Protein AF-A0A1R3GDN5-F1 (afdb_monomer_lite)

InterPro domains:
  IPR000863 Sulfotransferase domain [PF00685] (65-328)
  IPR005645 Serine hydrolase domain [PF03959] (350-539)
  IPR027417 P-loop containing nucleoside triphosphate hydrolase [G3DSA:3.40.50.300] (6-333)
  IPR027417 P-loop containing nucleoside triphosphate hydrolase [SSF52540] (38-332)
  IPR029058 Alpha/Beta hydrolase fold [G3DSA:3.40.50.1820] (349-555)

Sequence (570 aa):
MEERQEIIDEGYQKTYKKLEEMLETLPKGGDQTLGHGLFLYKGFWLPDIHIKGNMLIHDHFKPRPTDIVLSSFPKCGTTWLKALCFAIINRNSYNFDKNHPLLTSNPHDLTGLGFERLIQEGGSTSLVETLPSPRLLPTHLAFSLFPDSMASGSGACRFVYICRNPKDAFVSLWHFFNKLRRLKQVPQLSLEDAFDSFSKGVSFLGPFWDHVLGYWKASLESPNKVLFLKYEDMMREPSVYVRKLAEFLDLPFSEDEENEGIVEKIVNLCSFENLSNLDVNKNNNIIKAGLVNTSSFFRKGQVGDWINHLSPEMVKVLDQITQESFQASSLELLLVAVFPTLSQGHDRLGGSSSGKILNTQIHRWPETVLEKLDLVFLDAPIPAEENPVLQEQGFDPPFYNWFQSNEDMSEFTYFEECVAYLEDYMIKNGPFDGFLGFSEGAILSASLPGMQRDGLALTKVPKIKFVILIAGAKFGGIKLGLPKLASTAFSVPLELPSLHIIGDLDRIKPQSIELMEAFVDPFVIYHPEGHTIPKLDEKSLEVMFAFIERIQETIRTDEARIILNEKSKL

pLDDT: mean 85.44, std 14.71, range [28.41, 98.56]

Foldseek 3Di:
DDPPPPPLPPLLVVLVVVLVVVQVPFDWDFDCLQVAIFTCDPNWTAGSLLVSLLSQQVRANDFALQEEEEEEAPQLQSQLVLLLLQCLVCVVVDDLPDDDVLLPARSCLVQNPALSNVCSVVSHNVVQVPDDPPHYGYHHAALVSHDCCDQPLPHRAAYEYEGEQLLSSLVLSLLLSQQLCVVVVHDRDDSVSSLVRQLVQRHHGTPNLSSLVRLLVSCVVHVLRGHYHYLVVCVVPVLVVSQVSCVSSVRHADPVCVVVCSSVSSCVSSDLVNSCPRPQQPPQDARPVGRGRSVSSRDPSDPPCSVVPDDPVSVVSSVVSNCVSCLVPLPDAEEEEFDDADDDDPDDQGHWAFLVLVVVQVPLEDPVLVVSYNYDRGAAPAWDQDDVVVVVVVDDDGTHDLWDADNQQADIGNNLVSLVVVLVCCVVPDDHQAYEYARNRLQSRLLQQLLVVVVLGSVPYDHHAEYEHELYAYDVDPRHHHDPSSNRSLVAAREHEYEYEAEPQEPSRVRSVVSQVSHDPYQYHYDPDYRGSHNADPVSVVSSVVSSVVSSVSVSVVVVVVVVVVVVVD

Organism: Corchorus capsularis (NCBI:txid210143)

Radius of gyration: 27.16 Å; chains: 1; bounding box: 44×56×94 Å

Secondary structure (DSSP, 8-state):
---------HHHHHHHHHHHHHHHHSPEES--TTSS-EEEETTEEE-HHHHHHHHHHHHH----TT-EEEE-STTSSHHHHHHHHHHHHTTTTS-TTTT-GGGTS-HHHHH-S-HHHHHHHTTSSHHHHTSPSSPEEEE---GGGS-HHHHSTT-S-EEEEEE--HHHHHHHHHHHHHHHHHHTTPPPPPHHHHHHHHHTT-STT--HHHHHHHHHHHHHH-TTTEEEEEHHHHHHSHHHHHHHHHHHTT-PPPHHHHHTTHHHHHHHHHSHHHHHHSHHHHS-PBPTTSSSBGGGS-S---S-GGGGT--HHHHHHHHHHHHHHHTTS----EEEEE------SSS-----B-HHHHHHHHTTS-HHHHTT-EEEEE--SEEES--HHHHHTTPPSPEEES-EE-TTS--EESHHHHHHHHHHHHHHH----EEEEETHHHHHHHHHHHHHHTTSS-TTSPPP-EEEEES---TTSSS----GGGTTTTSS-B-S-EEEEEETT-TTHHHHHHHHTTBSS-EEEEESSSSS-PPP-HHHHHHHHHHHHHHHHHHHHHHHHHHHHHHT--

Structure (mmCIF, N/CA/C/O backbone):
data_AF-A0A1R3GDN5-F1
#
_entry.id   AF-A0A1R3GDN5-F1
#
loop_
_atom_site.group_PDB
_atom_site.id
_atom_site.type_symbol
_atom_site.label_atom_id
_atom_site.label_alt_id
_atom_site.label_comp_id
_atom_site.label_asym_id
_atom_site.label_entity_id
_atom_site.label_seq_id
_atom_site.pdbx_PDB_ins_code
_atom_site.Cartn_x
_atom_site.Cartn_y
_atom_site.Cartn_z
_atom_site.occupancy
_atom_site.B_iso_or_equiv
_atom_site.auth_seq_id
_atom_site.auth_comp_id
_atom_site.auth_asym_id
_atom_site.auth_atom_id
_atom_site.pdbx_PDB_model_num
ATOM 1 N N . MET A 1 1 ? -1.160 -3.006 51.866 1.00 35.34 1 MET A N 1
ATOM 2 C CA . MET A 1 1 ? -2.094 -2.839 50.738 1.00 35.34 1 MET A CA 1
ATOM 3 C C . MET A 1 1 ? -2.252 -4.210 50.136 1.00 35.34 1 MET A C 1
ATOM 5 O O . MET A 1 1 ? -1.274 -4.750 49.646 1.00 35.34 1 MET A O 1
ATOM 9 N N . GLU A 1 2 ? -3.417 -4.801 50.359 1.00 31.66 2 GLU A N 1
ATOM 10 C CA . GLU A 1 2 ? -3.743 -6.184 50.025 1.00 31.66 2 GLU A CA 1
ATOM 11 C C . GLU A 1 2 ? -3.586 -6.437 48.522 1.00 31.66 2 GLU A C 1
ATOM 13 O O . GLU A 1 2 ? -4.130 -5.693 47.702 1.00 31.66 2 GLU A O 1
ATOM 18 N N . GLU A 1 3 ? -2.840 -7.487 48.176 1.00 37.00 3 GLU A N 1
ATOM 19 C CA . GLU A 1 3 ? -2.881 -8.113 46.858 1.00 37.00 3 GLU A CA 1
ATOM 20 C C . GLU A 1 3 ? -4.324 -8.559 46.605 1.00 37.00 3 GLU A C 1
ATOM 22 O O . GLU A 1 3 ? -4.804 -9.539 47.176 1.00 37.00 3 GLU A O 1
ATOM 27 N N . ARG A 1 4 ? -5.050 -7.824 45.756 1.00 36.28 4 ARG A N 1
ATOM 28 C CA . ARG A 1 4 ? -6.242 -8.379 45.118 1.00 36.28 4 ARG A CA 1
ATOM 29 C C . ARG A 1 4 ? -5.762 -9.477 44.181 1.00 36.28 4 ARG A C 1
ATOM 31 O O . ARG A 1 4 ? -5.398 -9.204 43.042 1.00 36.28 4 ARG A O 1
ATOM 38 N N . GLN A 1 5 ? -5.758 -10.708 44.676 1.00 38.28 5 GLN A N 1
ATOM 39 C CA . GLN A 1 5 ? -5.773 -11.892 43.835 1.00 38.28 5 GLN A CA 1
ATOM 40 C C . GLN A 1 5 ? -7.083 -11.824 43.034 1.00 38.28 5 GLN A C 1
ATOM 42 O O . GLN A 1 5 ? -8.146 -12.191 43.537 1.00 38.28 5 GLN A O 1
ATOM 47 N N . GLU A 1 6 ? -7.052 -11.255 41.827 1.00 48.47 6 GLU A N 1
ATOM 48 C CA . GLU A 1 6 ? -8.158 -11.426 40.888 1.00 48.47 6 GLU A CA 1
ATOM 49 C C . GLU A 1 6 ? -8.337 -12.931 40.698 1.00 48.47 6 GLU A C 1
ATOM 51 O O . GLU A 1 6 ? -7.419 -13.635 40.273 1.00 48.47 6 GLU A O 1
ATOM 56 N N . ILE A 1 7 ? -9.501 -13.439 41.099 1.00 50.38 7 ILE A N 1
ATOM 57 C CA . ILE A 1 7 ? -9.899 -14.817 40.839 1.00 50.38 7 ILE A CA 1
ATOM 58 C C . ILE A 1 7 ? -10.054 -14.909 39.322 1.00 50.38 7 ILE A C 1
ATOM 60 O O . ILE A 1 7 ? -11.093 -14.555 38.771 1.00 50.38 7 ILE A O 1
ATOM 64 N N . ILE A 1 8 ? -8.979 -15.303 38.643 1.00 59.81 8 ILE A N 1
ATOM 65 C CA . ILE A 1 8 ? -8.999 -15.613 37.218 1.00 59.81 8 ILE A CA 1
ATOM 66 C C . ILE A 1 8 ? -9.997 -16.761 37.052 1.00 59.81 8 ILE A C 1
ATOM 68 O O . ILE A 1 8 ? -9.795 -17.839 37.613 1.00 59.81 8 ILE A O 1
ATOM 72 N N . ASP A 1 9 ? -11.078 -16.496 36.321 1.00 71.50 9 ASP A N 1
ATOM 73 C CA . ASP A 1 9 ? -12.148 -17.447 36.012 1.00 71.50 9 ASP A CA 1
ATOM 74 C C . ASP A 1 9 ? -11.555 -18.775 35.486 1.00 71.50 9 ASP A C 1
ATOM 76 O O . ASP A 1 9 ? -10.579 -18.788 34.726 1.00 71.50 9 ASP A O 1
ATOM 80 N N . GLU A 1 10 ? -12.118 -19.906 35.934 1.00 74.12 10 GLU A N 1
ATOM 81 C CA . GLU A 1 10 ? -11.669 -21.265 35.597 1.00 74.12 10 GLU A CA 1
ATOM 82 C C . GLU A 1 10 ? -11.493 -21.476 34.082 1.00 74.12 10 GLU A C 1
ATOM 84 O O . GLU A 1 10 ? -10.584 -22.197 33.653 1.00 74.12 10 GLU A O 1
ATOM 89 N N . GLY A 1 11 ? -12.309 -20.807 33.259 1.00 76.81 11 GLY A N 1
ATOM 90 C CA . GLY A 1 11 ? -12.198 -20.826 31.802 1.00 76.81 11 GLY A CA 1
ATOM 91 C C . GLY A 1 11 ? -10.859 -20.289 31.285 1.00 76.81 11 GLY A C 1
ATOM 92 O O . GLY A 1 11 ? -10.274 -20.877 30.376 1.00 76.81 11 GLY A O 1
ATOM 93 N N . TYR A 1 12 ? -10.325 -19.229 31.892 1.00 83.88 12 TYR A N 1
ATOM 94 C CA . TYR A 1 12 ? -9.037 -18.634 31.514 1.00 83.88 12 TYR A CA 1
ATOM 95 C C . TYR A 1 12 ? -7.858 -19.495 31.970 1.00 83.88 12 TYR A C 1
ATOM 97 O O . TYR A 1 12 ? -6.902 -19.687 31.215 1.00 83.88 12 TYR A O 1
ATOM 105 N N . GLN A 1 13 ? -7.947 -20.089 33.166 1.00 83.56 13 GLN A N 1
ATOM 106 C CA . GLN A 1 13 ? -6.936 -21.035 33.657 1.00 83.56 13 GLN A CA 1
ATOM 107 C C . GLN A 1 13 ? -6.819 -22.263 32.749 1.00 83.56 13 GLN A C 1
ATOM 109 O O . GLN A 1 13 ? -5.716 -22.732 32.457 1.00 83.56 13 GLN A O 1
ATOM 114 N N . LYS A 1 14 ? -7.950 -22.753 32.228 1.00 87.25 14 LYS A N 1
ATOM 115 C CA . LYS A 1 14 ? -7.965 -23.847 31.253 1.00 87.25 14 LYS A CA 1
ATOM 116 C C . LYS A 1 14 ? -7.225 -23.478 29.963 1.00 87.25 14 LYS A C 1
ATOM 118 O O . LYS A 1 14 ? -6.443 -24.291 29.468 1.00 87.25 14 LYS A O 1
ATOM 123 N N . THR A 1 15 ? -7.431 -22.269 29.437 1.00 88.12 15 THR A N 1
ATOM 124 C CA . THR A 1 15 ? -6.697 -21.778 28.258 1.00 88.12 15 THR A CA 1
ATOM 125 C C . THR A 1 15 ? -5.191 -21.688 28.535 1.00 88.12 15 THR A C 1
ATOM 127 O O . THR A 1 15 ? -4.392 -22.053 27.674 1.00 88.12 15 THR A O 1
ATOM 130 N N . TYR A 1 16 ? -4.784 -21.271 29.739 1.00 88.44 16 TYR A N 1
ATOM 131 C CA . TYR A 1 16 ? -3.365 -21.157 30.112 1.00 88.44 16 TYR A CA 1
ATOM 132 C C . TYR A 1 16 ? -2.675 -22.511 30.193 1.00 88.44 16 TYR A C 1
ATOM 134 O O . TYR A 1 16 ? -1.612 -22.685 29.604 1.00 88.44 16 TYR A O 1
ATOM 142 N N . LYS A 1 17 ? -3.316 -23.492 30.829 1.00 88.94 17 LYS A N 1
ATOM 143 C CA . LYS A 1 17 ? -2.783 -24.854 30.882 1.00 88.94 17 LYS A CA 1
ATOM 144 C C . LYS A 1 17 ? -2.615 -25.453 29.481 1.00 88.94 17 LYS A C 1
ATOM 146 O O . LYS A 1 17 ? -1.583 -26.036 29.172 1.00 88.94 17 LYS A O 1
ATOM 151 N N . LYS A 1 18 ? -3.603 -25.248 28.600 1.00 91.38 18 LYS A N 1
ATOM 152 C CA . LYS A 1 18 ? -3.533 -25.698 27.200 1.00 91.38 18 LYS A CA 1
ATOM 153 C C . LYS A 1 18 ? -2.380 -25.037 26.436 1.00 91.38 18 LYS A C 1
ATOM 155 O O . LYS A 1 18 ? -1.774 -25.677 25.581 1.00 91.38 18 LYS A O 1
ATOM 160 N N . LEU A 1 19 ? -2.092 -23.764 26.715 1.00 90.88 19 LEU A N 1
ATOM 161 C CA . LEU A 1 19 ? -0.952 -23.068 26.123 1.00 90.88 19 LEU A CA 1
ATOM 162 C C . LEU A 1 19 ? 0.368 -23.711 26.560 1.00 90.88 19 LEU A C 1
ATOM 164 O O . LEU A 1 19 ? 1.194 -23.987 25.698 1.00 90.88 19 LEU A O 1
ATOM 168 N N . GLU A 1 20 ? 0.560 -23.957 27.857 1.00 90.62 20 GLU A N 1
ATOM 169 C CA . GLU A 1 20 ? 1.785 -24.576 28.387 1.00 90.62 20 GLU A CA 1
ATOM 170 C C . GLU A 1 20 ? 2.060 -25.928 27.718 1.00 90.62 20 GLU A C 1
ATOM 172 O O . GLU A 1 20 ? 3.134 -26.118 27.150 1.00 90.62 20 GLU A O 1
ATOM 177 N N . GLU A 1 21 ? 1.053 -26.806 27.669 1.00 92.31 21 GLU A N 1
ATOM 178 C CA . GLU A 1 21 ? 1.134 -28.112 26.997 1.00 92.31 21 GLU A CA 1
ATOM 179 C C . GLU A 1 21 ? 1.453 -27.972 25.495 1.00 92.31 21 GLU A C 1
ATOM 181 O O . GLU A 1 21 ? 2.245 -28.728 24.932 1.00 92.31 21 GLU A O 1
ATOM 186 N N . MET A 1 22 ? 0.868 -26.978 24.820 1.00 93.25 22 MET A N 1
ATOM 187 C CA . MET A 1 22 ? 1.101 -26.750 23.393 1.00 93.25 22 MET A CA 1
ATOM 188 C C . MET A 1 22 ? 2.520 -26.233 23.113 1.00 93.25 22 MET A C 1
ATOM 190 O O . MET A 1 22 ? 3.168 -26.719 22.182 1.00 93.25 22 MET A O 1
ATOM 194 N N . LEU A 1 23 ? 3.028 -25.282 23.905 1.00 91.50 23 LEU A N 1
ATOM 195 C CA . LEU A 1 23 ? 4.359 -24.681 23.725 1.00 91.50 23 LEU A CA 1
ATOM 196 C C . LEU A 1 23 ? 5.503 -25.702 23.861 1.00 91.50 23 LEU A C 1
ATOM 198 O O . LEU A 1 23 ? 6.595 -25.472 23.334 1.00 91.50 23 LEU A O 1
ATOM 202 N N . GLU A 1 24 ? 5.280 -26.831 24.535 1.00 90.69 24 GLU A N 1
ATOM 203 C CA . GLU A 1 24 ? 6.247 -27.935 24.591 1.00 90.69 24 GLU A CA 1
ATOM 204 C C . GLU A 1 24 ? 6.437 -28.627 23.235 1.00 90.69 24 GLU A C 1
ATOM 206 O O . GLU A 1 24 ? 7.524 -29.126 22.946 1.00 90.69 24 GLU A O 1
ATOM 211 N N . THR A 1 25 ? 5.404 -28.619 22.390 1.00 92.62 25 THR A N 1
ATOM 212 C CA . THR A 1 25 ? 5.370 -29.363 21.118 1.00 92.62 25 THR A CA 1
ATOM 213 C C . THR A 1 25 ? 5.619 -28.499 19.885 1.00 92.62 25 THR A C 1
ATOM 215 O O . THR A 1 25 ? 6.017 -29.020 18.842 1.00 92.62 25 THR A O 1
ATOM 218 N N . LEU A 1 26 ? 5.390 -27.185 19.977 1.00 93.44 26 LEU A N 1
ATOM 219 C CA . LEU A 1 26 ? 5.550 -26.288 18.835 1.00 93.44 26 LEU A CA 1
ATOM 220 C C . LEU A 1 26 ? 7.029 -26.137 18.440 1.00 93.44 26 LEU A C 1
ATOM 222 O O . LEU A 1 26 ? 7.884 -25.978 19.319 1.00 93.44 26 LEU A O 1
ATOM 226 N N . PRO A 1 27 ? 7.346 -26.108 17.128 1.00 93.38 27 PRO A N 1
ATOM 227 C CA . PRO A 1 27 ? 8.689 -25.790 16.666 1.00 93.38 27 PRO A CA 1
ATOM 228 C C . PRO A 1 27 ? 9.142 -24.431 17.205 1.00 93.38 27 PRO A C 1
ATOM 230 O O . PRO A 1 27 ? 8.447 -23.427 17.043 1.00 93.38 27 PRO A O 1
ATOM 233 N N . LYS A 1 28 ? 10.319 -24.411 17.835 1.00 90.69 28 LYS A N 1
ATOM 234 C CA . LYS A 1 28 ? 10.976 -23.209 18.364 1.00 90.69 28 LYS A CA 1
ATOM 235 C C . LYS A 1 28 ? 12.090 -22.785 17.413 1.00 90.69 28 LYS A C 1
ATOM 237 O O . LYS A 1 28 ? 12.865 -23.630 16.970 1.00 90.69 28 LYS A O 1
ATOM 242 N N . GLY A 1 29 ? 12.196 -21.497 17.116 1.00 81.62 29 GLY A N 1
ATOM 243 C CA . GLY A 1 29 ? 13.160 -20.988 16.139 1.00 81.62 29 GLY A CA 1
ATOM 244 C C . GLY A 1 29 ? 13.031 -19.487 15.899 1.00 81.62 29 GLY A C 1
ATOM 245 O O . GLY A 1 29 ? 12.342 -18.797 16.645 1.00 81.62 29 GLY A O 1
ATOM 246 N N . GLY A 1 30 ? 13.708 -19.002 14.857 1.00 69.06 30 GLY A N 1
ATOM 247 C CA . GLY A 1 30 ? 13.629 -17.618 14.386 1.00 69.06 30 GLY A CA 1
ATOM 248 C C . GLY A 1 30 ? 14.552 -16.625 15.068 1.00 69.06 30 GLY A C 1
ATOM 249 O O . GLY A 1 30 ? 15.352 -16.972 15.943 1.00 69.06 30 GLY A O 1
ATOM 250 N N . ASP A 1 31 ? 14.452 -15.375 14.615 1.00 64.38 31 ASP A N 1
ATOM 251 C CA . ASP A 1 31 ? 15.219 -14.280 15.185 1.00 64.38 31 ASP A CA 1
ATOM 252 C C . ASP A 1 31 ? 14.914 -14.152 16.689 1.00 64.38 31 ASP A C 1
ATOM 254 O O . ASP A 1 31 ? 13.776 -14.032 17.134 1.00 64.38 31 ASP A O 1
ATOM 258 N N . GLN A 1 32 ? 15.939 -14.188 17.541 1.00 65.50 32 GLN A N 1
ATOM 259 C CA . GLN A 1 32 ? 15.761 -13.855 18.959 1.00 65.50 32 GLN A CA 1
ATOM 260 C C . GLN A 1 32 ? 15.650 -12.331 19.107 1.00 65.50 32 GLN A C 1
ATOM 262 O O . GLN A 1 32 ? 16.403 -11.718 19.871 1.00 65.50 32 GLN A O 1
ATOM 267 N N . THR A 1 33 ? 14.760 -11.688 18.340 1.00 62.38 33 THR A N 1
ATOM 268 C CA . THR A 1 33 ? 14.663 -10.231 18.133 1.00 62.38 33 THR A CA 1
ATOM 269 C C . THR A 1 33 ? 14.639 -9.443 19.433 1.00 62.38 33 THR A C 1
ATOM 271 O O . THR A 1 33 ? 15.246 -8.374 19.509 1.00 62.38 33 THR A O 1
ATOM 274 N N . LEU A 1 34 ? 14.036 -9.989 20.489 1.00 63.88 34 LEU A N 1
ATOM 275 C CA . LEU A 1 34 ? 13.993 -9.384 21.824 1.00 63.88 34 LEU A CA 1
ATOM 276 C C . LEU A 1 34 ? 14.541 -10.287 22.943 1.00 63.88 34 LEU A C 1
ATOM 278 O O . LEU A 1 34 ? 14.265 -10.011 24.110 1.00 63.88 34 LEU A O 1
ATOM 282 N N . GLY A 1 35 ? 15.298 -11.338 22.606 1.00 60.56 35 GLY A N 1
ATOM 283 C CA . GLY A 1 35 ? 15.865 -12.293 23.571 1.00 60.56 35 GLY A CA 1
ATOM 284 C C . GLY A 1 35 ? 14.911 -13.406 24.031 1.00 60.56 35 GLY A C 1
ATOM 285 O O . GLY A 1 35 ? 15.289 -14.215 24.870 1.00 60.56 35 GLY A O 1
ATOM 286 N N . HIS A 1 36 ? 13.697 -13.468 23.476 1.00 66.81 36 HIS A N 1
ATOM 287 C CA . HIS A 1 36 ? 12.751 -14.572 23.661 1.00 66.81 36 HIS A CA 1
ATOM 288 C C . HIS A 1 36 ? 12.637 -15.363 22.351 1.00 66.81 36 HIS A C 1
ATOM 290 O O . HIS A 1 36 ? 12.771 -14.778 21.277 1.00 66.81 36 HIS A O 1
ATOM 296 N N . GLY A 1 37 ? 12.425 -16.679 22.438 1.00 81.44 37 GLY A N 1
ATOM 297 C CA . GLY A 1 37 ? 12.243 -17.531 21.258 1.00 81.44 37 GLY A CA 1
ATOM 298 C C . GLY A 1 37 ? 10.869 -17.342 20.609 1.00 81.44 37 GLY A C 1
ATOM 299 O O . GLY A 1 37 ? 9.900 -17.018 21.298 1.00 81.44 37 GLY A O 1
ATOM 300 N N . LEU A 1 38 ? 10.788 -17.565 19.295 1.00 91.25 38 LEU A N 1
ATOM 301 C CA . LEU A 1 38 ? 9.525 -17.628 18.562 1.00 91.25 38 LEU A CA 1
ATOM 302 C C . LEU A 1 38 ? 9.077 -19.083 18.421 1.00 91.25 38 LEU A C 1
ATOM 304 O O . LEU A 1 38 ? 9.892 -20.011 18.392 1.00 91.25 38 LEU A O 1
ATOM 308 N N . PHE A 1 39 ? 7.768 -19.262 18.303 1.00 93.81 39 PHE A N 1
ATOM 309 C CA . PHE A 1 39 ? 7.120 -20.544 18.091 1.00 93.81 39 PHE A CA 1
ATOM 310 C C . PHE A 1 39 ? 6.357 -20.502 16.773 1.00 93.81 39 PHE A C 1
ATOM 312 O O . PHE A 1 39 ? 5.629 -19.542 16.509 1.00 93.81 39 PHE A O 1
ATOM 319 N N . LEU A 1 40 ? 6.491 -21.549 15.964 1.00 94.88 40 LEU A N 1
ATOM 320 C CA . LEU A 1 40 ? 5.693 -21.701 14.754 1.00 94.88 40 LEU A CA 1
ATOM 321 C C . LEU A 1 40 ? 4.277 -22.150 15.136 1.00 94.88 40 LEU A C 1
ATOM 323 O O . LEU A 1 40 ? 4.041 -23.325 15.409 1.00 94.88 40 LEU A O 1
ATOM 327 N N . TYR A 1 41 ? 3.333 -21.215 15.154 1.00 95.56 41 TYR A N 1
ATOM 328 C CA . TYR A 1 41 ? 1.935 -21.434 15.510 1.00 95.56 41 TYR A CA 1
ATOM 329 C C . TYR A 1 41 ? 1.035 -21.147 14.308 1.00 95.56 41 TYR A C 1
ATOM 331 O O . TYR A 1 41 ? 0.990 -20.028 13.801 1.00 95.56 41 TYR A O 1
ATOM 339 N N . LYS A 1 42 ? 0.308 -22.175 13.846 1.00 95.06 42 LYS A N 1
ATOM 340 C CA . LYS A 1 42 ? -0.620 -22.094 12.700 1.00 95.06 42 LYS A CA 1
ATOM 341 C C . LYS A 1 42 ? -0.001 -21.432 11.451 1.00 95.06 42 LYS A C 1
ATOM 343 O O . LYS A 1 42 ? -0.659 -20.658 10.766 1.00 95.06 42 LYS A O 1
ATOM 348 N N . GLY A 1 43 ? 1.267 -21.738 11.172 1.00 95.50 43 GLY A N 1
ATOM 349 C CA . GLY A 1 43 ? 2.002 -21.218 10.013 1.00 95.50 43 GLY A CA 1
ATOM 350 C C . GLY A 1 43 ? 2.741 -19.895 10.238 1.00 95.50 43 GLY A C 1
ATOM 351 O O . GLY A 1 43 ? 3.481 -19.491 9.350 1.00 95.50 43 GLY A O 1
ATOM 352 N N . PHE A 1 44 ? 2.613 -19.259 11.410 1.00 96.44 44 PHE A N 1
ATOM 353 C CA . PHE A 1 44 ? 3.268 -17.982 11.714 1.00 96.44 44 PHE A CA 1
ATOM 354 C C . PHE A 1 44 ? 4.198 -18.068 12.926 1.00 96.44 44 PHE A C 1
ATOM 356 O O . PHE A 1 44 ? 3.922 -18.783 13.889 1.00 96.44 44 PHE A O 1
ATOM 363 N N . TRP A 1 45 ? 5.292 -17.311 12.903 1.00 94.94 45 TRP A N 1
ATOM 364 C CA . TRP A 1 45 ? 6.272 -17.244 13.987 1.00 94.94 45 TRP A CA 1
ATOM 365 C C . TRP A 1 45 ? 5.873 -16.194 15.023 1.00 94.94 45 TRP A C 1
ATOM 367 O O . TRP A 1 45 ? 6.028 -14.990 14.816 1.00 94.94 45 TRP A O 1
ATOM 377 N N . LEU A 1 46 ? 5.359 -16.649 16.164 1.00 92.94 46 LEU A N 1
ATOM 378 C CA . LEU A 1 46 ? 4.812 -15.794 17.215 1.00 92.94 46 LEU A CA 1
ATOM 379 C C . LEU A 1 46 ? 5.565 -16.008 18.536 1.00 92.94 46 LEU A C 1
ATOM 381 O O . LEU A 1 46 ? 5.915 -17.143 18.864 1.00 92.94 46 LEU A O 1
ATOM 385 N N . PRO A 1 47 ? 5.763 -14.967 19.360 1.00 90.44 47 PRO A N 1
ATOM 386 C CA . PRO A 1 47 ? 6.075 -15.177 20.767 1.00 90.44 47 PRO A CA 1
ATOM 387 C C . PRO A 1 47 ? 4.891 -15.817 21.499 1.00 90.44 47 PRO A C 1
ATOM 389 O O . PRO A 1 47 ? 3.728 -15.576 21.158 1.00 90.44 47 PRO A O 1
ATOM 392 N N . ASP A 1 48 ? 5.191 -16.534 22.574 1.00 89.94 48 ASP A N 1
ATOM 393 C CA . ASP A 1 48 ? 4.219 -17.136 23.491 1.00 89.94 48 ASP A CA 1
ATOM 394 C C . ASP A 1 48 ? 3.123 -16.159 23.949 1.00 89.94 48 ASP A C 1
ATOM 396 O O . ASP A 1 48 ? 1.947 -16.522 23.956 1.00 89.94 48 ASP A O 1
ATOM 400 N N . ILE A 1 49 ? 3.465 -14.898 24.238 1.00 87.88 49 ILE A N 1
ATOM 401 C CA . ILE A 1 49 ? 2.483 -13.878 24.646 1.00 87.88 49 ILE A CA 1
ATOM 402 C C . ILE A 1 49 ? 1.423 -13.600 23.564 1.00 87.88 49 ILE A C 1
ATOM 404 O O . ILE A 1 49 ? 0.255 -13.392 23.890 1.00 87.88 49 ILE A O 1
ATOM 408 N N . HIS A 1 50 ? 1.790 -13.643 22.277 1.00 91.00 50 HIS A N 1
ATOM 409 C CA . HIS A 1 50 ? 0.842 -13.418 21.177 1.00 91.00 50 HIS A CA 1
ATOM 410 C C . HIS A 1 50 ? -0.007 -14.665 20.932 1.00 91.00 50 HIS A C 1
ATOM 412 O O . HIS A 1 50 ? -1.199 -14.546 20.657 1.00 91.00 50 HIS A O 1
ATOM 418 N N . ILE A 1 51 ? 0.574 -15.859 21.097 1.00 93.88 51 ILE A N 1
ATOM 419 C CA . ILE A 1 51 ? -0.170 -17.124 21.047 1.00 93.88 51 ILE A CA 1
ATOM 420 C C . ILE A 1 51 ? -1.212 -17.154 22.166 1.00 93.88 51 ILE A C 1
ATOM 422 O O . ILE A 1 51 ? -2.379 -17.442 21.911 1.00 93.88 51 ILE A O 1
ATOM 426 N N . LYS A 1 52 ? -0.817 -16.776 23.386 1.00 92.06 52 LYS A N 1
ATOM 427 C CA . LYS A 1 52 ? -1.713 -16.658 24.540 1.00 92.06 52 LYS A CA 1
ATOM 428 C C . LYS A 1 52 ? -2.874 -15.710 24.253 1.00 92.06 52 LYS A C 1
ATOM 430 O O . LYS A 1 52 ? -4.027 -16.094 24.428 1.00 92.06 52 LYS A O 1
ATOM 435 N N . GLY A 1 53 ? -2.576 -14.500 23.777 1.00 92.75 53 GLY A N 1
ATOM 436 C CA . GLY A 1 53 ? -3.594 -13.522 23.390 1.00 92.75 53 GLY A CA 1
ATOM 437 C C . GLY A 1 53 ? -4.535 -14.052 22.305 1.00 92.75 53 GLY A C 1
ATOM 438 O O . GLY A 1 53 ? -5.751 -13.933 22.433 1.00 92.75 53 GLY A O 1
ATOM 439 N N . ASN A 1 54 ? -3.997 -14.718 21.279 1.00 95.00 54 ASN A N 1
ATOM 440 C CA . ASN A 1 54 ? -4.801 -15.334 20.226 1.00 95.00 54 ASN A CA 1
ATOM 441 C C . ASN A 1 54 ? -5.724 -16.438 20.764 1.00 95.00 54 ASN A C 1
ATOM 443 O O . ASN A 1 54 ? -6.904 -16.451 20.429 1.00 95.00 54 ASN A O 1
ATOM 447 N N . MET A 1 55 ? -5.235 -17.328 21.629 1.00 94.38 55 MET A N 1
ATOM 448 C CA . MET A 1 55 ? -6.070 -18.370 22.239 1.00 94.38 55 MET A CA 1
ATOM 449 C C . MET A 1 55 ? -7.203 -17.773 23.078 1.00 94.38 55 MET A C 1
ATOM 451 O O . MET A 1 55 ? -8.335 -18.238 22.992 1.00 94.38 55 MET A O 1
ATOM 455 N N . LEU A 1 56 ? -6.931 -16.702 23.828 1.00 93.44 56 LEU A N 1
ATOM 456 C CA . LEU A 1 56 ? -7.961 -16.001 24.597 1.00 93.44 56 LEU A CA 1
ATOM 457 C C . LEU A 1 56 ? -9.015 -15.332 23.707 1.00 93.44 56 LEU A C 1
ATOM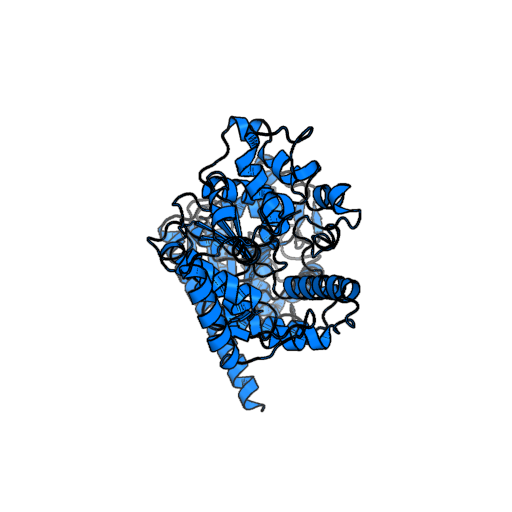 459 O O . LEU A 1 56 ? -10.186 -15.294 24.081 1.00 93.44 56 LEU A O 1
ATOM 463 N N . ILE A 1 57 ? -8.629 -14.844 22.525 1.00 94.94 57 ILE A N 1
ATOM 464 C CA . ILE A 1 57 ? -9.585 -14.343 21.531 1.00 94.94 57 ILE A CA 1
ATOM 465 C C . ILE A 1 57 ? -10.510 -15.470 21.067 1.00 94.94 57 ILE A C 1
ATOM 467 O O . ILE A 1 57 ? -11.723 -15.289 21.051 1.00 94.94 57 ILE A O 1
ATOM 471 N N . HIS A 1 58 ? -9.952 -16.632 20.722 1.00 94.19 58 HIS A N 1
ATOM 472 C CA . HIS A 1 58 ? -10.745 -17.786 20.280 1.00 94.19 58 HIS A CA 1
ATOM 473 C C . HIS A 1 58 ? -11.706 -18.285 21.361 1.00 94.19 58 HIS A C 1
ATOM 475 O O . HIS A 1 58 ? -12.863 -18.567 21.061 1.00 94.19 58 HIS A O 1
ATOM 481 N N . ASP A 1 59 ? -11.237 -18.381 22.603 1.00 92.75 59 ASP A N 1
ATOM 482 C CA . ASP A 1 59 ? -12.002 -19.013 23.678 1.00 92.75 59 ASP A CA 1
ATOM 483 C C . ASP A 1 59 ? -13.028 -18.058 24.326 1.00 92.75 59 ASP A C 1
ATOM 485 O O . ASP A 1 59 ? -14.085 -18.513 24.766 1.00 92.75 59 ASP A O 1
ATOM 489 N N . HIS A 1 60 ? -12.739 -16.748 24.396 1.00 92.75 60 HIS A N 1
ATOM 490 C CA . HIS A 1 60 ? -13.468 -15.827 25.289 1.00 92.75 60 HIS A CA 1
ATOM 491 C C . HIS A 1 60 ? -13.929 -14.508 24.657 1.00 92.75 60 HIS A C 1
ATOM 493 O O . HIS A 1 60 ? -14.773 -13.823 25.247 1.00 92.75 60 HIS A O 1
ATOM 499 N N . PHE A 1 61 ? -13.393 -14.098 23.502 1.00 93.94 61 PHE A N 1
ATOM 500 C CA . PHE A 1 61 ? -13.738 -12.799 22.918 1.00 93.94 61 PHE A CA 1
ATOM 501 C C . PHE A 1 61 ? -15.103 -12.825 22.227 1.00 93.94 61 PHE A C 1
ATOM 503 O O . PHE A 1 61 ? -15.424 -13.729 21.456 1.00 93.94 61 PHE A O 1
ATOM 510 N N . LYS A 1 62 ? -15.913 -11.796 22.496 1.00 93.31 62 LYS A N 1
ATOM 511 C CA . LYS A 1 62 ? -17.252 -11.634 21.924 1.00 93.31 62 LYS A CA 1
ATOM 512 C C . LYS A 1 62 ? -17.234 -10.467 20.934 1.00 93.31 62 LYS A C 1
ATOM 514 O O . LYS A 1 62 ? -17.319 -9.310 21.361 1.00 93.31 62 LYS A O 1
ATOM 519 N N . PRO A 1 63 ? -17.096 -10.739 19.625 1.00 94.88 63 PRO A N 1
ATOM 520 C CA . PRO A 1 63 ? -17.066 -9.674 18.639 1.00 94.88 63 PRO A CA 1
ATOM 521 C C . PRO A 1 63 ? -18.439 -9.009 18.505 1.00 94.88 63 PRO A C 1
ATOM 523 O O . PRO A 1 63 ? -19.481 -9.662 18.606 1.00 94.88 63 PRO A O 1
ATOM 526 N N . ARG A 1 64 ? -18.435 -7.696 18.278 1.00 94.25 64 ARG A N 1
ATOM 527 C CA . ARG A 1 64 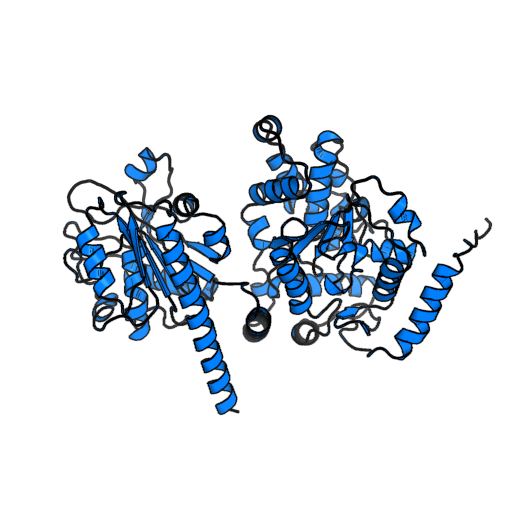? -19.625 -6.876 18.014 1.00 94.25 64 ARG A CA 1
ATOM 528 C C . ARG A 1 64 ? -19.671 -6.522 16.521 1.00 94.25 64 ARG A C 1
ATOM 530 O O . ARG A 1 64 ? -18.610 -6.319 15.936 1.00 94.25 64 ARG A O 1
ATOM 537 N N . PRO A 1 65 ? -20.864 -6.360 15.916 1.00 92.25 65 PRO A N 1
ATOM 538 C CA . PRO A 1 65 ? -21.001 -5.960 14.507 1.00 92.25 65 PRO A CA 1
ATOM 539 C C . PRO A 1 65 ? -20.309 -4.636 14.143 1.00 92.25 65 PRO A C 1
ATOM 541 O O . PRO A 1 65 ? -19.993 -4.372 12.990 1.00 92.25 65 PRO A O 1
ATOM 544 N N . THR A 1 66 ? -20.093 -3.778 15.142 1.00 93.12 66 THR A N 1
ATOM 545 C CA . THR A 1 66 ? -19.447 -2.469 15.001 1.00 93.12 66 THR A CA 1
ATOM 546 C C . THR A 1 66 ? -17.942 -2.505 15.277 1.00 93.12 66 THR A C 1
ATOM 548 O O . THR A 1 66 ? -17.319 -1.450 15.339 1.00 93.12 66 THR A O 1
ATOM 551 N N . ASP A 1 67 ? -17.351 -3.673 15.534 1.00 96.00 67 ASP A N 1
ATOM 552 C CA . ASP A 1 67 ? -15.915 -3.773 15.798 1.00 96.00 67 ASP A CA 1
ATOM 553 C C . ASP A 1 67 ? -15.106 -3.598 14.513 1.00 96.00 67 ASP A C 1
ATOM 555 O O . ASP A 1 67 ? -15.392 -4.216 13.482 1.00 96.00 67 ASP A O 1
ATOM 559 N N . ILE A 1 68 ? -14.055 -2.787 14.610 1.00 97.12 68 ILE A N 1
ATOM 560 C CA . ILE A 1 68 ? -13.135 -2.501 13.514 1.00 97.12 68 ILE A CA 1
ATOM 561 C C . ILE A 1 68 ? -11.745 -2.967 13.930 1.00 97.12 68 ILE A C 1
ATOM 563 O O . ILE A 1 68 ? -11.116 -2.402 14.829 1.00 97.12 68 ILE A O 1
ATOM 567 N N . VAL A 1 69 ? -11.251 -3.996 13.256 1.00 98.06 69 VAL A N 1
ATOM 568 C CA . VAL A 1 69 ? -9.909 -4.532 13.457 1.00 98.06 69 VAL A CA 1
ATOM 569 C C . VAL A 1 69 ? -8.928 -3.753 12.586 1.00 98.06 69 VAL A C 1
ATOM 571 O O . VAL A 1 69 ? -9.027 -3.776 11.362 1.00 98.06 69 VAL A O 1
ATOM 574 N N . LEU A 1 70 ? -7.967 -3.074 13.212 1.00 98.19 70 LEU A N 1
ATOM 575 C CA . LEU A 1 70 ? -6.896 -2.362 12.508 1.00 98.19 70 LEU A CA 1
ATOM 576 C C . LEU A 1 70 ? -5.663 -3.261 12.464 1.00 98.19 70 LEU A C 1
ATOM 578 O O . LEU A 1 70 ? -4.991 -3.432 13.482 1.00 98.19 70 LEU A O 1
ATOM 582 N N . SER A 1 71 ? -5.364 -3.838 11.305 1.00 97.50 71 SER A N 1
ATOM 583 C CA . SER A 1 71 ? -4.283 -4.811 11.167 1.00 97.50 71 SER A CA 1
ATOM 584 C C . SER A 1 71 ? -3.176 -4.336 10.235 1.00 97.50 71 SER A C 1
ATOM 586 O O . SER A 1 71 ? -3.384 -3.579 9.288 1.00 97.50 71 SER A O 1
ATOM 588 N N . SER A 1 72 ? -1.959 -4.776 10.523 1.00 97.75 72 SER A N 1
ATOM 589 C CA . SER A 1 72 ? -0.828 -4.670 9.611 1.00 97.75 72 SER A CA 1
ATOM 590 C C . SER A 1 72 ? 0.238 -5.670 10.032 1.00 97.75 72 SER A C 1
ATOM 592 O O . SER A 1 72 ? 0.419 -5.897 11.231 1.00 97.75 72 SER A O 1
ATOM 594 N N . PHE A 1 73 ? 1.062 -6.145 9.099 1.00 96.62 73 PHE A N 1
ATOM 595 C CA . PHE A 1 73 ? 2.381 -6.623 9.510 1.00 96.62 73 PHE A CA 1
ATOM 596 C C . PHE A 1 73 ? 3.124 -5.464 10.214 1.00 96.62 73 PHE A C 1
ATOM 598 O O . PHE A 1 73 ? 2.936 -4.292 9.835 1.00 96.62 73 PHE A O 1
ATOM 605 N N . PRO A 1 74 ? 3.916 -5.707 11.274 1.00 94.62 74 PRO A N 1
ATOM 606 C CA . PRO A 1 74 ? 4.587 -4.636 11.994 1.00 94.62 74 PRO A CA 1
ATOM 607 C C . PRO A 1 74 ? 5.359 -3.703 11.062 1.00 94.62 74 PRO A C 1
ATOM 609 O O . PRO A 1 74 ? 6.035 -4.130 10.134 1.00 94.62 74 PRO A O 1
ATOM 612 N N . LYS A 1 75 ? 5.284 -2.399 11.351 1.00 95.12 75 LYS A N 1
ATOM 613 C CA . LYS A 1 75 ? 6.002 -1.330 10.627 1.00 95.12 75 LYS A CA 1
ATOM 614 C C . LYS A 1 75 ? 5.504 -1.014 9.209 1.00 95.12 75 LYS A C 1
ATOM 616 O O . LYS A 1 75 ? 6.126 -0.200 8.528 1.00 95.12 75 LYS A O 1
ATOM 621 N N . CYS A 1 76 ? 4.326 -1.508 8.839 1.00 96.06 76 CYS A N 1
ATOM 622 C CA . CYS A 1 76 ? 3.641 -1.134 7.596 1.00 96.06 76 CYS A CA 1
ATOM 623 C C . CYS A 1 76 ? 2.733 0.109 7.713 1.00 96.06 76 CYS A C 1
ATOM 625 O O . CYS A 1 76 ? 1.959 0.379 6.811 1.00 96.06 76 CYS A O 1
ATOM 627 N N . GLY A 1 77 ? 2.809 0.881 8.808 1.00 95.00 77 GLY A N 1
ATOM 628 C CA . GLY A 1 77 ? 2.041 2.133 8.964 1.00 95.00 77 GLY A CA 1
ATOM 629 C C . GLY A 1 77 ? 0.958 2.130 10.050 1.00 95.00 77 GLY A C 1
ATOM 630 O O . GLY A 1 77 ? 0.180 3.071 10.146 1.00 95.00 77 GLY A O 1
ATOM 631 N N . THR A 1 78 ? 0.936 1.135 10.939 1.00 94.94 78 THR A N 1
ATOM 632 C CA . THR A 1 78 ? -0.085 0.967 11.996 1.00 94.94 78 THR A CA 1
ATOM 633 C C . THR A 1 78 ? -0.288 2.197 12.881 1.00 94.94 78 THR A C 1
ATOM 635 O O . THR A 1 78 ? -1.415 2.513 13.235 1.00 94.94 78 THR A O 1
ATOM 638 N N . THR A 1 79 ? 0.785 2.903 13.263 1.00 95.81 79 THR A N 1
ATOM 639 C CA . THR A 1 79 ? 0.675 4.129 14.079 1.00 95.81 79 THR A CA 1
ATOM 640 C C . THR A 1 79 ? -0.143 5.200 13.360 1.00 95.81 79 THR A C 1
ATOM 642 O O . THR A 1 79 ? -0.956 5.873 13.988 1.00 95.81 79 THR A O 1
ATOM 645 N N . TRP A 1 80 ? 0.073 5.339 12.051 1.00 97.81 80 TRP A N 1
ATOM 646 C CA . TRP A 1 80 ? -0.623 6.312 11.220 1.00 97.81 80 TRP A CA 1
ATOM 647 C C . TRP A 1 80 ? -2.079 5.904 11.015 1.00 97.81 80 TRP A C 1
ATOM 649 O O . TRP A 1 80 ? -2.971 6.706 11.268 1.00 97.81 80 TRP A O 1
ATOM 659 N N . LEU A 1 81 ? -2.325 4.625 10.710 1.00 97.94 81 LEU A N 1
ATOM 660 C CA . LEU A 1 81 ? -3.678 4.080 10.592 1.00 97.94 81 LEU A CA 1
ATOM 661 C C . LEU A 1 81 ? -4.495 4.264 11.884 1.00 97.94 81 LEU A C 1
ATOM 663 O O . LEU A 1 81 ? -5.632 4.724 11.833 1.00 97.94 81 LEU A O 1
ATOM 667 N N . LYS A 1 82 ? -3.902 3.982 13.054 1.00 97.44 82 LYS A N 1
ATOM 668 C CA . LYS A 1 82 ? -4.533 4.222 14.365 1.00 97.44 82 LYS A CA 1
ATOM 669 C C . LYS A 1 82 ? -4.917 5.690 14.549 1.00 97.44 82 LYS A C 1
ATOM 671 O O . LYS A 1 82 ? -6.024 5.967 15.000 1.00 97.44 82 LYS A O 1
ATOM 676 N N . ALA A 1 83 ? -4.016 6.615 14.211 1.00 98.00 83 ALA A N 1
ATOM 677 C CA . ALA A 1 83 ? -4.273 8.049 14.325 1.00 98.00 83 ALA A CA 1
ATOM 678 C C . ALA A 1 83 ? -5.418 8.492 13.402 1.00 98.00 83 ALA A C 1
ATOM 680 O O . ALA A 1 83 ? -6.349 9.140 13.874 1.00 98.00 83 ALA A O 1
ATOM 681 N N . LEU A 1 84 ? -5.388 8.073 12.132 1.00 98.44 84 LEU A N 1
ATOM 682 C CA . LEU A 1 84 ? -6.416 8.396 11.140 1.00 98.44 84 LEU A CA 1
ATOM 683 C C . LEU A 1 84 ? -7.791 7.871 11.557 1.00 98.44 84 LEU A C 1
ATOM 685 O O . LEU A 1 84 ? -8.731 8.653 11.661 1.00 98.44 84 LEU A O 1
ATOM 689 N N . CYS A 1 85 ? -7.916 6.579 11.872 1.00 97.81 85 CYS A N 1
ATOM 690 C CA . CYS A 1 85 ? -9.197 6.004 12.289 1.00 97.81 85 CYS A CA 1
ATOM 691 C C . CYS A 1 85 ? -9.720 6.644 13.582 1.00 97.81 85 CYS A C 1
ATOM 693 O O . CYS A 1 85 ? -10.914 6.918 13.691 1.00 97.81 85 CYS A O 1
ATOM 695 N N . PHE A 1 86 ? -8.840 6.928 14.551 1.00 96.88 86 PHE A N 1
ATOM 696 C CA . PHE A 1 86 ? -9.236 7.617 15.779 1.00 96.88 86 PHE A CA 1
ATOM 697 C C . PHE A 1 86 ? -9.755 9.032 15.494 1.00 96.88 86 PHE A C 1
ATOM 699 O O . PHE A 1 86 ? -10.797 9.409 16.030 1.00 96.88 86 PHE A O 1
ATOM 706 N N . ALA A 1 87 ? -9.059 9.799 14.649 1.00 97.69 87 ALA A N 1
ATOM 707 C CA . ALA A 1 87 ? -9.460 11.150 14.273 1.00 97.69 87 ALA A CA 1
ATOM 708 C C . ALA A 1 87 ? -10.783 11.155 13.492 1.00 97.69 87 ALA A C 1
ATOM 710 O O . ALA A 1 87 ? -11.659 11.948 13.812 1.00 97.69 87 ALA A O 1
ATOM 711 N N . ILE A 1 88 ? -10.976 10.234 12.541 1.00 97.69 88 ILE A N 1
ATOM 712 C CA . ILE A 1 88 ? -12.221 10.111 11.762 1.00 97.69 88 ILE A CA 1
ATOM 713 C C . ILE A 1 88 ? -13.419 9.815 12.671 1.00 97.69 88 ILE A C 1
ATOM 715 O O . ILE A 1 88 ? -14.455 10.468 12.543 1.00 97.69 88 ILE A O 1
ATOM 719 N N . ILE A 1 89 ? -13.282 8.859 13.597 1.00 95.25 89 ILE A N 1
ATOM 720 C CA . ILE A 1 89 ? -14.365 8.457 14.512 1.00 95.25 89 ILE A CA 1
ATOM 721 C C . ILE A 1 89 ? -14.703 9.571 15.508 1.00 95.25 89 ILE A C 1
ATOM 723 O O . ILE A 1 89 ? -15.859 9.732 15.890 1.00 95.25 89 ILE A O 1
ATOM 727 N N . ASN A 1 90 ? -13.708 10.355 15.929 1.00 94.94 90 ASN A N 1
ATOM 728 C CA . ASN A 1 90 ? -13.872 11.373 16.967 1.00 94.94 90 ASN A CA 1
ATOM 729 C C . ASN A 1 90 ? -13.867 12.814 16.435 1.00 94.94 90 ASN A C 1
ATOM 731 O O . ASN A 1 90 ? -13.758 13.749 17.232 1.00 94.94 90 ASN A O 1
ATOM 735 N N . ARG A 1 91 ? -14.005 13.016 15.119 1.00 95.25 91 ARG A N 1
ATOM 736 C CA . ARG A 1 91 ? -13.892 14.339 14.473 1.00 95.25 91 ARG A CA 1
ATOM 737 C C . ARG A 1 91 ? -14.888 15.378 14.989 1.00 95.25 91 ARG A C 1
ATOM 739 O O . ARG A 1 91 ? -14.569 16.556 15.027 1.00 95.25 91 ARG A O 1
ATOM 746 N N . ASN A 1 92 ? -16.050 14.924 15.459 1.00 93.88 92 ASN A N 1
ATOM 747 C CA . ASN A 1 92 ? -17.092 15.777 16.041 1.00 93.88 92 ASN A CA 1
ATOM 748 C C . ASN A 1 92 ? -17.009 15.880 17.574 1.00 93.88 92 ASN A C 1
ATOM 750 O O . ASN A 1 92 ? -17.735 16.658 18.188 1.00 93.88 92 ASN A O 1
ATOM 754 N N . SER A 1 93 ? -16.124 15.103 18.203 1.00 94.19 93 SER A N 1
ATOM 755 C CA . SER A 1 93 ? -15.957 15.056 19.660 1.00 94.19 93 SER A CA 1
ATOM 756 C C . SER A 1 93 ? -14.882 16.021 20.161 1.00 94.19 93 SER A C 1
ATOM 758 O O . SER A 1 93 ? -14.912 16.424 21.325 1.00 94.19 93 SER A O 1
ATOM 760 N N . TYR A 1 94 ? -13.920 16.385 19.307 1.00 94.31 94 TYR A N 1
ATOM 761 C CA . TYR A 1 94 ? -12.761 17.191 19.687 1.00 94.31 94 TYR A CA 1
ATOM 762 C C . TYR A 1 94 ? -12.431 18.250 18.640 1.00 94.31 94 TYR A C 1
ATOM 764 O O . TYR A 1 94 ? -12.579 18.034 17.443 1.00 94.31 94 TYR A O 1
ATOM 772 N N . ASN A 1 95 ? -11.907 19.387 19.093 1.00 92.88 95 ASN A N 1
ATOM 773 C CA . ASN A 1 95 ? -11.377 20.406 18.201 1.00 92.88 95 ASN A CA 1
ATOM 774 C C . ASN A 1 95 ? -9.936 20.052 17.802 1.00 92.88 95 ASN A C 1
ATOM 776 O O . ASN A 1 95 ? -9.077 19.886 18.675 1.00 92.88 95 ASN A O 1
ATOM 780 N N . PHE A 1 96 ? -9.683 19.990 16.492 1.00 91.94 96 PHE A N 1
ATOM 781 C CA . PHE A 1 96 ? -8.405 19.588 15.894 1.00 91.94 96 PHE A CA 1
ATOM 782 C C . PHE A 1 96 ? -7.191 20.381 16.398 1.00 91.94 96 PHE A C 1
ATOM 784 O O . PHE A 1 96 ? -6.141 19.781 16.616 1.00 91.94 96 PHE A O 1
ATOM 791 N N . ASP A 1 97 ? -7.344 21.684 16.654 1.00 86.19 97 ASP A N 1
ATOM 792 C CA . ASP A 1 97 ? -6.222 22.584 16.963 1.00 86.19 97 ASP A CA 1
ATOM 793 C C . ASP A 1 97 ? -6.008 22.812 18.465 1.00 86.19 97 ASP A C 1
ATOM 795 O O . ASP A 1 97 ? -4.952 23.284 18.886 1.00 86.19 97 ASP A O 1
ATOM 799 N N . LYS A 1 98 ? -7.021 22.532 19.294 1.00 87.38 98 LYS A N 1
ATOM 800 C CA . LYS A 1 98 ? -7.015 22.932 20.713 1.00 87.38 98 LYS A CA 1
ATOM 801 C C . LYS A 1 98 ? -6.889 21.768 21.676 1.00 87.38 98 LYS A C 1
ATOM 803 O O . LYS A 1 98 ? -6.090 21.827 22.605 1.00 87.38 98 LYS A O 1
ATOM 808 N N . ASN A 1 99 ? -7.738 20.755 21.525 1.00 91.44 99 ASN A N 1
ATOM 809 C CA . ASN A 1 99 ? -7.917 19.729 22.554 1.00 91.44 99 ASN A CA 1
ATOM 810 C C . ASN A 1 99 ? -8.037 18.312 21.991 1.00 91.44 99 ASN A C 1
ATOM 812 O O . ASN A 1 99 ? -8.508 17.418 22.694 1.00 91.44 99 ASN A O 1
ATOM 816 N N . HIS A 1 100 ? -7.601 18.092 20.750 1.00 96.44 100 HIS A N 1
ATOM 817 C CA . HIS A 1 100 ? -7.602 16.758 20.177 1.00 96.44 100 HIS A CA 1
ATOM 818 C C . HIS A 1 100 ? -6.639 15.829 20.950 1.00 96.44 100 HIS A C 1
ATOM 820 O O . HIS A 1 100 ? -5.467 16.180 21.122 1.00 96.44 100 HIS A O 1
ATOM 826 N N . PRO A 1 101 ? -7.066 14.625 21.387 1.00 96.06 101 PRO A N 1
ATOM 827 C CA . PRO A 1 101 ? -6.231 13.721 22.186 1.00 96.06 101 PRO A CA 1
ATOM 828 C C . PRO A 1 101 ? -4.887 13.350 21.543 1.00 96.06 101 PRO A C 1
ATOM 830 O O . PRO A 1 101 ? -3.900 13.162 22.248 1.00 96.06 101 PRO A O 1
ATOM 833 N N . LEU A 1 102 ? -4.821 13.298 20.208 1.00 96.31 102 LEU A N 1
ATOM 834 C CA . LEU A 1 102 ? -3.573 13.053 19.465 1.00 96.31 102 LEU A CA 1
ATOM 835 C C . LEU A 1 102 ? -2.489 14.121 19.685 1.00 96.31 102 LEU A C 1
ATOM 837 O O . LEU A 1 102 ? -1.321 13.821 19.465 1.00 96.31 102 LEU A O 1
ATOM 841 N N . LEU A 1 103 ? -2.840 15.331 20.140 1.00 95.06 103 LEU A N 1
ATOM 842 C CA . LEU A 1 103 ? -1.866 16.386 20.451 1.00 95.06 103 LEU A CA 1
ATOM 843 C C . LEU A 1 103 ? -1.104 16.112 21.758 1.00 95.06 103 LEU A C 1
ATOM 845 O O . LEU A 1 103 ? 0.007 16.603 21.945 1.00 95.06 103 LEU A O 1
ATOM 849 N N . THR A 1 104 ? -1.693 15.333 22.669 1.00 93.06 104 THR A N 1
ATOM 850 C CA . THR A 1 104 ? -1.167 15.108 24.028 1.00 93.06 104 THR A CA 1
ATOM 851 C C . THR A 1 104 ? -0.934 13.637 24.365 1.00 93.06 104 THR A C 1
ATOM 853 O O . THR A 1 104 ? -0.347 13.337 25.402 1.00 93.06 104 THR A O 1
ATOM 856 N N . SER A 1 105 ? -1.365 12.714 23.505 1.00 92.94 105 SER A N 1
ATOM 857 C CA . SER A 1 105 ? -1.228 11.265 23.678 1.00 92.94 105 SER A CA 1
ATOM 858 C C . SER A 1 105 ? -0.706 10.609 22.405 1.00 92.94 105 SER A C 1
ATOM 860 O O . SER A 1 105 ? -1.074 10.989 21.294 1.00 92.94 105 SER A O 1
ATOM 862 N N . ASN A 1 106 ? 0.124 9.577 22.555 1.00 93.00 106 ASN A N 1
ATOM 863 C CA . ASN A 1 106 ? 0.557 8.778 21.415 1.00 93.00 106 ASN A CA 1
ATOM 864 C C . ASN A 1 106 ? -0.635 7.972 20.845 1.00 93.00 106 ASN A C 1
ATOM 866 O O . ASN A 1 106 ? -1.450 7.482 21.631 1.00 93.00 106 ASN A O 1
ATOM 870 N N . PRO A 1 107 ? -0.731 7.743 19.519 1.00 94.38 107 PRO A N 1
ATOM 871 C CA . PRO A 1 107 ? -1.804 6.924 18.940 1.00 94.38 107 PRO A CA 1
ATOM 872 C C . PRO A 1 107 ? -1.950 5.530 19.578 1.00 94.38 107 PRO A C 1
ATOM 874 O O . PRO A 1 107 ? -3.065 5.019 19.709 1.00 94.38 107 PRO A O 1
ATOM 877 N N . HIS A 1 108 ? -0.843 4.921 20.023 1.00 91.50 108 HIS A N 1
ATOM 878 C CA . HIS A 1 108 ? -0.856 3.628 20.719 1.00 91.50 108 HIS A CA 1
ATOM 879 C C . HIS A 1 108 ? -1.405 3.709 22.148 1.00 91.50 108 HIS A C 1
ATOM 881 O O . HIS A 1 108 ? -1.913 2.707 22.637 1.00 91.50 108 HIS A O 1
ATOM 887 N N . ASP A 1 109 ? -1.357 4.867 22.811 1.00 89.31 109 ASP A N 1
ATOM 888 C CA . ASP A 1 109 ? -1.976 5.052 24.134 1.00 89.31 109 ASP A CA 1
ATOM 889 C C . ASP A 1 109 ? -3.496 5.245 24.037 1.00 89.31 109 ASP A C 1
ATOM 891 O O . ASP A 1 109 ? -4.211 4.949 24.991 1.00 89.31 109 ASP A O 1
ATOM 895 N N . LEU A 1 110 ? -3.989 5.740 22.896 1.00 90.00 110 LEU A N 1
ATOM 896 C CA . LEU A 1 110 ? -5.420 5.955 22.650 1.00 90.00 110 LEU A CA 1
ATOM 897 C C . LEU A 1 110 ? -6.144 4.683 22.201 1.00 90.00 110 LEU A C 1
ATOM 899 O O . LEU A 1 110 ? -7.325 4.516 22.486 1.00 90.00 110 LEU A O 1
ATOM 903 N N . THR A 1 111 ? -5.446 3.802 21.484 1.00 87.50 111 THR A N 1
ATOM 904 C CA . THR A 1 111 ? -6.041 2.605 20.858 1.00 87.50 111 THR A CA 1
ATOM 905 C C . THR A 1 111 ? -5.477 1.285 21.392 1.00 87.50 111 THR A C 1
ATOM 907 O O . THR A 1 111 ? -6.047 0.229 21.139 1.00 87.50 111 THR A O 1
ATOM 910 N N . GLY A 1 112 ? -4.373 1.319 22.145 1.00 87.00 112 GLY A N 1
ATOM 911 C CA . GLY A 1 112 ? -3.634 0.138 22.599 1.00 87.00 112 GLY A CA 1
ATOM 912 C C . GLY A 1 112 ? -2.574 -0.328 21.594 1.00 87.00 112 GLY A C 1
ATOM 913 O O . GLY A 1 112 ? -2.599 0.039 20.420 1.00 87.00 112 GLY A O 1
ATOM 914 N N . LEU A 1 113 ? -1.616 -1.151 22.038 1.00 84.38 113 LEU A N 1
ATOM 915 C CA . LEU A 1 113 ? -0.582 -1.732 21.164 1.00 84.38 113 LEU A CA 1
ATOM 916 C C . LEU A 1 113 ? -1.134 -2.848 20.272 1.00 84.38 113 LEU A C 1
ATOM 918 O O . LEU A 1 113 ? -0.864 -2.846 19.072 1.00 84.38 113 LEU A O 1
ATOM 922 N N . GLY A 1 114 ? -1.934 -3.731 20.863 1.00 89.00 114 GLY A N 1
ATOM 923 C CA . GLY A 1 114 ? -2.638 -4.832 20.218 1.00 89.00 114 GLY A CA 1
ATOM 924 C C . GLY A 1 114 ? -3.747 -5.323 21.149 1.00 89.00 114 GLY A C 1
ATOM 925 O O . GLY A 1 114 ? -3.523 -5.397 22.361 1.00 89.00 114 GLY A O 1
ATOM 926 N N . PHE A 1 115 ? -4.941 -5.622 20.644 1.00 91.19 115 PHE A N 1
ATOM 927 C CA . PHE A 1 115 ? -6.052 -6.040 21.505 1.00 91.19 115 PHE A CA 1
ATOM 928 C C . PHE A 1 115 ? -5.834 -7.454 22.064 1.00 91.19 115 PHE A C 1
ATOM 930 O O . PHE A 1 115 ? -6.179 -7.707 23.216 1.00 91.19 115 PHE A O 1
ATOM 937 N N . GLU A 1 116 ? -5.151 -8.336 21.325 1.00 91.56 116 GLU A N 1
ATOM 938 C CA . GLU A 1 116 ? -4.693 -9.639 21.825 1.00 91.56 116 GLU A CA 1
ATOM 939 C C . GLU A 1 116 ? -3.762 -9.491 23.033 1.00 91.56 116 GLU A C 1
ATOM 941 O O . GLU A 1 116 ? -3.811 -10.281 23.976 1.00 91.56 116 GLU A O 1
ATOM 946 N N . ARG A 1 117 ? -2.945 -8.434 23.029 1.00 86.56 117 ARG A N 1
ATOM 947 C CA . ARG A 1 117 ? -2.019 -8.128 24.112 1.00 86.56 117 ARG A CA 1
ATOM 948 C C . ARG A 1 117 ? -2.737 -7.528 25.317 1.00 86.56 117 ARG A C 1
ATOM 950 O O . ARG A 1 117 ? -2.439 -7.928 26.434 1.00 86.56 117 ARG A O 1
ATOM 957 N N . LEU A 1 118 ? -3.708 -6.639 25.100 1.00 86.38 118 LEU A N 1
ATOM 958 C CA . LEU A 1 118 ? -4.551 -6.112 26.180 1.00 86.38 118 LEU A CA 1
ATOM 959 C C . LEU A 1 118 ? -5.285 -7.239 26.920 1.00 86.38 118 LEU A C 1
ATOM 961 O O . LEU A 1 118 ? -5.297 -7.260 28.149 1.00 86.38 118 LEU A O 1
ATOM 965 N N . ILE A 1 119 ? -5.846 -8.197 26.176 1.00 87.44 119 ILE A N 1
ATOM 966 C CA . ILE A 1 119 ? -6.517 -9.373 26.748 1.00 87.44 119 ILE A CA 1
ATOM 967 C C . ILE A 1 119 ? -5.519 -10.240 27.526 1.00 87.44 119 ILE A C 1
ATOM 969 O O . ILE A 1 119 ? -5.817 -10.706 28.624 1.00 87.44 119 ILE A O 1
ATOM 973 N N . GLN A 1 120 ? -4.320 -10.446 26.976 1.00 84.69 120 GLN A N 1
ATOM 974 C CA . GLN A 1 120 ? -3.280 -11.238 27.625 1.00 84.69 120 GLN A CA 1
ATOM 975 C C . GLN A 1 120 ? -2.769 -10.599 28.924 1.00 84.69 120 GLN A C 1
ATOM 977 O O . GLN A 1 120 ? -2.607 -11.316 29.914 1.00 84.69 120 GLN A O 1
ATOM 982 N N . GLU A 1 121 ? -2.484 -9.296 28.926 1.00 82.06 121 GLU A N 1
ATOM 983 C CA . GLU A 1 121 ? -1.970 -8.554 30.088 1.00 82.06 121 GLU A CA 1
ATOM 984 C C . GLU A 1 121 ? -3.026 -8.430 31.190 1.00 82.06 121 GLU A C 1
ATOM 986 O O . GLU A 1 121 ? -2.710 -8.633 32.359 1.00 82.06 121 GLU A O 1
ATOM 991 N N . GLY A 1 122 ? -4.282 -8.162 30.820 1.00 80.00 122 GLY A N 1
ATOM 992 C CA . GLY A 1 122 ? -5.406 -8.127 31.760 1.00 80.00 122 GLY A CA 1
ATOM 993 C C . GLY A 1 122 ? -5.911 -9.509 32.181 1.00 80.00 122 GLY A C 1
ATOM 994 O O . GLY A 1 122 ? -6.845 -9.604 32.971 1.00 80.00 122 GLY A O 1
ATOM 995 N N . GLY A 1 123 ? -5.361 -10.580 31.603 1.00 80.31 123 GLY A N 1
ATOM 996 C CA . GLY A 1 123 ? -5.768 -11.963 31.845 1.00 80.31 123 GLY A CA 1
ATOM 997 C C . GLY A 1 123 ? -7.242 -12.275 31.558 1.00 80.31 123 GLY A C 1
ATOM 998 O O . GLY A 1 123 ? -7.717 -13.334 31.962 1.00 80.31 123 GLY A O 1
ATOM 999 N N . SER A 1 124 ? -7.965 -11.362 30.901 1.00 83.94 124 SER A N 1
ATOM 1000 C CA . SER A 1 124 ? -9.386 -11.461 30.575 1.00 83.94 124 SER A CA 1
ATOM 1001 C C . SER A 1 124 ? -9.788 -10.516 29.440 1.00 83.94 124 SER A C 1
ATOM 1003 O O . SER A 1 124 ? -9.067 -9.575 29.110 1.00 83.94 124 SER A O 1
ATOM 1005 N N . THR A 1 125 ? -10.968 -10.721 28.848 1.00 87.31 125 THR A N 1
ATOM 1006 C CA . THR A 1 125 ? -11.518 -9.819 27.815 1.00 87.31 125 THR A CA 1
ATOM 1007 C C . THR A 1 125 ? -12.132 -8.532 28.375 1.00 87.31 125 THR A C 1
ATOM 1009 O O . THR A 1 125 ? -12.494 -7.640 27.608 1.00 87.31 125 THR A O 1
ATOM 1012 N N . SER A 1 126 ? -12.206 -8.396 29.704 1.00 87.06 126 SER A N 1
ATOM 1013 C CA . SER A 1 126 ? -12.918 -7.315 30.401 1.00 87.06 126 SER A CA 1
ATOM 1014 C C . SER A 1 126 ? -12.503 -5.910 29.950 1.00 87.06 126 SER A C 1
ATOM 1016 O O . SER A 1 126 ? -13.367 -5.093 29.639 1.00 87.06 126 SER A O 1
ATOM 1018 N N . LEU A 1 127 ? -11.198 -5.643 29.823 1.00 85.56 127 LEU A N 1
ATOM 1019 C CA . LEU A 1 127 ? -10.674 -4.339 29.394 1.00 85.56 127 LEU A CA 1
ATOM 1020 C C . LEU A 1 127 ? -11.133 -3.951 27.981 1.00 85.56 127 LEU A C 1
ATOM 1022 O O . LEU A 1 127 ? -11.417 -2.784 27.710 1.00 85.56 127 LEU A O 1
ATOM 1026 N N . VAL A 1 128 ? -11.243 -4.926 27.077 1.00 88.69 128 VAL A N 1
ATOM 1027 C CA . VAL A 1 128 ? -11.725 -4.689 25.708 1.00 88.69 128 VAL A CA 1
ATOM 1028 C C . VAL A 1 128 ? -13.248 -4.526 25.690 1.00 88.69 128 VAL A C 1
ATOM 1030 O O . VAL A 1 128 ? -13.790 -3.779 24.874 1.00 88.69 128 VAL A O 1
ATOM 1033 N N . GLU A 1 129 ? -13.965 -5.176 26.608 1.00 88.69 129 GLU A N 1
ATOM 1034 C CA . GLU A 1 129 ? -15.417 -5.024 26.743 1.00 88.69 129 GLU A CA 1
ATOM 1035 C C . GLU A 1 129 ? -15.832 -3.637 27.256 1.00 88.69 129 GLU A C 1
ATOM 1037 O O . GLU A 1 129 ? -16.908 -3.162 26.883 1.00 88.69 129 GLU A O 1
ATOM 1042 N N . THR A 1 130 ? -14.976 -2.953 28.028 1.00 88.69 130 THR A N 1
ATOM 1043 C CA . THR A 1 130 ? -15.241 -1.584 28.512 1.00 88.69 130 THR A CA 1
ATOM 1044 C C . THR A 1 130 ? -15.074 -0.495 27.452 1.00 88.69 130 THR A C 1
ATOM 1046 O O . THR A 1 130 ? -15.464 0.647 27.692 1.00 88.69 130 THR A O 1
ATOM 1049 N N . LEU A 1 131 ? -14.497 -0.812 26.287 1.00 87.94 131 LEU A N 1
ATOM 1050 C CA . LEU A 1 131 ? -14.295 0.172 25.225 1.00 87.94 131 LEU A CA 1
ATOM 1051 C C . LEU A 1 131 ? -15.640 0.591 24.593 1.00 87.94 131 LEU A C 1
ATOM 1053 O O . LEU A 1 131 ? -16.506 -0.266 24.353 1.00 87.94 131 LEU A O 1
ATOM 1057 N N . PRO A 1 132 ? -15.822 1.894 24.293 1.00 88.06 132 PRO A N 1
ATOM 1058 C CA . PRO A 1 132 ? -17.018 2.379 23.614 1.00 88.06 132 PRO A CA 1
ATOM 1059 C C . PRO A 1 132 ? -17.105 1.804 22.197 1.00 88.06 132 PRO A C 1
ATOM 1061 O O . PRO A 1 132 ? -16.095 1.455 21.589 1.00 88.06 132 PRO A O 1
ATOM 1064 N N . SER A 1 133 ? -18.328 1.690 21.676 1.00 89.50 133 SER A N 1
ATOM 1065 C CA . SER A 1 133 ? -18.551 1.254 20.292 1.00 89.50 133 SER A CA 1
ATOM 1066 C C . SER A 1 133 ? -18.600 2.469 19.350 1.00 89.50 133 SER A C 1
ATOM 1068 O O . SER A 1 133 ? -19.162 3.489 19.751 1.00 89.50 133 SER A O 1
ATOM 1070 N N . PRO A 1 134 ? -18.065 2.368 18.118 1.00 92.12 134 PRO A N 1
ATOM 1071 C CA . PRO A 1 134 ? -17.345 1.211 17.582 1.00 92.12 134 PRO A CA 1
ATOM 1072 C C . PRO A 1 134 ? -15.967 1.019 18.246 1.00 92.12 134 PRO A C 1
ATOM 1074 O O . PRO A 1 134 ? -15.260 1.991 18.514 1.00 92.12 134 PRO A O 1
ATOM 1077 N N . ARG A 1 135 ? -15.578 -0.237 18.522 1.00 93.69 135 ARG A N 1
ATOM 1078 C CA . ARG A 1 135 ? -14.267 -0.535 19.123 1.00 93.69 135 ARG A CA 1
ATOM 1079 C C . ARG A 1 135 ? -13.205 -0.571 18.028 1.00 93.69 135 ARG A C 1
ATOM 1081 O O . ARG A 1 135 ? -13.321 -1.356 17.089 1.00 93.69 135 ARG A O 1
ATOM 1088 N N . LEU A 1 136 ? -12.151 0.231 18.184 1.00 94.94 136 LEU A N 1
ATOM 1089 C CA . LEU A 1 136 ? -10.925 0.097 17.398 1.00 94.94 136 LEU A CA 1
ATOM 1090 C C . LEU A 1 136 ? -10.034 -0.971 18.037 1.00 94.94 136 LEU A C 1
ATOM 1092 O O . LEU A 1 136 ? -9.545 -0.786 19.150 1.00 94.94 136 LEU A O 1
ATOM 1096 N N . LEU A 1 137 ? -9.828 -2.082 17.333 1.00 96.31 137 LEU A N 1
ATOM 1097 C CA . LEU A 1 137 ? -9.095 -3.253 17.811 1.00 96.31 137 LEU A CA 1
ATOM 1098 C C . LEU A 1 137 ? -7.796 -3.411 17.010 1.00 96.31 137 LEU A C 1
ATOM 1100 O O . LEU A 1 137 ? -7.775 -4.108 15.993 1.00 96.31 137 LEU A O 1
ATOM 1104 N N . PRO A 1 138 ? -6.703 -2.736 17.400 1.00 96.06 138 PRO A N 1
ATOM 1105 C CA . PRO A 1 138 ? -5.451 -2.850 16.673 1.00 96.06 138 PRO A CA 1
ATOM 1106 C C . PRO A 1 138 ? -4.800 -4.209 16.893 1.00 96.06 138 PRO A C 1
ATOM 1108 O O . PRO A 1 138 ? -4.884 -4.751 17.988 1.00 96.06 138 PRO A O 1
ATOM 1111 N N . THR A 1 139 ? -4.109 -4.740 15.893 1.00 96.94 139 THR A N 1
ATOM 1112 C CA . THR A 1 139 ? -3.439 -6.041 15.985 1.00 96.94 139 THR A CA 1
ATOM 1113 C C . THR A 1 139 ? -2.357 -6.188 14.920 1.00 96.94 139 THR A C 1
ATOM 1115 O O . THR A 1 139 ? -2.323 -5.450 13.934 1.00 96.94 139 THR A O 1
ATOM 1118 N N . HIS A 1 140 ? -1.477 -7.160 15.123 1.00 96.88 140 HIS A N 1
ATOM 1119 C CA . HIS A 1 140 ? -0.527 -7.616 14.111 1.00 96.88 140 HIS A CA 1
ATOM 1120 C C . HIS A 1 140 ? -0.696 -9.106 13.779 1.00 96.88 140 HIS A C 1
ATOM 1122 O O . HIS A 1 140 ? 0.199 -9.715 13.208 1.00 96.88 140 HIS A O 1
ATOM 1128 N N . LEU A 1 141 ? -1.805 -9.728 14.187 1.00 97.69 141 LEU A N 1
ATOM 1129 C CA . LEU A 1 141 ? -2.080 -11.120 13.841 1.00 97.69 141 LEU A CA 1
ATOM 1130 C C . LEU A 1 141 ? -2.426 -11.246 12.349 1.00 97.69 141 LEU A C 1
ATOM 1132 O O . LEU A 1 141 ? -3.136 -10.406 11.798 1.00 97.69 141 LEU A O 1
ATOM 1136 N N . ALA A 1 142 ? -1.977 -12.334 11.721 1.00 97.69 142 ALA A N 1
ATOM 1137 C CA . ALA A 1 142 ? -2.374 -12.683 10.362 1.00 97.69 142 ALA A CA 1
ATOM 1138 C C . ALA A 1 142 ? -3.874 -13.022 10.283 1.00 97.69 142 ALA A C 1
ATOM 1140 O O . ALA A 1 142 ? -4.458 -13.526 11.246 1.00 97.69 142 ALA A O 1
ATOM 1141 N N . PHE A 1 143 ? -4.497 -12.799 9.120 1.00 97.56 143 PHE A N 1
ATOM 1142 C CA . PHE A 1 143 ? -5.948 -12.953 8.940 1.00 97.56 143 PHE A CA 1
ATOM 1143 C C . PHE A 1 143 ? -6.469 -14.360 9.298 1.00 97.56 143 PHE A C 1
ATOM 1145 O O . PHE A 1 143 ? -7.511 -14.504 9.933 1.00 97.56 143 PHE A O 1
ATOM 1152 N N . SER A 1 144 ? -5.711 -15.410 8.978 1.00 96.31 144 SER A N 1
ATOM 1153 C CA . SER A 1 144 ? -6.081 -16.802 9.280 1.00 96.31 144 SER A CA 1
ATOM 1154 C C . SER A 1 144 ? -6.005 -17.169 10.768 1.00 96.31 144 SER A C 1
ATOM 1156 O O . SER A 1 144 ? -6.422 -18.260 11.161 1.00 96.31 144 SER A O 1
ATOM 1158 N N . LEU A 1 145 ? -5.475 -16.285 11.619 1.00 97.50 145 LEU A N 1
ATOM 1159 C CA . LEU A 1 145 ? -5.413 -16.506 13.062 1.00 97.50 145 LEU A CA 1
ATOM 1160 C C . LEU A 1 145 ? -6.692 -16.068 13.782 1.00 97.50 145 LEU A C 1
ATOM 1162 O O . LEU A 1 145 ? -6.843 -16.394 14.962 1.00 97.50 145 LEU A O 1
ATOM 1166 N N . PHE A 1 146 ? -7.609 -15.354 13.128 1.00 97.56 146 PHE A N 1
ATOM 1167 C CA . PHE A 1 146 ? -8.875 -14.938 13.739 1.00 97.56 146 PHE A CA 1
ATOM 1168 C C . PHE A 1 146 ? -9.913 -16.071 13.725 1.00 97.56 146 PHE A C 1
ATOM 1170 O O . PHE A 1 146 ? -9.900 -16.904 12.821 1.00 97.56 146 PHE A O 1
ATOM 1177 N N . PRO A 1 147 ? -10.811 -16.138 14.724 1.00 96.31 147 PRO A N 1
ATOM 1178 C CA . PRO A 1 147 ? -11.932 -17.071 14.697 1.00 96.31 147 PRO A CA 1
ATOM 1179 C C . PRO A 1 147 ? -12.969 -16.667 13.639 1.00 96.31 147 PRO A C 1
ATOM 1181 O O . PRO A 1 147 ? -13.148 -15.482 13.339 1.00 96.31 147 PRO A O 1
ATOM 1184 N N . ASP A 1 148 ? -13.731 -17.644 13.142 1.00 94.06 148 ASP A N 1
ATOM 1185 C CA . ASP A 1 148 ? -14.781 -17.426 12.135 1.00 94.06 148 ASP A CA 1
ATOM 1186 C C . ASP A 1 148 ? -15.845 -16.417 12.586 1.00 94.06 148 ASP A C 1
ATOM 1188 O O . ASP A 1 148 ? -16.387 -15.675 11.764 1.00 94.06 148 ASP A O 1
ATOM 1192 N N . SER A 1 149 ? -16.110 -16.336 13.896 1.00 95.19 149 SER A N 1
ATOM 1193 C CA . SER A 1 149 ? -17.021 -15.350 14.493 1.00 95.19 149 SER A CA 1
ATOM 1194 C C . SER A 1 149 ? -16.609 -13.903 14.204 1.00 95.19 149 SER A C 1
ATOM 1196 O O . SER A 1 149 ? -17.464 -13.017 14.170 1.00 95.19 149 SER A O 1
ATOM 1198 N N . MET A 1 150 ? -15.320 -13.659 13.958 1.00 96.12 150 MET A N 1
ATOM 1199 C CA . MET A 1 150 ? -14.783 -12.369 13.535 1.00 96.12 150 MET A CA 1
ATOM 1200 C C . MET A 1 150 ? -14.633 -12.290 12.015 1.00 96.12 150 MET A C 1
ATOM 1202 O O . MET A 1 150 ? -15.119 -11.334 11.415 1.00 96.12 150 MET A O 1
ATOM 1206 N N . ALA A 1 151 ? -13.962 -13.276 11.410 1.00 93.38 151 ALA A N 1
ATOM 1207 C CA . ALA A 1 151 ? -13.359 -13.144 10.080 1.00 93.38 151 ALA A CA 1
ATOM 1208 C C . ALA A 1 151 ? -14.139 -13.788 8.922 1.00 93.38 151 ALA A C 1
ATOM 1210 O O . ALA A 1 151 ? -13.900 -13.431 7.773 1.00 93.38 151 ALA A O 1
ATOM 1211 N N . SER A 1 152 ? -15.080 -14.703 9.184 1.00 88.25 152 SER A N 1
ATOM 1212 C CA . SER A 1 152 ? -15.874 -15.322 8.107 1.00 88.25 152 SER A CA 1
ATOM 1213 C C . SER A 1 152 ? -16.749 -14.290 7.379 1.00 88.25 152 SER A C 1
ATOM 1215 O O . SER A 1 152 ? -16.993 -13.199 7.902 1.00 88.25 152 SER A O 1
ATOM 1217 N N . GLY A 1 153 ? -17.311 -14.637 6.213 1.00 79.88 153 GLY A N 1
ATOM 1218 C CA . GLY A 1 153 ? -18.257 -13.766 5.493 1.00 79.88 153 GLY A CA 1
ATOM 1219 C C . GLY A 1 153 ? -19.424 -13.292 6.377 1.00 79.88 153 GLY A C 1
ATOM 1220 O O . GLY A 1 153 ? -19.758 -12.109 6.389 1.00 79.88 153 GLY A O 1
ATOM 1221 N N . SER A 1 154 ? -19.946 -14.169 7.240 1.00 81.31 154 SER A N 1
ATOM 1222 C CA . SER A 1 154 ? -20.977 -13.860 8.247 1.00 81.31 154 SER A CA 1
ATOM 1223 C C . SER A 1 154 ? -20.442 -13.360 9.599 1.00 81.31 154 SER A C 1
ATOM 1225 O O . SER A 1 154 ? -21.230 -13.131 10.513 1.00 81.31 154 SER A O 1
ATOM 1227 N N . GLY A 1 155 ? -19.123 -13.225 9.766 1.00 84.19 155 GLY A N 1
ATOM 1228 C CA . GLY A 1 155 ? -18.491 -12.743 10.999 1.00 84.19 155 GLY A CA 1
ATOM 1229 C C . GLY A 1 155 ? -18.895 -11.309 11.363 1.00 84.19 155 GLY A C 1
ATOM 1230 O O . GLY A 1 155 ? -19.366 -10.551 10.519 1.00 84.19 155 GLY A O 1
ATOM 1231 N N . ALA A 1 156 ? -18.700 -10.908 12.613 1.00 90.06 156 ALA A N 1
ATOM 1232 C CA . ALA A 1 156 ? -19.179 -9.611 13.088 1.00 90.06 156 ALA A CA 1
ATOM 1233 C C . ALA A 1 156 ? -18.230 -8.435 12.780 1.00 90.06 156 ALA A C 1
ATOM 1235 O O . ALA A 1 156 ? -18.677 -7.296 12.749 1.00 90.06 156 ALA A O 1
ATOM 1236 N N . CYS A 1 157 ? -16.937 -8.675 12.553 1.00 95.94 157 CYS A N 1
ATOM 1237 C CA . CYS A 1 157 ? -15.956 -7.593 12.455 1.00 95.94 157 CYS A CA 1
ATOM 1238 C C . CYS A 1 157 ? -15.743 -7.102 11.019 1.00 95.94 157 CYS A C 1
ATOM 1240 O O . CYS A 1 157 ? -15.822 -7.874 10.058 1.00 95.94 157 CYS A O 1
ATOM 1242 N N . ARG A 1 158 ? -15.371 -5.825 10.903 1.00 97.00 158 ARG A N 1
ATOM 1243 C CA . ARG A 1 158 ? -14.685 -5.273 9.727 1.00 97.00 158 ARG A CA 1
ATOM 1244 C C . ARG A 1 158 ? -13.189 -5.172 9.992 1.00 97.00 158 ARG A C 1
ATOM 1246 O O . ARG A 1 158 ? -12.768 -5.012 11.135 1.00 97.00 158 ARG A O 1
ATOM 1253 N N . PHE A 1 159 ? -12.392 -5.232 8.939 1.00 98.31 159 PHE A N 1
ATOM 1254 C CA . PHE A 1 159 ? -10.939 -5.197 8.978 1.00 98.31 159 PHE A CA 1
ATOM 1255 C C . PHE A 1 159 ? -10.435 -4.078 8.077 1.00 98.31 159 PHE A C 1
ATOM 1257 O O . PHE A 1 159 ? -10.834 -3.978 6.920 1.00 98.31 159 PHE A O 1
ATOM 1264 N N . VAL A 1 160 ? -9.520 -3.272 8.597 1.00 98.56 160 VAL A N 1
ATOM 1265 C CA . VAL A 1 160 ? -8.709 -2.356 7.799 1.00 98.56 160 VAL A CA 1
ATOM 1266 C C . VAL A 1 160 ? -7.275 -2.843 7.885 1.00 98.56 160 VAL A C 1
ATOM 1268 O O . VAL A 1 160 ? -6.682 -2.845 8.966 1.00 98.56 160 VAL A O 1
ATOM 1271 N N . TYR A 1 161 ? -6.737 -3.289 6.757 1.00 98.56 161 TYR A N 1
ATOM 1272 C CA . TYR A 1 161 ? -5.373 -3.772 6.644 1.00 98.56 161 TYR A CA 1
ATOM 1273 C C . TYR A 1 161 ? -4.517 -2.773 5.879 1.00 98.56 161 TYR A C 1
ATOM 1275 O O . TYR A 1 161 ? -4.908 -2.338 4.801 1.00 98.56 161 TYR A O 1
ATOM 1283 N N . ILE A 1 162 ? -3.339 -2.444 6.406 1.00 97.94 162 ILE A N 1
ATOM 1284 C CA . ILE A 1 162 ? -2.341 -1.649 5.683 1.00 97.94 162 ILE A CA 1
ATOM 1285 C C . ILE A 1 162 ? -1.083 -2.480 5.420 1.00 97.94 162 ILE A C 1
ATOM 1287 O O . ILE A 1 162 ? -0.445 -2.985 6.350 1.00 97.94 162 ILE A O 1
ATOM 1291 N N . CYS A 1 163 ? -0.725 -2.625 4.147 1.00 94.75 163 CYS A N 1
ATOM 1292 C CA . CYS A 1 163 ? 0.530 -3.218 3.706 1.00 94.75 163 CYS A CA 1
ATOM 1293 C C . CYS A 1 163 ? 1.530 -2.135 3.300 1.00 94.75 163 CYS A C 1
ATOM 1295 O O . CYS A 1 163 ? 1.205 -0.954 3.188 1.00 94.75 163 CYS A O 1
ATOM 1297 N N . ARG A 1 164 ? 2.774 -2.549 3.093 1.00 92.94 164 ARG A N 1
ATOM 1298 C CA . ARG A 1 164 ? 3.875 -1.687 2.673 1.00 92.94 164 ARG A CA 1
ATOM 1299 C C . ARG A 1 164 ? 4.848 -2.508 1.843 1.00 92.94 164 ARG A C 1
ATOM 1301 O O . ARG A 1 164 ? 4.898 -3.724 2.031 1.00 92.94 164 ARG A O 1
ATOM 1308 N N . ASN A 1 165 ? 5.649 -1.864 1.000 1.00 88.00 165 ASN A N 1
ATOM 1309 C CA . ASN A 1 165 ? 6.745 -2.527 0.305 1.00 88.00 165 ASN A CA 1
ATOM 1310 C C . ASN A 1 165 ? 7.603 -3.356 1.298 1.00 88.00 165 ASN A C 1
ATOM 1312 O O . ASN A 1 165 ? 8.048 -2.807 2.318 1.00 88.00 165 ASN A O 1
ATOM 1316 N N . PRO A 1 166 ? 7.857 -4.654 1.027 1.00 92.00 166 PRO A N 1
ATOM 1317 C CA . PRO A 1 166 ? 8.569 -5.546 1.946 1.00 92.00 166 PRO A CA 1
ATOM 1318 C C . PRO A 1 166 ? 9.962 -5.033 2.322 1.00 92.00 166 PRO A C 1
ATOM 1320 O O . PRO A 1 166 ? 10.378 -5.176 3.473 1.00 92.00 166 PRO A O 1
ATOM 1323 N N . LYS A 1 167 ? 10.667 -4.379 1.391 1.00 92.62 167 LYS A N 1
ATOM 1324 C CA . LYS A 1 167 ? 12.021 -3.844 1.603 1.00 92.62 167 LYS A CA 1
ATOM 1325 C C . LYS A 1 167 ? 12.011 -2.720 2.642 1.00 92.62 167 LYS A C 1
ATOM 1327 O O . LYS A 1 167 ? 12.798 -2.730 3.590 1.00 92.62 167 LYS A O 1
ATOM 1332 N N . ASP A 1 168 ? 11.072 -1.782 2.519 1.00 89.50 168 ASP A N 1
ATOM 1333 C CA . ASP A 1 168 ? 10.897 -0.701 3.496 1.00 89.50 168 ASP A CA 1
ATOM 1334 C C . ASP A 1 168 ? 10.364 -1.207 4.842 1.00 89.50 168 ASP A C 1
ATOM 1336 O O . ASP A 1 168 ? 10.790 -0.729 5.904 1.00 89.50 168 ASP A O 1
ATOM 1340 N N . ALA A 1 169 ? 9.428 -2.160 4.814 1.00 95.00 169 ALA A N 1
ATOM 1341 C CA . ALA A 1 169 ? 8.887 -2.781 6.017 1.00 95.00 169 ALA A CA 1
ATOM 1342 C C . ALA A 1 169 ? 10.005 -3.460 6.823 1.00 95.00 169 ALA A C 1
ATOM 1344 O O . ALA A 1 169 ? 10.146 -3.183 8.019 1.00 95.00 169 ALA A O 1
ATOM 1345 N N . PHE A 1 170 ? 10.856 -4.249 6.158 1.00 96.00 170 PHE A N 1
ATOM 1346 C CA . PHE A 1 170 ? 12.021 -4.902 6.751 1.00 96.00 170 PHE A CA 1
ATOM 1347 C C . PHE A 1 170 ? 12.991 -3.898 7.387 1.00 96.00 170 PHE A C 1
ATOM 1349 O O . PHE A 1 170 ? 13.290 -3.997 8.579 1.00 96.00 170 PHE A O 1
ATOM 1356 N N . VAL A 1 171 ? 13.432 -2.879 6.643 1.00 95.69 171 VAL A N 1
ATOM 1357 C CA . VAL A 1 171 ? 14.369 -1.865 7.164 1.00 95.69 171 VAL A CA 1
ATOM 1358 C C . VAL A 1 171 ? 13.777 -1.138 8.371 1.00 95.69 171 VAL A C 1
ATOM 1360 O O . VAL A 1 171 ? 14.457 -0.902 9.379 1.00 95.69 171 VAL A O 1
ATOM 1363 N N . SER A 1 172 ? 12.484 -0.809 8.321 1.00 95.19 172 SER A N 1
ATOM 1364 C CA . SER A 1 172 ? 11.812 -0.190 9.459 1.00 95.19 172 SER A CA 1
ATOM 1365 C C . SER A 1 172 ? 11.676 -1.131 10.662 1.00 95.19 172 SER A C 1
ATOM 1367 O O . SER A 1 172 ? 11.686 -0.637 11.796 1.00 95.19 172 SER A O 1
ATOM 1369 N N . LEU A 1 173 ? 11.509 -2.434 10.443 1.00 94.06 173 LEU A N 1
ATOM 1370 C CA . LEU A 1 173 ? 11.439 -3.465 11.481 1.00 94.06 173 LEU A CA 1
ATOM 1371 C C . LEU A 1 173 ? 12.787 -3.650 12.166 1.00 94.06 173 LEU A C 1
ATOM 1373 O O . LEU A 1 173 ? 12.864 -3.572 13.394 1.00 94.06 173 LEU A O 1
ATOM 1377 N N . TRP A 1 174 ? 13.850 -3.782 11.379 1.00 94.25 174 TRP A N 1
ATOM 1378 C CA . TRP A 1 174 ? 15.218 -3.923 11.861 1.00 94.25 174 TRP A CA 1
ATOM 1379 C C . TRP A 1 174 ? 15.638 -2.748 12.756 1.00 94.25 174 TRP A C 1
ATOM 1381 O O . TRP A 1 174 ? 16.065 -2.947 13.898 1.00 94.25 174 TRP A O 1
ATOM 1391 N N . HIS A 1 175 ? 15.430 -1.507 12.302 1.00 94.19 175 HIS A N 1
ATOM 1392 C CA . HIS A 1 175 ? 15.716 -0.320 13.116 1.00 94.19 175 HIS A CA 1
ATOM 1393 C C . HIS A 1 175 ? 14.907 -0.285 14.416 1.00 94.19 175 HIS A C 1
ATOM 1395 O O . HIS A 1 175 ? 15.433 0.075 15.474 1.00 94.19 175 HIS A O 1
ATOM 1401 N N . PHE A 1 176 ? 13.623 -0.638 14.341 1.00 92.06 176 PHE A N 1
ATOM 1402 C CA . PHE A 1 176 ? 12.740 -0.632 15.498 1.00 92.06 176 PHE A CA 1
ATOM 1403 C C . PHE A 1 176 ? 13.197 -1.641 16.553 1.00 92.06 176 PHE A C 1
ATOM 1405 O O . PHE A 1 176 ? 13.375 -1.266 17.715 1.00 92.06 176 PHE A O 1
ATOM 1412 N N . PHE A 1 177 ? 13.465 -2.885 16.155 1.00 89.31 177 PHE A N 1
ATOM 1413 C CA . PHE A 1 177 ? 13.946 -3.899 17.085 1.00 89.31 177 PHE A CA 1
ATOM 1414 C C . PHE A 1 177 ? 15.321 -3.566 17.645 1.00 89.31 177 PHE A C 1
ATOM 1416 O O . PHE A 1 177 ? 15.513 -3.714 18.847 1.00 89.31 177 PHE A O 1
ATOM 1423 N N . ASN A 1 178 ? 16.248 -3.021 16.859 1.00 90.12 178 ASN A N 1
ATOM 1424 C CA . ASN A 1 178 ? 17.545 -2.601 17.395 1.00 90.12 178 ASN A CA 1
ATOM 1425 C C . ASN A 1 178 ? 17.432 -1.472 18.430 1.00 90.12 178 ASN A C 1
ATOM 1427 O O . ASN A 1 178 ? 18.160 -1.475 19.428 1.00 90.12 178 ASN A O 1
ATOM 1431 N N . LYS A 1 179 ? 16.463 -0.559 18.280 1.00 88.69 179 LYS A N 1
ATOM 1432 C CA . LYS A 1 179 ? 16.159 0.433 19.322 1.00 88.69 179 LYS A CA 1
ATOM 1433 C C . LYS A 1 179 ? 15.649 -0.232 20.605 1.00 88.69 179 LYS A C 1
ATOM 1435 O O . LYS A 1 179 ? 16.080 0.165 21.686 1.00 88.69 179 LYS A O 1
ATOM 1440 N N . LEU A 1 180 ? 14.800 -1.257 20.500 1.00 84.69 180 LEU A N 1
ATOM 1441 C CA . LEU A 1 180 ? 14.310 -2.025 21.654 1.00 84.69 180 LEU A CA 1
ATOM 1442 C C . LEU A 1 180 ? 15.400 -2.878 22.312 1.00 84.69 180 LEU A C 1
ATOM 1444 O O . LEU A 1 180 ? 15.499 -2.900 23.537 1.00 84.69 180 LEU A O 1
ATOM 1448 N N . ARG A 1 181 ? 16.248 -3.540 21.522 1.00 86.69 181 ARG A N 1
ATOM 1449 C CA . ARG A 1 181 ? 17.383 -4.338 22.007 1.00 86.69 181 ARG A CA 1
ATOM 1450 C C . ARG A 1 181 ? 18.339 -3.485 22.826 1.00 86.69 181 ARG A C 1
ATOM 1452 O O . ARG A 1 181 ? 18.684 -3.871 23.936 1.00 86.69 181 ARG A O 1
ATOM 1459 N N . ARG A 1 182 ? 18.649 -2.272 22.354 1.00 84.56 182 ARG A N 1
ATOM 1460 C CA . ARG A 1 182 ? 19.454 -1.297 23.104 1.00 84.56 182 ARG A CA 1
ATOM 1461 C C . ARG A 1 182 ? 18.840 -0.956 24.465 1.00 84.56 182 ARG A C 1
ATOM 1463 O O . ARG A 1 182 ? 19.566 -0.897 25.450 1.00 84.56 182 ARG A O 1
ATOM 1470 N N . LEU A 1 183 ? 17.520 -0.757 24.536 1.00 80.62 183 LEU A N 1
ATOM 1471 C CA . LEU A 1 183 ? 16.821 -0.497 25.804 1.00 80.62 183 LEU A CA 1
ATOM 1472 C C . LEU A 1 183 ? 16.857 -1.712 26.743 1.00 80.62 183 LEU A C 1
ATOM 1474 O O . LEU A 1 183 ? 16.997 -1.547 27.951 1.00 80.62 183 LEU A O 1
ATOM 1478 N N . LYS A 1 184 ? 16.778 -2.926 26.189 1.00 80.00 184 LYS A N 1
ATOM 1479 C CA . LYS A 1 184 ? 16.876 -4.193 26.931 1.00 80.00 184 LYS A CA 1
ATOM 1480 C C . LYS A 1 184 ? 18.316 -4.656 27.191 1.00 80.00 184 LYS A C 1
ATOM 1482 O O . LYS A 1 184 ? 18.498 -5.750 27.710 1.00 80.00 184 LYS A O 1
ATOM 1487 N N . GLN A 1 185 ? 19.325 -3.857 26.831 1.00 83.88 185 GLN A N 1
ATOM 1488 C CA . GLN A 1 185 ? 20.748 -4.213 26.942 1.00 83.88 185 GLN A CA 1
ATOM 1489 C C . GLN A 1 185 ? 21.109 -5.524 26.213 1.00 83.88 185 GLN A C 1
ATOM 1491 O O . GLN A 1 185 ? 22.032 -6.238 26.593 1.00 83.88 185 GLN A O 1
ATOM 1496 N N . VAL A 1 186 ? 20.382 -5.832 25.138 1.00 84.19 186 VAL A N 1
ATOM 1497 C CA . VAL A 1 186 ? 20.646 -6.964 24.247 1.00 84.19 186 VAL A CA 1
ATOM 1498 C C . VAL A 1 186 ? 21.534 -6.476 23.089 1.00 84.19 186 VAL A C 1
ATOM 1500 O O . VAL A 1 186 ? 21.267 -5.393 22.556 1.00 84.19 186 VAL A O 1
ATOM 1503 N N . PRO A 1 187 ? 22.564 -7.240 22.661 1.00 86.12 187 PRO A N 1
ATOM 1504 C CA . PRO A 1 187 ? 23.430 -6.856 21.545 1.00 86.12 187 PRO A CA 1
ATOM 1505 C C . PRO A 1 187 ? 22.644 -6.550 20.272 1.00 86.12 187 PRO A C 1
ATOM 1507 O O . PRO A 1 187 ? 21.640 -7.206 19.999 1.00 86.12 187 PRO A O 1
ATOM 1510 N N . GLN A 1 188 ? 23.099 -5.581 19.480 1.00 86.94 188 GLN A N 1
ATOM 1511 C CA . GLN A 1 188 ? 22.456 -5.225 18.215 1.00 86.94 188 GLN A CA 1
ATOM 1512 C C . GLN A 1 188 ? 22.366 -6.444 17.282 1.00 86.94 188 GLN A C 1
ATOM 1514 O O . GLN A 1 188 ? 23.312 -7.221 17.185 1.00 86.94 188 GLN A O 1
ATOM 1519 N N . LEU A 1 189 ? 21.227 -6.610 16.612 1.00 88.69 189 LEU A N 1
ATOM 1520 C CA . LEU A 1 189 ? 21.077 -7.584 15.537 1.00 88.69 189 LEU A CA 1
ATOM 1521 C C . LEU A 1 189 ? 21.654 -6.977 14.252 1.00 88.69 189 LEU A C 1
ATOM 1523 O O . LEU A 1 189 ? 21.279 -5.854 13.883 1.00 88.69 189 LEU A O 1
ATOM 1527 N N . SER A 1 190 ? 22.570 -7.696 13.601 1.00 92.56 190 SER A N 1
ATOM 1528 C CA . SER A 1 190 ? 23.139 -7.281 12.315 1.00 92.56 190 SER A CA 1
ATOM 1529 C C . SER A 1 190 ? 22.036 -7.151 11.257 1.00 92.56 190 SER A C 1
ATOM 1531 O O . SER A 1 190 ? 20.921 -7.655 11.436 1.00 92.56 190 SER A O 1
ATOM 1533 N N . LEU A 1 191 ? 22.299 -6.400 10.190 1.00 94.19 191 LEU A N 1
ATOM 1534 C CA . LEU A 1 191 ? 21.331 -6.280 9.100 1.00 94.19 191 LEU A CA 1
ATOM 1535 C C . LEU A 1 191 ? 21.199 -7.623 8.375 1.00 94.19 191 LEU A C 1
ATOM 1537 O O . LEU A 1 191 ? 20.092 -8.039 8.056 1.00 94.19 191 LEU A O 1
ATOM 1541 N N . GLU A 1 192 ? 22.322 -8.305 8.183 1.00 94.19 192 GLU A N 1
ATOM 1542 C CA . GLU A 1 192 ? 22.471 -9.562 7.462 1.00 94.19 192 GLU A CA 1
ATOM 1543 C C . GLU A 1 192 ? 21.708 -10.702 8.147 1.00 94.19 192 GLU A C 1
ATOM 1545 O O . GLU A 1 192 ? 20.924 -11.385 7.492 1.00 94.19 192 GLU A O 1
ATOM 1550 N N . ASP A 1 193 ? 21.848 -10.862 9.467 1.00 91.00 193 ASP A N 1
ATOM 1551 C CA . ASP A 1 193 ? 21.142 -11.915 10.216 1.00 91.00 193 ASP A CA 1
ATOM 1552 C C . ASP A 1 193 ? 19.627 -11.661 10.256 1.00 91.00 193 ASP A C 1
ATOM 1554 O O . ASP A 1 193 ? 18.813 -12.586 10.158 1.00 91.00 193 ASP A O 1
ATOM 1558 N N . ALA A 1 194 ? 19.235 -10.388 10.396 1.00 92.25 194 ALA A N 1
ATOM 1559 C CA . ALA A 1 194 ? 17.831 -9.997 10.347 1.00 92.25 194 ALA A CA 1
ATOM 1560 C C . ALA A 1 194 ? 17.239 -10.251 8.955 1.00 92.25 194 ALA A C 1
ATOM 1562 O O . ALA A 1 194 ? 16.115 -10.740 8.843 1.00 92.25 194 ALA A O 1
ATOM 1563 N N . PHE A 1 195 ? 17.994 -9.928 7.906 1.00 94.56 195 PHE A N 1
ATOM 1564 C CA . PHE A 1 195 ? 17.597 -10.116 6.518 1.00 94.56 195 PHE A CA 1
ATOM 1565 C C . PHE A 1 195 ? 17.441 -11.600 6.177 1.00 94.56 195 PHE A C 1
ATOM 1567 O O . PHE A 1 195 ? 16.430 -11.994 5.596 1.00 94.56 195 PHE A O 1
ATOM 1574 N N . ASP A 1 196 ? 18.399 -12.437 6.575 1.00 93.25 196 ASP A N 1
ATOM 1575 C CA . ASP A 1 196 ? 18.342 -13.888 6.377 1.00 93.25 196 ASP A CA 1
ATOM 1576 C C . ASP A 1 196 ? 17.101 -14.495 7.053 1.00 93.25 196 ASP A C 1
ATOM 1578 O O . ASP A 1 196 ? 16.357 -15.259 6.439 1.00 93.25 196 ASP A O 1
ATOM 1582 N N . SER A 1 197 ? 16.805 -14.075 8.287 1.00 92.31 197 SER A N 1
ATOM 1583 C CA . SER A 1 197 ? 15.612 -14.529 9.014 1.00 92.31 197 SER A CA 1
ATOM 1584 C C . SER A 1 197 ? 14.314 -14.073 8.338 1.00 92.31 197 SER A C 1
ATOM 1586 O O . SER A 1 197 ? 13.396 -14.874 8.154 1.00 92.31 197 SER A O 1
ATOM 1588 N N . PHE A 1 198 ? 14.239 -12.799 7.936 1.00 93.62 198 PHE A N 1
ATOM 1589 C CA . PHE A 1 198 ? 13.064 -12.218 7.281 1.00 93.62 198 PHE A CA 1
ATOM 1590 C C . PHE A 1 198 ? 12.795 -12.846 5.907 1.00 93.62 198 PHE A C 1
ATOM 1592 O O . PHE A 1 198 ? 11.663 -13.233 5.624 1.00 93.62 198 PHE A O 1
ATOM 1599 N N . SER A 1 199 ? 13.831 -13.014 5.081 1.00 94.00 199 SER A N 1
ATOM 1600 C CA . SER A 1 199 ? 13.730 -13.622 3.744 1.00 94.00 199 SER A CA 1
ATOM 1601 C C . SER A 1 199 ? 13.326 -15.099 3.789 1.00 94.00 199 SER A C 1
ATOM 1603 O O . SER A 1 199 ? 12.573 -15.554 2.936 1.00 94.00 199 SER A O 1
ATOM 1605 N N . LYS A 1 200 ? 13.724 -15.842 4.828 1.00 93.12 200 LYS A N 1
ATOM 1606 C CA . LYS A 1 200 ? 13.249 -17.219 5.068 1.00 93.12 200 LYS A CA 1
ATOM 1607 C C . LYS A 1 200 ? 11.848 -17.288 5.689 1.00 93.12 200 LYS A C 1
ATOM 1609 O O . LYS A 1 200 ? 11.345 -18.382 5.934 1.00 93.12 200 LYS A O 1
ATOM 1614 N N . GLY A 1 201 ? 11.239 -16.144 6.009 1.00 91.75 201 GLY A N 1
ATOM 1615 C CA . GLY A 1 201 ? 9.948 -16.056 6.694 1.00 91.75 201 GLY A CA 1
ATOM 1616 C C . GLY A 1 201 ? 9.993 -16.405 8.186 1.00 91.75 201 GLY A C 1
ATOM 1617 O O . GLY A 1 201 ? 8.944 -16.482 8.824 1.00 91.75 201 GLY A O 1
ATOM 1618 N N . VAL A 1 202 ? 11.183 -16.596 8.764 1.00 91.50 202 VAL A N 1
ATOM 1619 C CA . VAL A 1 202 ? 11.409 -17.017 10.157 1.00 91.50 202 VAL A CA 1
ATOM 1620 C C . VAL A 1 202 ? 11.681 -15.802 11.055 1.00 91.50 202 VAL A C 1
ATOM 1622 O O . VAL A 1 202 ? 12.685 -15.722 11.766 1.00 91.50 202 VAL A O 1
ATOM 1625 N N . SER A 1 203 ? 10.777 -14.827 11.006 1.00 90.06 203 SER A N 1
ATOM 1626 C CA . SER A 1 203 ? 10.864 -13.557 11.735 1.00 90.06 203 SER A CA 1
ATOM 1627 C C . SER A 1 203 ? 9.616 -13.305 12.573 1.00 90.06 203 SER A C 1
ATOM 1629 O O . SER A 1 203 ? 8.578 -13.919 12.342 1.00 90.06 203 SER A O 1
ATOM 1631 N N . PHE A 1 204 ? 9.671 -12.353 13.504 1.00 90.06 204 PHE A N 1
ATOM 1632 C CA . PHE A 1 204 ? 8.507 -11.930 14.292 1.00 90.06 204 PHE A CA 1
ATOM 1633 C C . PHE A 1 204 ? 7.255 -11.668 13.420 1.00 90.06 204 PHE A C 1
ATOM 1635 O O . PHE A 1 204 ? 7.267 -10.782 12.566 1.00 90.06 204 PHE A O 1
ATOM 1642 N N . LEU A 1 205 ? 6.184 -12.437 13.665 1.00 92.44 205 LEU A N 1
ATOM 1643 C CA . LEU A 1 205 ? 4.897 -12.458 12.940 1.00 92.44 205 LEU A CA 1
ATOM 1644 C C . LEU A 1 205 ? 4.984 -12.863 11.459 1.00 92.44 205 LEU A C 1
ATOM 1646 O O . LEU A 1 205 ? 4.018 -12.702 10.714 1.00 92.44 205 LEU A O 1
ATOM 1650 N N . GLY A 1 206 ? 6.134 -13.380 11.029 1.00 93.25 206 GLY A N 1
ATOM 1651 C CA . GLY A 1 206 ? 6.358 -13.878 9.678 1.00 93.25 206 GLY A CA 1
ATOM 1652 C C . GLY A 1 206 ? 5.742 -15.263 9.444 1.00 93.25 206 GLY A C 1
ATOM 1653 O O . GLY A 1 206 ? 5.379 -15.931 10.417 1.00 93.25 206 GLY A O 1
ATOM 1654 N N . PRO A 1 207 ? 5.652 -15.709 8.179 1.00 95.44 207 PRO A N 1
ATOM 1655 C CA . PRO A 1 207 ? 6.219 -15.053 6.994 1.00 95.44 207 PRO A CA 1
ATOM 1656 C C . PRO A 1 207 ? 5.465 -13.787 6.554 1.00 95.44 207 PRO A C 1
ATOM 1658 O O . PRO A 1 207 ? 4.239 -13.722 6.617 1.00 95.44 207 PRO A O 1
ATOM 1661 N N . PHE A 1 208 ? 6.204 -12.765 6.106 1.00 95.31 208 PHE A N 1
ATOM 1662 C CA . PHE A 1 208 ? 5.634 -11.471 5.702 1.00 95.31 208 PHE A CA 1
ATOM 1663 C C . PHE A 1 208 ? 4.626 -11.606 4.553 1.00 95.31 208 PHE A C 1
ATOM 1665 O O . PHE A 1 208 ? 3.534 -11.041 4.608 1.00 95.31 208 PHE A O 1
ATOM 1672 N N . TRP A 1 209 ? 4.985 -12.361 3.516 1.00 94.25 209 TRP A N 1
ATOM 1673 C CA . TRP A 1 209 ? 4.169 -12.474 2.311 1.00 94.25 209 TRP A CA 1
ATOM 1674 C C . TRP A 1 209 ? 2.864 -13.220 2.568 1.00 94.25 209 TRP A C 1
ATOM 1676 O O . TRP A 1 209 ? 1.812 -12.715 2.187 1.00 94.25 209 TRP A O 1
ATOM 1686 N N . ASP A 1 210 ? 2.890 -14.336 3.301 1.00 94.81 210 ASP A N 1
ATOM 1687 C CA . ASP A 1 210 ? 1.677 -15.034 3.747 1.00 94.81 210 ASP A CA 1
ATOM 1688 C C . ASP A 1 210 ? 0.771 -14.134 4.593 1.00 94.81 210 ASP A C 1
ATOM 1690 O O . ASP A 1 210 ? -0.455 -14.151 4.443 1.00 94.81 210 ASP A O 1
ATOM 1694 N N . HIS A 1 211 ? 1.370 -13.302 5.450 1.00 96.94 211 HIS A N 1
ATOM 1695 C CA . HIS A 1 211 ? 0.633 -12.335 6.254 1.00 96.94 211 HIS A CA 1
ATOM 1696 C C . HIS A 1 211 ? -0.125 -11.339 5.368 1.00 96.94 211 HIS A C 1
ATOM 1698 O O . HIS A 1 211 ? -1.309 -11.098 5.591 1.00 96.94 211 HIS A O 1
ATOM 1704 N N . VAL A 1 212 ? 0.531 -10.769 4.353 1.00 95.25 212 VAL A N 1
ATOM 1705 C CA . VAL A 1 212 ? -0.096 -9.835 3.401 1.00 95.25 212 VAL A CA 1
ATOM 1706 C C . VAL A 1 212 ? -1.146 -10.543 2.540 1.00 95.25 212 VAL A C 1
ATOM 1708 O O . VAL A 1 212 ? -2.270 -10.055 2.420 1.00 95.25 212 VAL A O 1
ATOM 1711 N N . LEU A 1 213 ? -0.813 -11.713 1.994 1.00 89.81 213 LEU A N 1
ATOM 1712 C CA . LEU A 1 213 ? -1.681 -12.496 1.115 1.00 89.81 213 LEU A CA 1
ATOM 1713 C C . LEU A 1 213 ? -2.988 -12.912 1.778 1.00 89.81 213 LEU A C 1
ATOM 1715 O O . LEU A 1 213 ? -4.027 -12.905 1.119 1.00 89.81 213 LEU A O 1
ATOM 1719 N N . GLY A 1 214 ? -2.956 -13.274 3.062 1.00 93.44 214 GLY A N 1
ATOM 1720 C CA . GLY A 1 214 ? -4.165 -13.633 3.802 1.00 93.44 214 GLY A CA 1
ATOM 1721 C C . GLY A 1 214 ? -5.192 -12.499 3.804 1.00 93.44 214 GLY A C 1
ATOM 1722 O O . GLY A 1 214 ? -6.367 -12.732 3.533 1.00 93.44 214 GLY A O 1
ATOM 1723 N N . TYR A 1 215 ? -4.738 -11.266 4.034 1.00 95.94 215 TYR A N 1
ATOM 1724 C CA . TYR A 1 215 ? -5.601 -10.085 3.999 1.00 95.94 215 TYR A CA 1
ATOM 1725 C C . TYR A 1 215 ? -6.012 -9.686 2.584 1.00 95.94 215 TYR A C 1
ATOM 1727 O O . TYR A 1 215 ? -7.163 -9.314 2.379 1.00 95.94 215 TYR A O 1
ATOM 1735 N N . TRP A 1 216 ? -5.104 -9.792 1.611 1.00 90.12 216 TRP A N 1
ATOM 1736 C CA . TRP A 1 216 ? -5.410 -9.499 0.211 1.00 90.12 216 TRP A CA 1
ATOM 1737 C C . TRP A 1 216 ? -6.515 -10.412 -0.336 1.00 90.12 216 TRP A C 1
ATOM 1739 O O . TRP A 1 216 ? -7.504 -9.940 -0.896 1.00 90.12 216 TRP A O 1
ATOM 1749 N N . LYS A 1 217 ? -6.404 -11.726 -0.106 1.00 86.44 217 LYS A N 1
ATOM 1750 C CA . LYS A 1 217 ? -7.442 -12.692 -0.499 1.00 86.44 217 LYS A CA 1
ATOM 1751 C C . LYS A 1 217 ? -8.774 -12.368 0.173 1.00 86.44 217 LYS A C 1
ATOM 1753 O O . LYS A 1 217 ? -9.793 -12.288 -0.504 1.00 86.44 217 LYS A O 1
ATOM 1758 N N . ALA A 1 218 ? -8.750 -12.077 1.473 1.00 89.19 218 ALA A N 1
ATOM 1759 C CA . ALA A 1 218 ? -9.951 -11.712 2.212 1.00 89.19 218 ALA A CA 1
ATOM 1760 C C . ALA A 1 218 ? -10.610 -10.414 1.703 1.00 89.19 218 ALA A C 1
ATOM 1762 O O . ALA A 1 218 ? -11.837 -10.332 1.674 1.00 89.19 218 ALA A O 1
ATOM 1763 N N . SER A 1 219 ? -9.831 -9.419 1.254 1.00 91.62 219 SER A N 1
ATOM 1764 C CA . SER A 1 219 ? -10.388 -8.205 0.632 1.00 91.62 219 SER A CA 1
ATOM 1765 C C . SER A 1 219 ? -11.046 -8.460 -0.714 1.00 91.62 219 SER A C 1
ATOM 1767 O O . SER A 1 219 ? -12.052 -7.826 -1.016 1.00 91.62 219 SER A O 1
ATOM 1769 N N . LEU A 1 220 ? -10.542 -9.417 -1.495 1.00 83.94 220 LEU A N 1
ATOM 1770 C CA . LEU A 1 220 ? -11.181 -9.807 -2.753 1.00 83.94 220 LEU A CA 1
ATOM 1771 C C . LEU A 1 220 ? -12.469 -10.604 -2.508 1.00 83.94 220 LEU A C 1
ATOM 1773 O O . LEU A 1 220 ? -13.463 -10.407 -3.201 1.00 83.94 220 LEU A O 1
ATOM 1777 N N . GLU A 1 221 ? -12.467 -11.489 -1.511 1.00 85.44 221 GLU A N 1
ATOM 1778 C CA . GLU A 1 221 ? -13.627 -12.316 -1.159 1.00 85.44 221 GLU A CA 1
ATOM 1779 C C . GLU A 1 221 ? -14.743 -11.518 -0.471 1.00 85.44 221 GLU A C 1
ATOM 1781 O O . GLU A 1 221 ? -15.922 -11.859 -0.580 1.00 85.44 221 GLU A O 1
ATOM 1786 N N . SER A 1 222 ? -14.399 -10.484 0.297 1.00 88.00 222 SER A N 1
ATOM 1787 C CA . SER A 1 222 ? -15.350 -9.707 1.098 1.00 88.00 222 SER A CA 1
ATOM 1788 C C . SER A 1 222 ? -14.938 -8.230 1.189 1.00 88.00 222 SER A C 1
ATOM 1790 O O . SER A 1 222 ? -14.596 -7.756 2.278 1.00 88.00 222 SER A O 1
ATOM 1792 N N . PRO A 1 223 ? -15.028 -7.464 0.084 1.00 86.75 223 PRO A N 1
ATOM 1793 C CA . PRO A 1 223 ? -14.566 -6.070 0.025 1.00 86.75 223 PRO A CA 1
ATOM 1794 C C . PRO A 1 223 ? -15.301 -5.141 1.004 1.00 86.75 223 PRO A C 1
ATOM 1796 O O . PRO A 1 223 ? -14.715 -4.212 1.545 1.00 86.75 223 PRO A O 1
ATOM 1799 N N . ASN A 1 224 ? -16.560 -5.449 1.337 1.00 87.88 224 ASN A N 1
ATOM 1800 C CA . ASN A 1 224 ? -17.334 -4.701 2.339 1.00 87.88 224 ASN A CA 1
ATOM 1801 C C . ASN A 1 224 ? -16.889 -4.974 3.790 1.00 87.88 224 ASN A C 1
ATOM 1803 O O . ASN A 1 224 ? -17.359 -4.317 4.717 1.00 87.88 224 ASN A O 1
ATOM 1807 N N . LYS A 1 225 ? -16.027 -5.974 4.014 1.00 93.69 225 LYS A N 1
ATOM 1808 C CA . LYS A 1 225 ? -15.549 -6.372 5.346 1.00 93.69 225 LYS A CA 1
ATOM 1809 C C . LYS A 1 225 ? -14.056 -6.230 5.523 1.00 93.69 225 LYS A C 1
ATOM 1811 O O . LYS A 1 225 ? -13.623 -6.122 6.666 1.00 93.69 225 LYS A O 1
ATOM 1816 N N . VAL A 1 226 ? -13.278 -6.241 4.449 1.00 96.81 226 VAL A N 1
ATOM 1817 C CA . VAL A 1 226 ? -11.826 -6.115 4.515 1.00 96.81 226 VAL A CA 1
ATOM 1818 C C . VAL A 1 226 ? -11.380 -5.042 3.533 1.00 96.81 226 VAL A C 1
ATOM 1820 O O . VAL A 1 226 ? -11.341 -5.267 2.327 1.00 96.81 226 VAL A O 1
ATOM 1823 N N . LEU A 1 227 ? -11.014 -3.881 4.069 1.00 97.81 227 LEU A N 1
ATOM 1824 C CA . LEU A 1 227 ? -10.370 -2.815 3.317 1.00 97.81 227 LEU A CA 1
ATOM 1825 C C . LEU A 1 227 ? -8.860 -3.046 3.321 1.00 97.81 227 LEU A C 1
ATOM 1827 O O . LEU A 1 227 ? -8.231 -3.036 4.381 1.00 97.81 227 LEU A O 1
ATOM 1831 N N . PHE A 1 228 ? -8.284 -3.230 2.138 1.00 96.00 228 PHE A N 1
ATOM 1832 C CA . PHE A 1 228 ? -6.847 -3.379 1.947 1.00 96.00 228 PHE A CA 1
ATOM 1833 C C . PHE A 1 228 ? -6.245 -2.065 1.441 1.00 96.00 228 PHE A C 1
ATOM 1835 O O . PHE A 1 228 ? -6.692 -1.512 0.438 1.00 96.00 228 PHE A O 1
ATOM 1842 N N . LEU A 1 229 ? -5.233 -1.563 2.142 1.00 95.12 229 LEU A N 1
ATOM 1843 C CA . LEU A 1 229 ? -4.561 -0.296 1.871 1.00 95.12 229 LEU A CA 1
ATOM 1844 C C . LEU A 1 229 ? -3.069 -0.524 1.643 1.00 95.12 229 LEU A C 1
ATOM 1846 O O . LEU A 1 229 ? -2.456 -1.348 2.323 1.00 95.12 229 LEU A O 1
ATOM 1850 N N . LYS A 1 230 ? -2.469 0.264 0.751 1.00 90.81 230 LYS A N 1
ATOM 1851 C CA . LYS A 1 230 ? -1.015 0.330 0.573 1.00 90.81 230 LYS A CA 1
ATOM 1852 C C . LYS A 1 230 ? -0.488 1.626 1.179 1.00 90.81 230 LYS A C 1
ATOM 1854 O O . LYS A 1 230 ? -1.014 2.706 0.913 1.00 90.81 230 LYS A O 1
ATOM 1859 N N . TYR A 1 231 ? 0.555 1.529 1.997 1.00 90.81 231 TYR A N 1
ATOM 1860 C CA . TYR A 1 231 ? 1.188 2.680 2.641 1.00 90.81 231 TYR A CA 1
ATOM 1861 C C . TYR A 1 231 ? 1.669 3.715 1.616 1.00 90.81 231 TYR A C 1
ATOM 1863 O O . TYR A 1 231 ? 1.529 4.915 1.837 1.00 90.81 231 TYR A O 1
ATOM 1871 N N . GLU A 1 232 ? 2.211 3.248 0.495 1.00 84.62 232 GLU A N 1
ATOM 1872 C CA . GLU A 1 232 ? 2.731 4.065 -0.597 1.00 84.62 232 GLU A CA 1
ATOM 1873 C C . GLU A 1 232 ? 1.633 4.910 -1.253 1.00 84.62 232 GLU A C 1
ATOM 1875 O O . GLU A 1 232 ? 1.817 6.113 -1.436 1.00 84.62 232 GLU A O 1
ATOM 1880 N N . ASP A 1 233 ? 0.471 4.316 -1.525 1.00 81.56 233 ASP A N 1
ATOM 1881 C CA . ASP A 1 233 ? -0.647 5.035 -2.140 1.00 81.56 233 ASP A CA 1
ATOM 1882 C C . ASP A 1 233 ? -1.267 6.039 -1.168 1.00 81.56 233 ASP A C 1
ATOM 1884 O O . ASP A 1 233 ? -1.554 7.175 -1.542 1.00 81.56 233 ASP A O 1
ATOM 1888 N N . MET A 1 234 ? -1.388 5.668 0.111 1.00 91.44 234 MET A N 1
ATOM 1889 C CA . MET A 1 234 ? -1.827 6.602 1.149 1.00 91.44 234 MET A CA 1
ATOM 1890 C C . MET A 1 234 ? -0.873 7.793 1.284 1.00 91.44 234 MET A C 1
ATOM 1892 O O . MET A 1 234 ? -1.325 8.911 1.515 1.00 91.44 234 MET A O 1
ATOM 1896 N N . MET A 1 235 ? 0.440 7.577 1.158 1.00 82.12 235 MET A N 1
ATOM 1897 C CA . MET A 1 235 ? 1.429 8.662 1.170 1.00 82.12 235 MET A CA 1
ATOM 1898 C C . MET A 1 235 ? 1.317 9.556 -0.070 1.00 82.12 235 MET A C 1
ATOM 1900 O O . MET A 1 235 ? 1.558 10.758 0.040 1.00 82.12 235 MET A O 1
ATOM 1904 N N . ARG A 1 236 ? 0.960 8.988 -1.229 1.00 84.06 236 ARG A N 1
ATOM 1905 C CA . ARG A 1 236 ? 0.776 9.724 -2.488 1.00 84.06 236 ARG A CA 1
ATOM 1906 C C . ARG A 1 236 ? -0.480 10.597 -2.454 1.00 84.06 236 ARG A C 1
ATOM 1908 O O . ARG A 1 236 ? -0.413 11.762 -2.832 1.00 84.06 236 ARG A O 1
ATOM 1915 N N . GLU A 1 237 ? -1.600 10.052 -1.981 1.00 82.31 237 GLU A N 1
ATOM 1916 C CA . GLU A 1 237 ? -2.914 10.711 -2.016 1.00 82.31 237 GLU A CA 1
ATOM 1917 C C . GLU A 1 237 ? -3.662 10.606 -0.671 1.00 82.31 237 GLU A C 1
ATOM 1919 O O . GLU A 1 237 ? -4.726 9.987 -0.577 1.00 82.31 237 GLU A O 1
ATOM 1924 N N . PRO A 1 238 ? -3.150 11.225 0.409 1.00 89.75 238 PRO A N 1
ATOM 1925 C CA . PRO A 1 238 ? -3.666 11.008 1.760 1.00 89.75 238 PRO A CA 1
ATOM 1926 C C . PRO A 1 238 ? -5.145 11.381 1.921 1.00 89.75 238 PRO A C 1
ATOM 1928 O O . PRO A 1 238 ? -5.887 10.630 2.551 1.00 89.75 238 PRO A O 1
ATOM 1931 N N . SER A 1 239 ? -5.608 12.487 1.328 1.00 94.88 239 SER A N 1
ATOM 1932 C CA . SER A 1 239 ? -7.017 12.900 1.426 1.00 94.88 239 SER A CA 1
ATOM 1933 C C . SER A 1 239 ? -7.973 11.899 0.768 1.00 94.88 239 SER A C 1
ATOM 1935 O O . SER A 1 239 ? -9.046 11.638 1.307 1.00 94.88 239 SER A O 1
ATOM 1937 N N . VAL A 1 240 ? -7.581 11.291 -0.360 1.00 93.38 240 VAL A N 1
ATOM 1938 C CA . VAL A 1 240 ? -8.384 10.263 -1.053 1.00 93.38 240 VAL A CA 1
ATOM 1939 C C . VAL A 1 240 ? -8.576 9.055 -0.141 1.00 93.38 240 VAL A C 1
ATOM 1941 O O . VAL A 1 240 ? -9.698 8.609 0.096 1.00 93.38 240 VAL A O 1
ATOM 1944 N N . TYR A 1 241 ? -7.489 8.572 0.461 1.00 95.38 241 TYR A N 1
ATOM 1945 C CA . TYR A 1 241 ? -7.550 7.417 1.350 1.00 95.38 241 TYR A CA 1
ATOM 1946 C C . TYR A 1 241 ? -8.217 7.713 2.695 1.00 95.38 241 TYR A C 1
ATOM 1948 O O . TYR A 1 241 ? -8.803 6.807 3.284 1.00 95.38 241 TYR A O 1
ATOM 1956 N N . VAL A 1 242 ? -8.192 8.959 3.176 1.00 98.44 242 VAL A N 1
ATOM 1957 C CA . VAL A 1 242 ? -8.978 9.374 4.349 1.00 98.44 242 VAL A CA 1
ATOM 1958 C C . VAL A 1 242 ? -10.478 9.317 4.063 1.00 98.44 242 VAL A C 1
ATOM 1960 O O . VAL A 1 242 ? -11.215 8.815 4.912 1.00 98.44 242 VAL A O 1
ATOM 1963 N N . ARG A 1 243 ? -10.932 9.739 2.875 1.00 97.81 243 ARG A N 1
ATOM 1964 C CA . ARG A 1 243 ? -12.335 9.573 2.451 1.00 97.81 243 ARG A CA 1
ATOM 1965 C C . ARG A 1 243 ? -12.712 8.098 2.340 1.00 97.81 243 ARG A C 1
ATOM 1967 O O . ARG A 1 243 ? -13.664 7.676 2.988 1.00 97.81 243 ARG A O 1
ATOM 1974 N N . LYS A 1 244 ? -11.888 7.296 1.653 1.00 96.69 244 LYS A N 1
ATOM 1975 C CA . LYS A 1 244 ? -12.084 5.838 1.520 1.00 96.69 244 LYS A CA 1
ATOM 1976 C C . LYS A 1 244 ? -12.161 5.133 2.880 1.00 96.69 244 LYS A C 1
ATOM 1978 O O . LYS A 1 244 ? -13.004 4.265 3.094 1.00 96.69 244 LYS A O 1
ATOM 1983 N N . LEU A 1 245 ? -11.302 5.521 3.827 1.00 98.12 245 LEU A N 1
ATOM 1984 C CA . LEU A 1 245 ? -11.360 5.044 5.210 1.00 98.12 245 LEU A CA 1
ATOM 1985 C C . LEU A 1 245 ? -12.672 5.445 5.884 1.00 98.12 245 LEU A C 1
ATOM 1987 O O . LEU A 1 245 ? -13.312 4.604 6.502 1.00 98.12 245 LEU A O 1
ATOM 1991 N N . ALA A 1 246 ? -13.075 6.710 5.789 1.00 97.94 246 ALA A N 1
ATOM 1992 C CA . ALA A 1 246 ? -14.290 7.205 6.425 1.00 97.94 246 ALA A CA 1
ATOM 1993 C C . ALA A 1 246 ? -15.554 6.519 5.887 1.00 97.94 246 ALA A C 1
ATOM 1995 O O . ALA A 1 246 ? -16.399 6.105 6.680 1.00 97.94 246 ALA A O 1
ATOM 1996 N N . GLU A 1 247 ? -15.644 6.316 4.574 1.00 96.94 247 GLU A N 1
ATOM 1997 C CA . GLU A 1 247 ? -16.707 5.537 3.930 1.00 96.94 247 GLU A CA 1
ATOM 1998 C C . GLU A 1 247 ? -16.748 4.101 4.455 1.00 96.94 247 GLU A C 1
ATOM 2000 O O . GLU A 1 247 ? -17.795 3.634 4.900 1.00 96.94 247 GLU A O 1
ATOM 2005 N N . PHE A 1 248 ? -15.600 3.421 4.501 1.00 96.56 248 PHE A N 1
ATOM 2006 C CA . PHE A 1 248 ? -15.523 2.048 5.002 1.00 96.56 248 PHE A CA 1
ATOM 2007 C C . PHE A 1 248 ? -15.886 1.916 6.489 1.00 96.56 248 PHE A C 1
ATOM 2009 O O . PHE A 1 248 ? -16.303 0.847 6.934 1.00 96.56 248 PHE A O 1
ATOM 2016 N N . LEU A 1 249 ? -15.727 2.989 7.268 1.00 95.06 249 LEU A N 1
ATOM 2017 C CA . LEU A 1 249 ? -16.099 3.064 8.683 1.00 95.06 249 LEU A CA 1
ATOM 2018 C C . LEU A 1 249 ? -17.580 3.443 8.899 1.00 95.06 249 LEU A C 1
ATOM 2020 O O . LEU A 1 249 ? -17.979 3.621 10.048 1.00 95.06 249 LEU A O 1
ATOM 2024 N N . ASP A 1 250 ? -18.384 3.556 7.833 1.00 94.62 250 ASP A N 1
ATOM 2025 C CA . ASP A 1 250 ? -19.757 4.103 7.815 1.00 94.62 250 ASP A CA 1
ATOM 2026 C C . ASP A 1 250 ? -19.864 5.530 8.366 1.00 94.62 250 ASP A C 1
ATOM 2028 O O . ASP A 1 250 ? -20.858 5.915 8.985 1.00 94.62 250 ASP A O 1
ATOM 2032 N N . LEU A 1 251 ? -18.822 6.329 8.164 1.00 95.88 251 LEU A N 1
ATOM 2033 C CA . LEU A 1 251 ? -18.758 7.710 8.621 1.00 95.88 251 LEU A CA 1
ATOM 2034 C C . LEU A 1 251 ? -18.317 8.649 7.488 1.00 95.88 251 LEU A C 1
ATOM 2036 O O . LEU A 1 251 ? -17.396 9.440 7.728 1.00 95.88 251 LEU A O 1
ATOM 2040 N N . PRO A 1 252 ? -18.939 8.587 6.289 1.00 97.25 252 PRO A N 1
ATOM 2041 C CA . PRO A 1 252 ? -18.555 9.428 5.158 1.00 97.25 252 PRO A CA 1
ATOM 2042 C C . PRO A 1 252 ? -18.613 10.909 5.542 1.00 97.25 252 PRO A C 1
ATOM 2044 O O . PRO A 1 252 ? -19.389 11.304 6.418 1.00 97.25 252 PRO A O 1
ATOM 2047 N N . PHE A 1 253 ? -17.770 11.715 4.906 1.00 97.75 253 PHE A N 1
ATOM 2048 C CA . PHE A 1 253 ? -17.784 13.158 5.113 1.00 97.75 253 PHE A CA 1
ATOM 2049 C C . PHE A 1 253 ? -18.989 13.777 4.404 1.00 97.75 253 PHE A C 1
ATOM 2051 O O . PHE A 1 253 ? -19.330 13.380 3.288 1.00 97.75 253 PHE A O 1
ATOM 2058 N N . SER A 1 254 ? -19.658 14.727 5.057 1.00 97.62 254 SER A N 1
ATOM 2059 C CA . SER A 1 254 ? -20.695 15.524 4.396 1.00 97.62 254 SER A CA 1
ATOM 2060 C C . SER A 1 254 ? -20.079 16.572 3.464 1.00 97.62 254 SER A C 1
ATOM 2062 O O . SER A 1 254 ? -18.914 16.935 3.602 1.00 97.62 254 SER A O 1
ATOM 2064 N N . GLU A 1 255 ? -20.881 17.115 2.546 1.00 96.12 255 GLU A N 1
ATOM 2065 C CA . GLU A 1 255 ? -20.457 18.229 1.686 1.00 96.12 255 GLU A CA 1
ATOM 2066 C C . GLU A 1 255 ? -20.005 19.449 2.510 1.00 96.12 255 GLU A C 1
ATOM 2068 O O . GLU A 1 255 ? -19.020 20.097 2.171 1.00 96.12 255 GLU A O 1
ATOM 2073 N N . ASP A 1 256 ? -20.665 19.719 3.640 1.00 97.31 256 ASP A N 1
ATOM 2074 C CA . ASP A 1 256 ? -20.252 20.772 4.572 1.00 97.31 256 ASP A CA 1
ATOM 2075 C C . ASP A 1 256 ? -18.890 20.460 5.216 1.00 97.31 256 ASP A C 1
ATOM 2077 O O . ASP A 1 256 ? -18.031 21.336 5.278 1.00 97.31 256 ASP A O 1
ATOM 2081 N N . GLU A 1 257 ? -18.647 19.213 5.645 1.00 97.12 257 GLU A N 1
ATOM 2082 C CA . GLU A 1 257 ? -17.349 18.798 6.203 1.00 97.12 257 GLU A CA 1
ATOM 2083 C C . GLU A 1 257 ? -16.219 18.901 5.162 1.00 97.12 257 GLU A C 1
ATOM 2085 O O . GLU A 1 257 ? -15.099 19.298 5.497 1.00 97.12 257 GLU A O 1
ATOM 2090 N N . GLU A 1 258 ? -16.505 18.577 3.900 1.00 95.75 258 GLU A N 1
ATOM 2091 C CA . GLU A 1 258 ? -15.577 18.760 2.777 1.00 95.75 258 GLU A CA 1
ATOM 2092 C C . GLU A 1 258 ? -15.285 20.251 2.546 1.00 95.75 258 GLU A C 1
ATOM 2094 O O . GLU A 1 258 ? -14.123 20.659 2.501 1.00 95.75 258 GLU A O 1
ATOM 2099 N N . ASN A 1 259 ? -16.320 21.095 2.497 1.00 94.94 259 ASN A N 1
ATOM 2100 C CA . ASN A 1 259 ? -16.180 22.545 2.321 1.00 94.94 259 ASN A CA 1
ATOM 2101 C C . ASN A 1 259 ? -15.440 23.220 3.491 1.00 94.94 259 ASN A C 1
ATOM 2103 O O . ASN A 1 259 ? -14.713 24.197 3.298 1.00 94.94 259 ASN A O 1
ATOM 2107 N N . GLU A 1 260 ? -15.589 22.700 4.710 1.00 95.31 260 GLU A N 1
ATOM 2108 C CA . GLU A 1 260 ? -14.871 23.156 5.906 1.00 95.31 260 GLU A CA 1
ATOM 2109 C C . GLU A 1 260 ? -13.423 22.631 6.000 1.00 95.31 260 GLU A C 1
ATOM 2111 O O . GLU A 1 260 ? -12.698 22.968 6.955 1.00 95.31 260 GLU A O 1
ATOM 2116 N N . GLY A 1 261 ? -12.992 21.804 5.043 1.00 96.44 261 GLY A N 1
ATOM 2117 C CA . GLY A 1 261 ? -11.656 21.214 4.986 1.00 96.44 261 GLY A CA 1
ATOM 2118 C C . GLY A 1 261 ? -11.372 20.252 6.142 1.00 96.44 261 GLY A C 1
ATOM 2119 O O . GLY A 1 261 ? -10.260 20.230 6.683 1.00 96.44 261 GLY A O 1
ATOM 2120 N N . ILE A 1 262 ? -12.382 19.510 6.612 1.00 97.88 262 ILE A N 1
ATOM 2121 C CA . ILE A 1 262 ? -12.226 18.552 7.720 1.00 97.88 262 ILE A CA 1
ATOM 2122 C C . ILE A 1 262 ? -11.278 17.413 7.331 1.00 97.88 262 ILE A C 1
ATOM 2124 O O . ILE A 1 262 ? -10.460 16.992 8.155 1.00 97.88 262 ILE A O 1
ATOM 2128 N N . VAL A 1 263 ? -11.330 16.956 6.077 1.00 97.88 263 VAL A N 1
ATOM 2129 C CA . VAL A 1 263 ? -10.426 15.925 5.546 1.00 97.88 263 VAL A CA 1
ATOM 2130 C C . VAL A 1 263 ? -8.972 16.386 5.666 1.00 97.88 263 VAL A C 1
ATOM 2132 O O . VAL A 1 263 ? -8.135 15.682 6.234 1.00 97.88 263 VAL A O 1
ATOM 2135 N N . GLU A 1 264 ? -8.676 17.606 5.230 1.00 97.56 264 GLU A N 1
ATOM 2136 C CA . GLU A 1 264 ? -7.339 18.199 5.257 1.00 97.56 264 GLU A CA 1
ATOM 2137 C C . GLU A 1 264 ? -6.861 18.427 6.695 1.00 97.56 264 GLU A C 1
ATOM 2139 O O . GLU A 1 264 ? -5.695 18.176 7.006 1.00 97.56 264 GLU A O 1
ATOM 2144 N N . LYS A 1 265 ? -7.753 18.824 7.612 1.00 97.94 265 LYS A N 1
ATOM 2145 C CA . LYS A 1 265 ? -7.436 18.922 9.049 1.00 97.94 265 LYS A CA 1
ATOM 2146 C C . LYS A 1 265 ? -7.045 17.567 9.639 1.00 97.94 265 LYS A C 1
ATOM 2148 O O . LYS A 1 265 ? -6.062 17.498 10.378 1.00 97.94 265 LYS A O 1
ATOM 2153 N N . ILE A 1 266 ? -7.755 16.489 9.297 1.00 98.50 266 ILE A N 1
ATOM 2154 C CA . ILE A 1 266 ? -7.415 15.124 9.736 1.00 98.50 266 ILE A CA 1
ATOM 2155 C C . ILE A 1 266 ? -6.060 14.694 9.166 1.00 98.50 266 ILE A C 1
ATOM 2157 O O . ILE A 1 266 ? -5.217 14.200 9.922 1.00 98.50 266 ILE A O 1
ATOM 2161 N N . VAL A 1 267 ? -5.834 14.904 7.864 1.00 98.00 267 VAL A N 1
ATOM 2162 C CA . VAL A 1 267 ? -4.563 14.586 7.191 1.00 98.00 267 VAL A CA 1
ATOM 2163 C C . VAL A 1 267 ? -3.403 15.323 7.860 1.00 98.00 267 VAL A C 1
ATOM 2165 O O . VAL A 1 267 ? -2.413 14.690 8.232 1.00 98.00 267 VAL A O 1
ATOM 2168 N N . ASN A 1 268 ? -3.543 16.628 8.095 1.00 97.44 268 ASN A N 1
ATOM 2169 C CA . ASN A 1 268 ? -2.513 17.452 8.726 1.00 97.44 268 ASN A CA 1
ATOM 2170 C C . ASN A 1 268 ? -2.245 17.022 10.172 1.00 97.44 268 ASN A C 1
ATOM 2172 O O . ASN A 1 268 ? -1.088 16.798 10.541 1.00 97.44 268 ASN A O 1
ATOM 2176 N N . LEU A 1 269 ? -3.299 16.828 10.975 1.00 97.81 269 LEU A N 1
ATOM 2177 C CA . LEU A 1 269 ? -3.193 16.369 12.362 1.00 97.81 269 LEU A CA 1
ATOM 2178 C C . LEU A 1 269 ? -2.466 15.021 12.459 1.00 97.81 269 LEU A C 1
ATOM 2180 O O . LEU A 1 269 ? -1.630 14.829 13.344 1.00 97.81 269 LEU A O 1
ATOM 2184 N N . CYS A 1 270 ? -2.777 14.092 11.557 1.00 97.75 270 CYS A N 1
ATOM 2185 C CA . CYS A 1 270 ? -2.232 12.737 11.570 1.00 97.75 270 CYS A CA 1
ATOM 2186 C C . CYS A 1 270 ? -0.942 12.587 10.753 1.00 97.75 270 CYS A C 1
ATOM 2188 O O . CYS A 1 270 ? -0.405 11.481 10.677 1.00 97.75 270 CYS A O 1
ATOM 2190 N N . SER A 1 271 ? -0.446 13.660 10.136 1.00 96.62 271 SER A N 1
ATOM 2191 C CA . SER A 1 271 ? 0.755 13.627 9.306 1.00 96.62 271 SER A CA 1
ATOM 2192 C C . SER A 1 271 ? 1.983 13.187 10.106 1.00 96.62 271 SER A C 1
ATOM 2194 O O . SER A 1 271 ? 2.086 13.401 11.320 1.00 96.62 271 SER A O 1
ATOM 2196 N N . PHE A 1 272 ? 2.949 12.573 9.418 1.00 93.50 272 PHE A N 1
ATOM 2197 C CA . PHE A 1 272 ? 4.216 12.194 10.042 1.00 93.50 272 PHE A CA 1
ATOM 2198 C C . PHE A 1 272 ? 4.917 13.413 10.650 1.00 93.50 272 PHE A C 1
ATOM 2200 O O . PHE A 1 272 ? 5.399 13.335 11.781 1.00 93.50 272 PHE A O 1
ATOM 2207 N N . GLU A 1 273 ? 4.945 14.530 9.921 1.00 94.44 273 GLU A N 1
ATOM 2208 C CA . GLU A 1 273 ? 5.566 15.774 10.365 1.00 94.44 273 GLU A CA 1
ATOM 2209 C C . GLU A 1 273 ? 4.922 16.279 11.653 1.00 94.44 273 GLU A C 1
ATOM 2211 O O . GLU A 1 273 ? 5.638 16.513 12.625 1.00 94.44 273 GLU A O 1
ATOM 2216 N N . ASN A 1 274 ? 3.591 16.365 11.714 1.00 95.56 274 ASN A N 1
ATOM 2217 C CA . ASN A 1 274 ? 2.915 16.823 12.919 1.00 95.56 274 ASN A CA 1
ATOM 2218 C C . ASN A 1 274 ? 3.122 15.847 14.085 1.00 95.56 274 ASN A C 1
ATOM 2220 O O . ASN A 1 274 ? 3.672 16.223 15.119 1.00 95.56 274 ASN A O 1
ATOM 2224 N N . LEU A 1 275 ? 2.758 14.568 13.916 1.00 95.31 275 LEU A N 1
ATOM 2225 C CA . LEU A 1 275 ? 2.795 13.591 15.009 1.00 95.31 275 LEU A CA 1
ATOM 2226 C C . LEU A 1 275 ? 4.207 13.395 15.568 1.00 95.31 275 LEU A C 1
ATOM 2228 O O . LEU A 1 275 ? 4.375 13.334 16.786 1.00 95.31 275 LEU A O 1
ATOM 2232 N N . SER A 1 276 ? 5.226 13.315 14.711 1.00 93.62 276 SER A N 1
ATOM 2233 C CA . SER A 1 276 ? 6.617 13.155 15.159 1.00 93.62 276 SER A CA 1
ATOM 2234 C C . SER A 1 276 ? 7.153 14.386 15.896 1.00 93.62 276 SER A C 1
ATOM 2236 O O . SER A 1 276 ? 8.064 14.253 16.719 1.00 93.62 276 SER A O 1
ATOM 2238 N N . ASN A 1 277 ? 6.573 15.565 15.646 1.00 93.62 277 ASN A N 1
ATOM 2239 C CA . ASN A 1 277 ? 7.007 16.819 16.242 1.00 93.62 277 ASN A CA 1
ATOM 2240 C C . ASN A 1 277 ? 6.353 17.173 17.580 1.00 93.62 277 ASN A C 1
ATOM 2242 O O . ASN A 1 277 ? 6.860 18.073 18.253 1.00 93.62 277 ASN A O 1
ATOM 2246 N N . LEU A 1 278 ? 5.308 16.460 17.997 1.00 92.62 278 LEU A N 1
ATOM 2247 C CA . LEU A 1 278 ? 4.656 16.665 19.290 1.00 92.62 278 LEU A CA 1
ATOM 2248 C C . LEU A 1 278 ? 5.551 16.226 20.459 1.00 92.62 278 LEU A C 1
ATOM 2250 O O . LEU A 1 278 ? 6.184 15.166 20.417 1.00 92.62 278 LEU A O 1
ATOM 2254 N N . ASP A 1 279 ? 5.538 16.992 21.552 1.00 89.62 279 ASP A N 1
ATOM 2255 C CA . ASP A 1 279 ? 6.367 16.740 22.742 1.00 89.62 279 ASP A CA 1
ATOM 2256 C C . ASP A 1 279 ? 6.159 15.339 23.335 1.00 89.62 279 ASP A C 1
ATOM 2258 O O . ASP A 1 279 ? 7.118 14.672 23.741 1.00 89.62 279 ASP A O 1
ATOM 2262 N N . VAL A 1 280 ? 4.914 14.846 23.318 1.00 88.56 280 VAL A N 1
ATOM 2263 C CA . VAL A 1 280 ? 4.563 13.492 23.776 1.00 88.56 280 VAL A CA 1
ATOM 2264 C C . VAL A 1 280 ? 5.317 12.399 23.003 1.00 88.56 280 VAL A C 1
ATOM 2266 O O . VAL A 1 280 ? 5.662 11.358 23.573 1.00 88.56 280 VAL A O 1
ATOM 2269 N N . ASN A 1 281 ? 5.646 12.653 21.733 1.00 89.25 281 ASN A N 1
ATOM 2270 C CA . ASN A 1 281 ? 6.297 11.713 20.822 1.00 89.25 281 ASN A CA 1
ATOM 2271 C C . ASN A 1 281 ? 7.819 11.909 20.716 1.00 89.25 281 ASN A C 1
ATOM 2273 O O . ASN A 1 281 ? 8.520 10.976 20.320 1.00 89.25 281 ASN A O 1
ATOM 2277 N N . LYS A 1 282 ? 8.349 13.069 21.125 1.00 82.69 282 LYS A N 1
ATOM 2278 C CA . LYS A 1 282 ? 9.792 13.372 21.116 1.00 82.69 282 LYS A CA 1
ATOM 2279 C C . LYS A 1 282 ? 10.539 12.832 22.337 1.00 82.69 282 LYS A C 1
ATOM 2281 O O . LYS A 1 282 ? 11.610 12.240 22.200 1.00 82.69 282 LYS A O 1
ATOM 2286 N N . ASN A 1 283 ? 9.977 12.995 23.534 1.00 70.69 283 ASN A N 1
ATOM 2287 C CA . ASN A 1 283 ? 10.757 13.010 24.781 1.00 70.69 283 ASN A CA 1
ATOM 2288 C C . ASN A 1 283 ? 11.129 11.646 25.392 1.00 70.69 283 ASN A C 1
ATOM 2290 O O . ASN A 1 283 ? 11.291 11.535 26.600 1.00 70.69 283 ASN A O 1
ATOM 2294 N N . ASN A 1 284 ? 11.299 10.587 24.590 1.00 65.31 284 ASN A N 1
ATOM 2295 C CA . ASN A 1 284 ? 11.543 9.221 25.093 1.00 65.31 284 ASN A CA 1
ATOM 2296 C C . ASN A 1 284 ? 10.553 8.779 26.190 1.00 65.31 284 ASN A C 1
ATOM 2298 O O . ASN A 1 284 ? 10.864 7.880 26.970 1.00 65.31 284 ASN A O 1
ATOM 2302 N N . ASN A 1 285 ? 9.359 9.378 26.222 1.00 70.50 285 ASN A N 1
ATOM 2303 C CA . ASN A 1 285 ? 8.288 8.945 27.100 1.00 70.50 285 ASN A CA 1
ATOM 2304 C C . ASN A 1 285 ? 8.008 7.473 26.818 1.00 70.50 285 ASN A C 1
ATOM 2306 O O . ASN A 1 285 ? 8.032 7.034 25.665 1.00 70.50 285 ASN A O 1
ATOM 2310 N N . ILE A 1 286 ? 7.764 6.700 27.865 1.00 72.38 286 ILE A N 1
ATOM 2311 C CA . ILE A 1 286 ? 7.360 5.310 27.712 1.00 72.38 286 ILE A CA 1
ATOM 2312 C C . ILE A 1 286 ? 5.845 5.325 27.519 1.00 72.38 286 ILE A C 1
ATOM 2314 O O . ILE A 1 286 ? 5.135 5.962 28.295 1.00 72.38 286 ILE A O 1
ATOM 2318 N N . ILE A 1 287 ? 5.353 4.648 26.479 1.00 72.44 287 ILE A N 1
ATOM 2319 C CA . ILE A 1 287 ? 3.908 4.419 26.315 1.00 72.44 287 ILE A CA 1
ATOM 2320 C C . ILE A 1 287 ? 3.325 3.777 27.578 1.00 72.44 287 ILE A C 1
ATOM 2322 O O . ILE A 1 287 ? 4.017 3.024 28.266 1.00 72.44 287 ILE A O 1
ATOM 2326 N N . LYS A 1 288 ? 2.047 4.014 27.873 1.00 66.19 288 LYS A N 1
ATOM 2327 C CA . LYS A 1 288 ? 1.407 3.549 29.120 1.00 66.19 288 LYS A CA 1
ATOM 2328 C C . LYS A 1 288 ? 1.463 2.029 29.291 1.00 66.19 288 LYS A C 1
ATOM 2330 O O . LYS A 1 288 ? 1.620 1.550 30.406 1.00 66.19 288 LYS A O 1
ATOM 2335 N N . ALA A 1 289 ? 1.430 1.287 28.183 1.00 60.44 289 ALA A N 1
ATOM 2336 C CA . ALA A 1 289 ? 1.601 -0.171 28.136 1.00 60.44 289 ALA A CA 1
ATOM 2337 C C . ALA A 1 289 ? 3.054 -0.648 28.383 1.00 60.44 289 ALA A C 1
ATOM 2339 O O . ALA A 1 289 ? 3.370 -1.814 28.160 1.00 60.44 289 ALA A O 1
ATOM 2340 N N . GLY A 1 290 ? 3.950 0.269 28.768 1.00 55.72 290 GLY A N 1
ATOM 2341 C CA . GLY A 1 290 ? 5.257 0.017 29.363 1.00 55.72 290 GLY A CA 1
ATOM 2342 C C . GLY A 1 290 ? 6.119 -0.966 28.593 1.00 55.72 290 GLY A C 1
ATOM 2343 O O . GLY A 1 290 ? 6.210 -2.097 29.033 1.00 55.72 290 GLY A O 1
ATOM 2344 N N . LEU A 1 291 ? 6.740 -0.565 27.469 1.00 64.06 291 LEU A N 1
ATOM 2345 C CA . LEU A 1 291 ? 7.743 -1.394 26.756 1.00 64.06 291 LEU A CA 1
ATOM 2346 C C . LEU A 1 291 ? 8.495 -0.689 25.605 1.00 64.06 291 LEU A C 1
ATOM 2348 O O . LEU A 1 291 ? 9.498 -1.219 25.127 1.00 64.06 291 LEU A O 1
ATOM 2352 N N . VAL A 1 292 ? 8.032 0.477 25.135 1.00 72.38 292 VAL A N 1
ATOM 2353 C CA . VAL A 1 292 ? 8.601 1.169 23.963 1.00 72.38 292 VAL A CA 1
ATOM 2354 C C . VAL A 1 292 ? 8.589 2.685 24.173 1.00 72.38 292 VAL A C 1
ATOM 2356 O O . VAL A 1 292 ? 7.564 3.250 24.547 1.00 72.38 292 VAL A O 1
ATOM 2359 N N . ASN A 1 293 ? 9.704 3.361 23.881 1.00 81.69 293 ASN A N 1
ATOM 2360 C CA . ASN A 1 293 ? 9.731 4.827 23.868 1.00 81.69 293 ASN A CA 1
ATOM 2361 C C . ASN A 1 293 ? 8.877 5.356 22.710 1.00 81.69 293 ASN A C 1
ATOM 2363 O O . ASN A 1 293 ? 9.047 4.879 21.584 1.00 81.69 293 ASN A O 1
ATOM 2367 N N . THR A 1 294 ? 8.052 6.377 22.942 1.00 80.69 294 THR A N 1
ATOM 2368 C CA . THR A 1 294 ? 7.166 6.994 21.935 1.00 80.69 294 THR A CA 1
ATOM 2369 C C . THR A 1 294 ? 7.924 7.430 20.676 1.00 80.69 294 THR A C 1
ATOM 2371 O O . THR A 1 294 ? 7.490 7.162 19.555 1.00 80.69 294 THR A O 1
ATOM 2374 N N . SER A 1 295 ? 9.144 7.947 20.843 1.00 82.50 295 SER A N 1
ATOM 2375 C CA . SER A 1 295 ? 10.048 8.324 19.746 1.00 82.50 295 SER A CA 1
ATOM 2376 C C . SER A 1 295 ? 10.495 7.150 18.864 1.00 82.50 295 SER A C 1
ATOM 2378 O O . SER A 1 295 ? 11.140 7.338 17.841 1.00 82.50 295 SER A O 1
ATOM 2380 N N . SER A 1 296 ? 10.261 5.897 19.259 1.00 84.88 296 SER A N 1
ATOM 2381 C CA . SER A 1 296 ? 10.611 4.700 18.468 1.00 84.88 296 SER A CA 1
ATOM 2382 C C . SER A 1 296 ? 9.601 4.411 17.363 1.00 84.88 296 SER A C 1
ATOM 2384 O O . SER A 1 296 ? 9.895 3.637 16.451 1.00 84.88 296 SER A O 1
ATOM 2386 N N . PHE A 1 297 ? 8.413 5.009 17.437 1.00 86.94 297 PHE A N 1
ATOM 2387 C CA . PHE A 1 297 ? 7.376 4.839 16.424 1.00 86.94 297 PHE A CA 1
ATOM 2388 C C . PHE A 1 297 ? 7.568 5.761 15.215 1.00 86.94 297 PHE A C 1
ATOM 2390 O O . PHE A 1 297 ? 7.021 5.460 14.157 1.00 86.94 297 PHE A O 1
ATOM 2397 N N . PHE A 1 298 ? 8.391 6.806 15.341 1.00 90.25 298 PHE A N 1
ATOM 2398 C CA . PHE A 1 298 ? 8.665 7.794 14.298 1.00 90.25 298 PHE A CA 1
ATOM 2399 C C . PHE A 1 298 ? 10.147 7.736 13.906 1.00 90.25 298 PHE A C 1
ATOM 2401 O O . PHE A 1 298 ? 11.019 7.847 14.765 1.00 90.25 298 PHE A O 1
ATOM 2408 N N . ARG A 1 299 ? 10.439 7.509 12.617 1.00 91.38 299 ARG A N 1
ATOM 2409 C CA . ARG A 1 299 ? 11.818 7.390 12.100 1.00 91.38 299 ARG A CA 1
ATOM 2410 C C . ARG A 1 299 ? 12.080 8.336 10.931 1.00 91.38 299 ARG A C 1
ATOM 2412 O O . ARG A 1 299 ? 12.782 9.317 11.110 1.00 91.38 299 ARG A O 1
ATOM 2419 N N . LYS A 1 300 ? 11.524 8.026 9.756 1.00 87.38 300 LYS A N 1
ATOM 2420 C CA . LYS A 1 300 ? 11.625 8.869 8.550 1.00 87.38 300 LYS A CA 1
ATOM 2421 C C . LYS A 1 300 ? 10.282 9.161 7.883 1.00 87.38 300 LYS A C 1
ATOM 2423 O O . LYS A 1 300 ? 10.130 10.224 7.313 1.00 87.38 300 LYS A O 1
ATOM 2428 N N . GLY A 1 301 ? 9.320 8.232 7.954 1.00 86.50 301 GLY A N 1
ATOM 2429 C CA . GLY A 1 301 ? 7.992 8.445 7.364 1.00 86.50 301 GLY A CA 1
ATOM 2430 C C . GLY A 1 301 ? 7.997 8.588 5.839 1.00 86.50 301 GLY A C 1
ATOM 2431 O O . GLY A 1 301 ? 7.155 9.290 5.306 1.00 86.50 301 GLY A O 1
ATOM 2432 N N . GLN A 1 302 ? 8.954 7.954 5.153 1.00 82.44 302 GLN A N 1
ATOM 2433 C CA . GLN A 1 302 ? 9.150 8.064 3.705 1.00 82.44 302 GLN A CA 1
ATOM 2434 C C . GLN A 1 302 ? 9.106 6.692 3.028 1.00 82.44 302 GLN A C 1
ATOM 2436 O O . GLN A 1 302 ? 9.395 5.685 3.682 1.00 82.44 302 GLN A O 1
ATOM 2441 N N . VAL A 1 303 ? 8.803 6.674 1.732 1.00 79.81 303 VAL A N 1
ATOM 2442 C CA . VAL A 1 303 ? 8.891 5.508 0.838 1.00 79.81 303 VAL A CA 1
ATOM 2443 C C . VAL A 1 303 ? 10.290 5.447 0.212 1.00 79.81 303 VAL A C 1
ATOM 2445 O O . VAL A 1 303 ? 10.889 6.488 -0.051 1.00 79.81 303 VAL A O 1
ATOM 2448 N N . GLY A 1 304 ? 10.824 4.246 -0.008 1.00 76.69 304 GLY A N 1
ATOM 2449 C CA . GLY A 1 304 ? 12.085 4.029 -0.725 1.00 76.69 304 GLY A CA 1
ATOM 2450 C C . GLY A 1 304 ? 13.348 4.167 0.125 1.00 76.69 304 GLY A C 1
ATOM 2451 O O . GLY A 1 304 ? 14.451 4.234 -0.412 1.00 76.69 304 GLY A O 1
ATOM 2452 N N . ASP A 1 305 ? 13.234 4.202 1.456 1.00 82.88 305 ASP A N 1
ATOM 2453 C CA . ASP A 1 305 ? 14.419 4.329 2.309 1.00 82.88 305 ASP A CA 1
ATOM 2454 C C . ASP A 1 305 ? 15.301 3.078 2.283 1.00 82.88 305 ASP A C 1
ATOM 2456 O O . ASP A 1 305 ? 16.488 3.161 2.592 1.00 82.88 305 ASP A O 1
ATOM 2460 N N . TRP A 1 306 ? 14.742 1.934 1.888 1.00 83.62 306 TRP A N 1
ATOM 2461 C CA . TRP A 1 306 ? 15.478 0.684 1.728 1.00 83.62 306 TRP A CA 1
ATOM 2462 C C . TRP A 1 306 ? 16.727 0.798 0.842 1.00 83.62 306 TRP A C 1
ATOM 2464 O O . TRP A 1 306 ? 17.702 0.098 1.112 1.00 83.62 306 TRP A O 1
ATOM 2474 N N . ILE A 1 307 ? 16.748 1.717 -0.131 1.00 75.00 307 ILE A N 1
ATOM 2475 C CA . ILE A 1 307 ? 17.899 1.973 -1.020 1.00 75.00 307 ILE A CA 1
ATOM 2476 C C . ILE A 1 307 ? 19.152 2.370 -0.224 1.00 75.00 307 ILE A C 1
ATOM 2478 O O . ILE A 1 307 ? 20.272 2.057 -0.614 1.00 75.00 307 ILE A O 1
ATOM 2482 N N . ASN A 1 308 ? 18.978 3.026 0.926 1.00 83.88 308 ASN A N 1
ATOM 2483 C CA . ASN A 1 308 ? 20.088 3.480 1.767 1.00 83.88 308 ASN A CA 1
ATOM 2484 C C . ASN A 1 308 ? 20.660 2.378 2.675 1.00 83.88 308 ASN A C 1
ATOM 2486 O O . ASN A 1 308 ? 21.596 2.639 3.431 1.00 83.88 308 ASN A O 1
ATOM 2490 N N . HIS A 1 309 ? 20.058 1.187 2.675 1.00 91.56 309 HIS A N 1
ATOM 2491 C CA . HIS A 1 309 ? 20.340 0.142 3.656 1.00 91.56 309 HIS A CA 1
ATOM 2492 C C . HIS A 1 309 ? 20.624 -1.220 3.025 1.00 91.56 309 HIS A C 1
ATOM 2494 O O . HIS A 1 309 ? 21.514 -1.919 3.500 1.00 91.56 309 HIS A O 1
ATOM 2500 N N . LEU A 1 310 ? 19.871 -1.617 2.000 1.00 84.69 310 LEU A N 1
ATOM 2501 C CA . LEU A 1 310 ? 19.968 -2.951 1.412 1.00 84.69 310 LEU A CA 1
ATOM 2502 C C . LEU A 1 310 ? 20.970 -2.976 0.259 1.00 84.69 310 LEU A C 1
ATOM 2504 O O . LEU A 1 310 ? 21.003 -2.059 -0.561 1.00 84.69 310 LEU A O 1
ATOM 2508 N N . S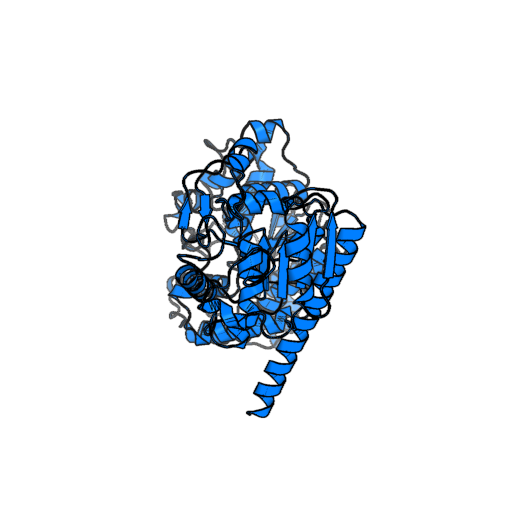ER A 1 311 ? 21.758 -4.050 0.172 1.00 89.19 311 SER A N 1
ATOM 2509 C CA . SER A 1 311 ? 22.608 -4.288 -0.995 1.00 89.19 311 SER A CA 1
ATOM 2510 C C . SER A 1 311 ? 21.765 -4.710 -2.209 1.00 89.19 311 SER A C 1
ATOM 2512 O O . SER A 1 311 ? 20.661 -5.239 -2.034 1.00 89.19 311 SER A O 1
ATOM 2514 N N . PRO A 1 312 ? 22.268 -4.544 -3.445 1.00 78.88 312 PRO A N 1
ATOM 2515 C CA . PRO A 1 312 ? 21.581 -5.025 -4.645 1.00 78.88 312 PRO A CA 1
ATOM 2516 C C . PRO A 1 312 ? 21.215 -6.519 -4.590 1.00 78.88 312 PRO A C 1
ATOM 2518 O O . PRO A 1 312 ? 20.152 -6.915 -5.061 1.00 78.88 312 PRO A O 1
ATOM 2521 N N . GLU A 1 313 ? 22.054 -7.353 -3.971 1.00 86.56 313 GLU A N 1
ATOM 2522 C CA . GLU A 1 313 ? 21.804 -8.789 -3.797 1.00 86.56 313 GLU A CA 1
ATOM 2523 C C . GLU A 1 313 ? 20.629 -9.049 -2.848 1.00 86.56 313 GLU A C 1
ATOM 2525 O O . GLU A 1 313 ? 19.759 -9.862 -3.154 1.00 86.56 313 GLU A O 1
ATOM 2530 N N . MET A 1 314 ? 20.570 -8.332 -1.722 1.00 88.88 314 MET A N 1
ATOM 2531 C CA . MET A 1 314 ? 19.445 -8.403 -0.783 1.00 88.88 314 MET A CA 1
ATOM 2532 C C . MET A 1 314 ? 18.136 -7.959 -1.444 1.00 88.88 314 MET A C 1
ATOM 2534 O O . MET A 1 314 ? 17.094 -8.592 -1.271 1.00 88.88 314 MET A O 1
ATOM 2538 N N . VAL A 1 315 ? 18.191 -6.885 -2.232 1.00 79.69 315 VAL A N 1
ATOM 2539 C CA . VAL A 1 315 ? 17.041 -6.386 -2.995 1.00 79.69 315 VAL A CA 1
ATOM 2540 C C . VAL A 1 315 ? 16.548 -7.457 -3.963 1.00 79.69 315 VAL A C 1
ATOM 2542 O O . VAL A 1 315 ? 15.372 -7.805 -3.916 1.00 79.69 315 VAL A O 1
ATOM 2545 N N . LYS A 1 316 ? 17.452 -8.059 -4.747 1.00 72.81 316 LYS A N 1
ATOM 2546 C CA . LYS A 1 316 ? 17.113 -9.137 -5.685 1.00 72.81 316 LYS A CA 1
ATOM 2547 C C . LYS A 1 316 ? 16.428 -10.318 -4.992 1.00 72.81 316 LYS A C 1
ATOM 2549 O O . LYS A 1 316 ? 15.447 -10.834 -5.514 1.00 72.81 316 LYS A O 1
ATOM 2554 N N . VAL A 1 317 ? 16.924 -10.738 -3.826 1.00 89.81 317 VAL A N 1
ATOM 2555 C CA . VAL A 1 317 ? 16.325 -11.843 -3.057 1.00 89.81 317 VAL A CA 1
ATOM 2556 C C . VAL A 1 317 ? 14.900 -11.504 -2.615 1.00 89.81 317 VAL A C 1
ATOM 2558 O O . VAL A 1 317 ? 14.001 -12.317 -2.805 1.00 89.81 317 VAL A O 1
ATOM 2561 N N . LEU A 1 318 ? 14.665 -10.313 -2.052 1.00 84.44 318 LEU A N 1
ATOM 2562 C CA . LEU A 1 318 ? 13.314 -9.923 -1.631 1.00 84.44 318 LEU A CA 1
ATOM 2563 C C . LEU A 1 318 ? 12.367 -9.744 -2.813 1.00 84.44 318 LEU A C 1
ATOM 2565 O O . LEU A 1 318 ? 11.200 -10.110 -2.694 1.00 84.44 318 LEU A O 1
ATOM 2569 N N . ASP A 1 319 ? 12.852 -9.215 -3.933 1.00 76.75 319 ASP A N 1
ATOM 2570 C CA . ASP A 1 319 ? 12.051 -9.055 -5.145 1.00 76.75 319 ASP A CA 1
ATOM 2571 C C . ASP A 1 319 ? 11.647 -10.418 -5.710 1.00 76.75 319 ASP A C 1
ATOM 2573 O O . ASP A 1 319 ? 10.470 -10.628 -5.992 1.00 76.75 319 ASP A O 1
ATOM 2577 N N . GLN A 1 320 ? 12.574 -11.380 -5.747 1.00 78.50 320 GLN A N 1
ATOM 2578 C CA . GLN A 1 320 ? 12.277 -12.753 -6.147 1.00 78.50 320 GLN A CA 1
ATOM 2579 C C . GLN A 1 320 ? 11.234 -13.407 -5.231 1.00 78.50 320 GLN A C 1
ATOM 2581 O O . GLN A 1 320 ? 10.249 -13.948 -5.724 1.00 78.50 320 GLN A O 1
ATOM 2586 N N . ILE A 1 321 ? 11.398 -13.327 -3.905 1.00 86.06 321 ILE A N 1
ATOM 2587 C CA . ILE A 1 321 ? 10.425 -13.915 -2.967 1.00 86.06 321 ILE A CA 1
ATOM 2588 C C . ILE A 1 321 ? 9.059 -13.238 -3.110 1.00 86.06 321 ILE A C 1
ATOM 2590 O O . ILE A 1 321 ? 8.031 -13.911 -3.050 1.00 86.06 321 ILE A O 1
ATOM 2594 N N . THR A 1 322 ? 9.035 -11.917 -3.300 1.00 80.56 322 THR A N 1
ATOM 2595 C CA . THR A 1 322 ? 7.795 -11.151 -3.489 1.00 80.56 322 THR A CA 1
ATOM 2596 C C . THR A 1 322 ? 7.070 -11.598 -4.743 1.00 80.56 322 THR A C 1
ATOM 2598 O O . THR A 1 322 ? 5.889 -11.931 -4.666 1.00 80.56 322 THR A O 1
ATOM 2601 N N . GLN A 1 323 ? 7.792 -11.698 -5.854 1.00 71.25 323 GLN A N 1
ATOM 2602 C CA . GLN A 1 323 ? 7.266 -12.191 -7.116 1.00 71.25 323 GLN A CA 1
ATOM 2603 C C . GLN A 1 323 ? 6.733 -13.622 -6.973 1.00 71.25 323 GLN A C 1
ATOM 2605 O O . GLN A 1 323 ? 5.564 -13.866 -7.250 1.00 71.25 323 GLN A O 1
ATOM 2610 N N . GLU A 1 324 ? 7.534 -14.555 -6.452 1.00 75.31 324 GLU A N 1
ATOM 2611 C CA . GLU A 1 324 ? 7.132 -15.957 -6.252 1.00 75.31 324 GLU A CA 1
ATOM 2612 C C . GLU A 1 324 ? 5.921 -16.098 -5.317 1.00 75.31 324 GLU A C 1
ATOM 2614 O O . GLU A 1 324 ? 5.025 -16.907 -5.563 1.00 75.31 324 GLU A O 1
ATOM 2619 N N . SER A 1 325 ? 5.861 -15.296 -4.252 1.00 75.50 325 SER A N 1
ATOM 2620 C CA . SER A 1 325 ? 4.757 -15.345 -3.291 1.00 75.50 325 SER A CA 1
ATOM 2621 C C . SER A 1 325 ? 3.476 -14.761 -3.878 1.00 75.50 325 SER A C 1
ATOM 2623 O O . SER A 1 325 ? 2.390 -15.302 -3.664 1.00 75.50 325 SER A O 1
ATOM 2625 N N . PHE A 1 326 ? 3.578 -13.660 -4.623 1.00 72.62 326 PHE A N 1
ATOM 2626 C CA . PHE A 1 326 ? 2.418 -12.961 -5.166 1.00 72.62 326 PHE A CA 1
ATOM 2627 C C . PHE A 1 326 ? 1.972 -13.495 -6.530 1.00 72.62 326 PHE A C 1
ATOM 2629 O O . PHE A 1 326 ? 0.836 -13.241 -6.896 1.00 72.62 326 PHE A O 1
ATOM 2636 N N . GLN A 1 327 ? 2.747 -14.344 -7.213 1.00 54.47 327 GLN A N 1
ATOM 2637 C CA . GLN A 1 327 ? 2.415 -14.971 -8.508 1.00 54.47 327 GLN A CA 1
ATOM 2638 C C . GLN A 1 327 ? 0.998 -15.577 -8.612 1.00 54.47 327 GLN A C 1
ATOM 2640 O O . GLN A 1 327 ? 0.401 -15.581 -9.691 1.00 54.47 327 GLN A O 1
ATOM 2645 N N . ALA A 1 328 ? 0.440 -16.097 -7.510 1.00 48.81 328 ALA A N 1
ATOM 2646 C CA . ALA A 1 328 ? -0.898 -16.706 -7.472 1.00 48.81 328 ALA A CA 1
ATOM 2647 C C . ALA A 1 328 ? -2.032 -15.733 -7.086 1.00 48.81 328 ALA A C 1
ATOM 2649 O O . ALA A 1 328 ? -3.207 -16.104 -7.103 1.00 48.81 328 ALA A O 1
ATOM 2650 N N . SER A 1 329 ? -1.699 -14.504 -6.711 1.00 45.75 329 SER A N 1
ATOM 2651 C CA . SER A 1 329 ? -2.633 -13.441 -6.355 1.00 45.75 329 SER A CA 1
ATOM 2652 C C . SER A 1 329 ? -2.465 -12.312 -7.357 1.00 45.75 329 SER A C 1
ATOM 2654 O O . SER A 1 329 ? -1.351 -11.923 -7.640 1.00 45.75 329 SER A O 1
ATOM 2656 N N . SER A 1 330 ? -3.531 -11.751 -7.900 1.00 48.84 330 SER A N 1
ATOM 2657 C CA . SER A 1 330 ? -3.524 -10.657 -8.891 1.00 48.84 330 SER A CA 1
ATOM 2658 C C . SER A 1 330 ? -2.934 -9.313 -8.390 1.00 48.84 330 SER A C 1
ATOM 2660 O O . SER A 1 330 ? -3.343 -8.246 -8.837 1.00 48.84 330 SER A O 1
ATOM 2662 N N . LEU A 1 331 ? -2.011 -9.354 -7.430 1.00 43.28 331 LEU A N 1
ATOM 2663 C CA . LEU A 1 331 ? -1.268 -8.245 -6.870 1.00 43.28 331 LEU A CA 1
ATOM 2664 C C . LEU A 1 331 ? -0.026 -8.010 -7.751 1.00 43.28 331 LEU A C 1
ATOM 2666 O O . LEU A 1 331 ? 0.905 -8.804 -7.709 1.00 43.28 331 LEU A O 1
ATOM 2670 N N . GLU A 1 332 ? -0.058 -6.901 -8.496 1.00 45.84 332 GLU A N 1
ATOM 2671 C CA . GLU A 1 332 ? 1.021 -6.255 -9.277 1.00 45.84 332 GLU A CA 1
ATOM 2672 C C . GLU A 1 332 ? 0.995 -6.471 -10.810 1.00 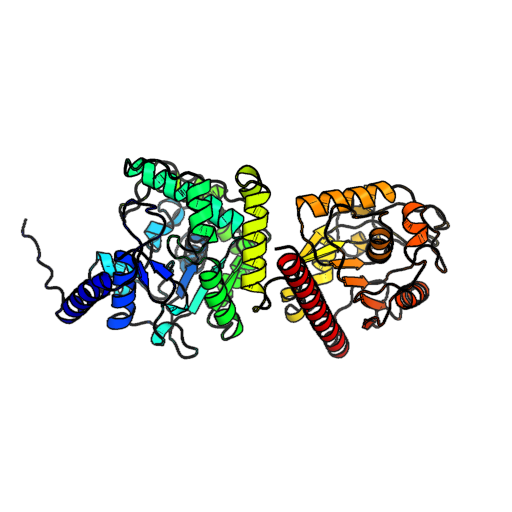45.84 332 GLU A C 1
ATOM 2674 O O . GLU A 1 332 ? 1.240 -7.551 -11.341 1.00 45.84 332 GLU A O 1
ATOM 2679 N N . LEU A 1 333 ? 0.713 -5.369 -11.521 1.00 40.91 333 LEU A N 1
ATOM 2680 C CA . LEU A 1 333 ? 1.087 -5.092 -12.912 1.00 40.91 333 LEU A CA 1
ATOM 2681 C C . LEU A 1 333 ? 1.702 -3.684 -12.909 1.00 40.91 333 LEU A C 1
ATOM 2683 O O . LEU A 1 333 ? 0.940 -2.719 -12.889 1.00 40.91 333 LEU A O 1
ATOM 2687 N N . LEU A 1 334 ? 3.034 -3.545 -12.878 1.00 40.25 334 LEU A N 1
ATOM 2688 C CA . LEU A 1 334 ? 3.688 -2.227 -12.851 1.00 40.25 334 LEU A CA 1
ATOM 2689 C C . LEU A 1 334 ? 3.826 -1.651 -14.264 1.00 40.25 334 LEU A C 1
ATOM 2691 O O . LEU A 1 334 ? 4.444 -2.242 -15.150 1.00 40.25 334 LEU A O 1
ATOM 2695 N N . LEU A 1 335 ? 3.288 -0.455 -14.465 1.00 39.03 335 LEU A N 1
ATOM 2696 C CA . LEU A 1 335 ? 3.224 0.256 -15.736 1.00 39.03 335 LEU A CA 1
ATOM 2697 C C . LEU A 1 335 ? 3.953 1.595 -15.633 1.00 39.03 335 LEU A C 1
ATOM 2699 O O . LEU A 1 335 ? 3.582 2.441 -14.817 1.00 39.03 335 LEU A O 1
ATOM 2703 N N . VAL A 1 336 ? 4.938 1.839 -16.510 1.00 37.72 336 VAL A N 1
ATOM 2704 C CA . VAL A 1 336 ? 5.359 3.225 -16.767 1.00 37.72 336 VAL A CA 1
ATOM 2705 C C . VAL A 1 336 ? 4.340 3.807 -17.711 1.00 37.72 336 VAL A C 1
ATOM 2707 O O . VAL A 1 336 ? 4.199 3.389 -18.859 1.00 37.72 336 VAL A O 1
ATOM 2710 N N . ALA A 1 337 ? 3.632 4.801 -17.239 1.00 40.47 337 ALA A N 1
ATOM 2711 C CA . ALA A 1 337 ? 2.698 5.499 -18.064 1.00 40.47 337 ALA A CA 1
ATOM 2712 C C . ALA A 1 337 ? 3.425 6.793 -18.523 1.00 40.47 337 ALA A C 1
ATOM 2714 O O . ALA A 1 337 ? 3.965 7.568 -17.730 1.00 40.47 337 ALA A O 1
ATOM 2715 N N . VAL A 1 338 ? 3.616 6.899 -19.840 1.00 37.78 338 VAL A N 1
ATOM 2716 C CA . VAL A 1 338 ? 4.482 7.825 -20.592 1.00 37.78 338 VAL A CA 1
ATOM 2717 C C . VAL A 1 338 ? 3.591 8.771 -21.385 1.00 37.78 338 VAL A C 1
ATOM 2719 O O . VAL A 1 338 ? 2.741 8.346 -22.161 1.00 37.78 338 VAL A O 1
ATOM 2722 N N . PHE A 1 339 ? 3.724 10.078 -21.181 1.00 48.56 339 PHE A N 1
ATOM 2723 C CA . PHE A 1 339 ? 2.577 10.952 -21.406 1.00 48.56 339 PHE A CA 1
ATOM 2724 C C . PHE A 1 339 ? 2.894 12.390 -21.848 1.00 48.56 339 PHE A C 1
ATOM 2726 O O . PHE A 1 339 ? 4.015 12.836 -21.660 1.00 48.56 339 PHE A O 1
ATOM 2733 N N . PRO A 1 340 ? 1.897 13.171 -22.306 1.00 44.16 340 PRO A N 1
ATOM 2734 C CA . PRO A 1 340 ? 1.438 13.325 -23.694 1.00 44.16 340 PRO A CA 1
ATOM 2735 C C . PRO A 1 340 ? 1.795 14.688 -24.323 1.00 44.16 340 PRO A C 1
ATOM 2737 O O . PRO A 1 340 ? 2.384 15.525 -23.649 1.00 44.16 340 PRO A O 1
ATOM 2740 N N . THR A 1 341 ? 1.348 14.954 -25.570 1.00 38.19 341 THR A N 1
ATOM 2741 C CA . THR A 1 341 ? 1.304 16.315 -26.140 1.00 38.19 341 THR A CA 1
ATOM 2742 C C . THR A 1 341 ? 0.086 16.607 -27.106 1.00 38.19 341 THR A C 1
ATOM 2744 O O . THR A 1 341 ? -0.251 15.773 -27.943 1.00 38.19 341 THR A O 1
ATOM 2747 N N . LEU A 1 342 ? -0.589 17.782 -27.010 1.00 32.97 342 LEU A N 1
ATOM 2748 C CA . LEU A 1 342 ? -1.645 18.414 -27.857 1.00 32.97 342 LEU A CA 1
ATOM 2749 C C . LEU A 1 342 ? -1.305 19.884 -28.239 1.00 32.97 342 LEU A C 1
ATOM 2751 O O . LEU A 1 342 ? -1.008 20.680 -27.356 1.00 32.97 342 LEU A O 1
ATOM 2755 N N . SER A 1 343 ? -1.458 20.301 -29.505 1.00 28.41 343 SER A N 1
ATOM 2756 C CA . SER A 1 343 ? -1.612 21.716 -29.929 1.00 28.41 343 SER A CA 1
ATOM 2757 C C . SER A 1 343 ? -2.228 21.789 -31.337 1.00 28.41 343 SER A C 1
ATOM 2759 O O . SER A 1 343 ? -1.997 20.893 -32.150 1.00 28.41 343 SER A O 1
ATOM 2761 N N . GLN A 1 344 ? -2.992 22.846 -31.659 1.00 33.28 344 GLN A N 1
ATOM 2762 C CA . GLN A 1 344 ? -3.222 23.237 -33.057 1.00 33.28 344 GLN A CA 1
ATOM 2763 C C . GLN A 1 344 ? -2.727 24.644 -33.367 1.00 33.28 344 GLN A C 1
ATOM 2765 O O . GLN A 1 344 ? -3.219 25.635 -32.839 1.00 33.28 344 GLN A O 1
ATOM 2770 N N . GLY A 1 345 ? -1.858 24.680 -34.373 1.00 29.34 345 GLY A N 1
ATOM 2771 C CA . GLY A 1 345 ? -1.574 25.807 -35.246 1.00 29.34 345 GLY A CA 1
ATOM 2772 C C . GLY A 1 345 ? -0.716 25.297 -36.402 1.00 29.34 345 GLY A C 1
ATOM 2773 O O . GLY A 1 345 ? 0.486 25.162 -36.238 1.00 29.34 345 GLY A O 1
ATOM 2774 N N . HIS A 1 346 ? -1.364 24.962 -37.526 1.00 34.12 346 HIS A N 1
ATOM 2775 C CA . HIS A 1 346 ? -0.799 24.452 -38.789 1.00 34.12 346 HIS A CA 1
ATOM 2776 C C . HIS A 1 346 ? 0.067 23.174 -38.702 1.00 34.12 346 HIS A C 1
ATOM 2778 O O . HIS A 1 346 ? 1.211 23.189 -38.281 1.00 34.12 346 HIS A O 1
ATOM 2784 N N . ASP A 1 347 ? -0.501 22.050 -39.149 1.00 38.69 347 ASP A N 1
ATOM 2785 C CA . ASP A 1 347 ? 0.180 20.796 -39.523 1.00 38.69 347 ASP A CA 1
ATOM 2786 C C . ASP A 1 347 ? 1.055 20.043 -38.502 1.00 38.69 347 ASP A C 1
ATOM 2788 O O . ASP A 1 347 ? 1.502 18.937 -38.822 1.00 38.69 347 ASP A O 1
ATOM 2792 N N . ARG A 1 348 ? 1.206 20.507 -37.257 1.00 44.91 348 ARG A N 1
ATOM 2793 C CA . ARG A 1 348 ? 2.075 19.847 -36.268 1.00 44.91 348 ARG A CA 1
ATOM 2794 C C . ARG A 1 348 ? 1.417 18.680 -35.505 1.00 44.91 348 ARG A C 1
ATOM 2796 O O . ARG A 1 348 ? 0.277 18.785 -35.062 1.00 44.91 348 ARG A O 1
ATOM 2803 N N . LEU A 1 349 ? 2.139 17.562 -35.357 1.00 40.12 349 LEU A N 1
ATOM 2804 C CA . LEU A 1 349 ? 1.892 16.520 -34.348 1.00 40.12 349 LEU A CA 1
ATOM 2805 C C . LEU A 1 349 ? 2.688 16.917 -33.088 1.00 40.12 349 LEU A C 1
ATOM 2807 O O . LEU A 1 349 ? 3.909 16.864 -33.118 1.00 40.12 349 LEU A O 1
ATOM 2811 N N . GLY A 1 350 ? 2.008 17.356 -32.023 1.00 46.53 350 GLY A N 1
ATOM 2812 C CA . GLY A 1 350 ? 2.607 17.598 -30.698 1.00 46.53 350 GLY A CA 1
ATOM 2813 C C . GLY A 1 350 ? 2.291 18.965 -30.056 1.00 46.53 350 GLY A C 1
ATOM 2814 O O . GLY A 1 350 ? 2.360 20.006 -30.704 1.00 46.53 350 GLY A O 1
ATOM 2815 N N . GLY A 1 351 ? 1.948 18.972 -28.764 1.00 56.28 351 GLY A N 1
ATOM 2816 C CA . GLY A 1 351 ? 2.096 20.130 -27.845 1.00 56.28 351 GLY A CA 1
ATOM 2817 C C . GLY A 1 351 ? 2.107 19.835 -26.318 1.00 56.28 351 GLY A C 1
ATOM 2818 O O . GLY A 1 351 ? 1.291 19.108 -25.804 1.00 56.28 351 GLY A O 1
ATOM 2819 N N . SER A 1 352 ? 3.044 20.361 -25.549 1.00 66.00 352 SER A N 1
ATOM 2820 C CA . SER A 1 352 ? 3.384 19.949 -24.164 1.00 66.00 352 SER A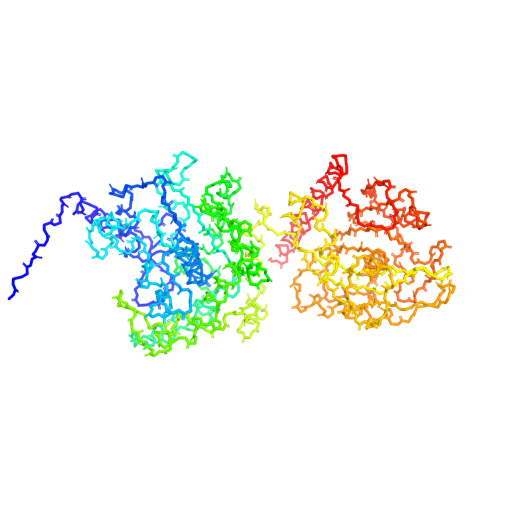 CA 1
ATOM 2821 C C . SER A 1 352 ? 2.303 19.571 -23.116 1.00 66.00 352 SER A C 1
ATOM 2823 O O . SER A 1 352 ? 1.238 20.169 -23.069 1.00 66.00 352 SER A O 1
ATOM 2825 N N . SER A 1 353 ? 2.568 18.636 -22.189 1.00 75.31 353 SER A N 1
ATOM 2826 C CA . SER A 1 353 ? 1.661 18.299 -21.058 1.00 75.31 353 SER A CA 1
ATOM 2827 C C . SER A 1 353 ? 2.418 17.727 -19.836 1.00 75.31 353 SER A C 1
ATOM 2829 O O . SER A 1 353 ? 3.627 17.886 -19.761 1.00 75.31 353 SER A O 1
ATOM 2831 N N . SER A 1 354 ? 1.763 17.133 -18.830 1.00 80.31 354 SER A N 1
ATOM 2832 C CA . SER A 1 354 ? 2.426 16.592 -17.624 1.00 80.31 354 SER A CA 1
ATOM 2833 C C . SER A 1 354 ? 1.821 15.273 -17.142 1.00 80.31 354 SER A C 1
ATOM 2835 O O . SER A 1 354 ? 0.656 14.961 -17.418 1.00 80.31 354 SER A O 1
ATOM 2837 N N . GLY A 1 355 ? 2.597 14.508 -16.371 1.00 75.31 355 GLY A N 1
ATOM 2838 C CA . GLY A 1 355 ? 2.149 13.263 -15.749 1.00 75.31 355 GLY A CA 1
ATOM 2839 C C . GLY A 1 355 ? 0.939 13.481 -14.838 1.00 75.31 355 GLY A C 1
ATOM 2840 O O . GLY A 1 355 ? 0.009 12.676 -14.836 1.00 75.31 355 GLY A O 1
ATOM 2841 N N . LYS A 1 356 ? 0.880 14.622 -14.136 1.00 78.88 356 LYS A N 1
ATOM 2842 C CA . LYS A 1 356 ? -0.278 15.002 -13.310 1.00 78.88 356 LYS A CA 1
ATOM 2843 C C . LYS A 1 356 ? -1.554 15.166 -14.136 1.00 78.88 356 LYS A C 1
ATOM 2845 O O . LYS A 1 356 ? -2.604 14.676 -13.729 1.00 78.88 356 LYS A O 1
ATOM 2850 N N . ILE A 1 357 ? -1.478 15.863 -15.269 1.00 80.56 357 ILE A N 1
ATOM 2851 C CA . ILE A 1 357 ? -2.658 16.180 -16.087 1.00 80.56 357 ILE A CA 1
ATOM 2852 C C . ILE A 1 357 ? -3.310 14.911 -16.580 1.00 80.56 357 ILE A C 1
ATOM 2854 O O . ILE A 1 357 ? -4.524 14.750 -16.479 1.00 80.56 357 ILE A O 1
ATOM 2858 N N . LEU A 1 358 ? -2.519 13.984 -17.094 1.00 80.00 358 LEU A N 1
ATOM 2859 C CA . LEU A 1 358 ? -3.135 12.798 -17.632 1.00 80.00 358 LEU A CA 1
ATOM 2860 C C . LEU A 1 358 ? -3.387 11.712 -16.572 1.00 80.00 358 LEU A C 1
ATOM 2862 O O . LEU A 1 358 ? -4.239 10.863 -16.808 1.00 80.00 358 LEU A O 1
ATOM 2866 N N . ASN A 1 359 ? -2.795 11.805 -15.374 1.00 83.00 359 ASN A N 1
ATOM 2867 C CA . ASN A 1 359 ? -3.361 11.128 -14.210 1.00 83.00 359 ASN A CA 1
ATOM 2868 C C . ASN A 1 359 ? -4.835 11.515 -14.080 1.00 83.00 359 ASN A C 1
ATOM 2870 O O . ASN A 1 359 ? -5.703 10.648 -14.098 1.00 83.00 359 ASN A O 1
ATOM 2874 N N . THR A 1 360 ? -5.151 12.811 -14.122 1.00 82.19 360 THR A N 1
ATOM 2875 C CA . THR A 1 360 ? -6.545 13.276 -14.139 1.00 82.19 360 THR A CA 1
ATOM 2876 C C . THR A 1 360 ? -7.343 12.739 -15.336 1.00 82.19 360 THR A C 1
ATOM 2878 O O . THR A 1 360 ? -8.497 12.352 -15.172 1.00 82.19 360 THR A O 1
ATOM 2881 N N . GLN A 1 361 ? -6.760 12.668 -16.537 1.00 83.44 361 GLN A N 1
ATOM 2882 C CA . GLN A 1 361 ? -7.479 12.187 -17.728 1.00 83.44 361 GLN A CA 1
ATOM 2883 C C . GLN A 1 361 ? -7.734 10.669 -17.728 1.00 83.44 361 GLN A C 1
ATOM 2885 O O . GLN A 1 361 ? -8.791 10.236 -18.185 1.00 83.44 361 GLN A O 1
ATOM 2890 N N . ILE A 1 362 ? -6.812 9.859 -17.199 1.00 86.19 362 ILE A N 1
ATOM 2891 C CA . ILE A 1 362 ? -6.944 8.396 -17.095 1.00 86.19 362 ILE A CA 1
ATOM 2892 C C . ILE A 1 362 ? -8.047 7.995 -16.112 1.00 86.19 362 ILE A C 1
ATOM 2894 O O . ILE A 1 362 ? -8.713 6.987 -16.331 1.00 86.19 362 ILE A O 1
ATOM 2898 N N . HIS A 1 363 ? -8.347 8.825 -15.110 1.00 85.06 363 HIS A N 1
ATOM 2899 C CA . HIS A 1 363 ? -9.480 8.618 -14.197 1.00 85.06 363 HIS A CA 1
ATOM 2900 C C . HIS A 1 363 ? -10.863 8.693 -14.881 1.00 85.06 363 HIS A C 1
ATOM 2902 O O . HIS A 1 363 ? -11.893 8.491 -14.241 1.00 85.06 363 HIS A O 1
ATOM 2908 N N . ARG A 1 364 ? -10.923 8.939 -16.200 1.00 86.00 364 ARG A N 1
ATOM 2909 C CA . ARG A 1 364 ? -12.124 8.686 -17.016 1.00 86.00 364 ARG A CA 1
ATOM 2910 C C . ARG A 1 364 ? -12.425 7.188 -17.180 1.00 86.00 364 ARG A C 1
ATOM 2912 O O . ARG A 1 364 ? -13.539 6.852 -17.586 1.00 86.00 364 ARG A O 1
ATOM 2919 N N . TRP A 1 365 ? -11.459 6.308 -16.921 1.00 89.75 365 TRP A N 1
ATOM 2920 C CA . TRP A 1 365 ? -11.637 4.855 -16.904 1.00 89.75 365 TRP A CA 1
ATOM 2921 C C . TRP A 1 365 ? -12.181 4.389 -15.549 1.00 89.75 365 TRP A C 1
ATOM 2923 O O . TRP A 1 365 ? -11.890 5.012 -14.530 1.00 89.75 365 TRP A O 1
ATOM 2933 N N . PRO A 1 366 ? -12.980 3.308 -15.507 1.00 84.31 366 PRO A N 1
ATOM 2934 C CA . PRO A 1 366 ? -13.546 2.829 -14.253 1.00 84.31 366 PRO A CA 1
ATOM 2935 C C . PRO A 1 366 ? -12.475 2.231 -13.333 1.00 84.31 366 PRO A C 1
ATOM 2937 O O . PRO A 1 366 ? -11.506 1.627 -13.800 1.00 84.31 366 PRO A O 1
ATOM 2940 N N . GLU A 1 367 ? -12.703 2.317 -12.019 1.00 77.50 367 GLU A N 1
ATOM 2941 C CA . GLU A 1 367 ? -11.808 1.759 -10.990 1.00 77.50 367 GLU A CA 1
ATOM 2942 C C . GLU A 1 367 ? -11.507 0.272 -11.216 1.00 77.50 367 GLU A C 1
ATOM 2944 O O . GLU A 1 367 ? -10.382 -0.166 -11.021 1.00 77.50 367 GLU A O 1
ATOM 2949 N N . THR A 1 368 ? -12.463 -0.494 -11.747 1.00 74.75 368 THR A N 1
ATOM 2950 C CA . THR A 1 368 ? -12.286 -1.920 -12.069 1.00 74.75 368 THR A CA 1
ATOM 2951 C C . THR A 1 368 ? -11.167 -2.201 -13.079 1.00 74.75 368 THR A C 1
ATOM 2953 O O . THR A 1 368 ? -10.627 -3.311 -13.097 1.00 74.75 368 THR A O 1
ATOM 2956 N N . VAL A 1 369 ? -10.820 -1.219 -13.918 1.00 81.19 369 VAL A N 1
ATOM 2957 C CA . VAL A 1 369 ? -9.653 -1.248 -14.811 1.00 81.19 369 VAL A CA 1
ATOM 2958 C C . VAL A 1 369 ? -8.425 -0.703 -14.086 1.00 81.19 369 VAL A C 1
ATOM 2960 O O . VAL A 1 369 ? -7.379 -1.345 -14.110 1.00 81.19 369 VAL A O 1
ATOM 2963 N N . LEU A 1 370 ? -8.551 0.451 -13.423 1.00 79.94 370 LEU A N 1
ATOM 2964 C CA . LEU A 1 370 ? -7.427 1.137 -12.775 1.00 79.94 370 LEU A CA 1
ATOM 2965 C C . LEU A 1 370 ? -6.796 0.307 -11.649 1.00 79.94 370 LEU A C 1
ATOM 2967 O O . LEU A 1 370 ? -5.580 0.245 -11.554 1.00 79.94 370 LEU A O 1
ATOM 2971 N N . GLU A 1 371 ? -7.583 -0.422 -10.859 1.00 77.38 371 GLU A N 1
ATOM 2972 C CA . GLU A 1 371 ? -7.076 -1.306 -9.798 1.00 77.38 371 GLU A CA 1
ATOM 2973 C C . GLU A 1 371 ? -6.256 -2.494 -10.332 1.00 77.38 371 GLU A C 1
ATOM 2975 O O . GLU A 1 371 ? -5.539 -3.150 -9.573 1.00 77.38 371 GLU A O 1
ATOM 2980 N N . LYS A 1 372 ? -6.347 -2.787 -11.635 1.00 76.25 372 LYS A N 1
ATOM 2981 C CA . LYS A 1 372 ? -5.560 -3.833 -12.301 1.00 76.25 372 LYS A CA 1
ATOM 2982 C C . LYS A 1 372 ? -4.262 -3.300 -12.909 1.00 76.25 372 LYS A C 1
ATOM 2984 O O . LYS A 1 372 ? -3.498 -4.105 -13.428 1.00 76.25 372 LYS A O 1
ATOM 2989 N N . LEU A 1 373 ? -4.014 -1.990 -12.878 1.00 77.88 373 LEU A N 1
ATOM 2990 C CA . LEU A 1 373 ? -2.851 -1.346 -13.488 1.00 77.88 373 LEU A CA 1
ATOM 2991 C C . LEU A 1 373 ? -2.155 -0.466 -12.441 1.00 77.88 373 LEU A C 1
ATOM 2993 O O . LEU A 1 373 ? -2.710 0.532 -11.996 1.00 77.88 373 LEU A O 1
ATOM 2997 N N . ASP A 1 374 ? -0.926 -0.799 -12.057 1.00 74.50 374 ASP A N 1
ATOM 2998 C CA . ASP A 1 374 ? -0.117 0.048 -11.175 1.00 74.50 374 ASP A CA 1
ATOM 2999 C C . ASP A 1 374 ? 0.615 1.099 -12.022 1.00 74.50 374 ASP A C 1
ATOM 3001 O O . ASP A 1 374 ? 1.680 0.845 -12.586 1.00 74.50 374 ASP A O 1
ATOM 3005 N N . LEU A 1 375 ? -0.030 2.254 -12.206 1.00 81.06 375 LEU A N 1
ATOM 3006 C CA . LEU A 1 375 ? 0.412 3.314 -13.113 1.00 81.06 375 LEU A CA 1
ATOM 3007 C C . LEU A 1 375 ? 1.367 4.293 -12.418 1.00 81.06 375 LEU A C 1
ATOM 3009 O O . LEU A 1 375 ? 1.003 4.974 -11.456 1.00 81.06 375 LEU A O 1
ATOM 3013 N N . VAL A 1 376 ? 2.563 4.454 -12.983 1.00 79.69 376 VAL A N 1
ATOM 3014 C CA . VAL A 1 376 ? 3.507 5.511 -12.603 1.00 79.69 376 VAL A CA 1
ATOM 3015 C C . VAL A 1 376 ? 3.509 6.607 -13.661 1.00 79.69 376 VAL A C 1
ATOM 3017 O O . VAL A 1 376 ? 3.829 6.358 -14.821 1.00 79.69 376 VAL A O 1
ATOM 3020 N N . PHE A 1 377 ? 3.166 7.828 -13.245 1.00 82.06 377 PHE A N 1
ATOM 3021 C CA . PHE A 1 377 ? 3.050 8.991 -14.120 1.00 82.06 377 PHE A CA 1
ATOM 3022 C C . PHE A 1 377 ? 4.355 9.778 -14.180 1.00 82.06 377 PHE A C 1
ATOM 3024 O O . PHE A 1 377 ? 4.779 10.352 -13.177 1.00 82.06 377 PHE A O 1
ATOM 3031 N N . LEU A 1 378 ? 4.977 9.804 -15.360 1.00 81.62 378 LEU A N 1
ATOM 3032 C CA . LEU A 1 378 ? 6.270 10.446 -15.576 1.00 81.62 378 LEU A CA 1
ATOM 3033 C C . LEU A 1 378 ? 6.138 11.751 -16.369 1.00 81.62 378 LEU A C 1
ATOM 3035 O O . LEU A 1 378 ? 5.501 11.778 -17.423 1.00 81.62 378 LEU A O 1
ATOM 3039 N N . ASP A 1 379 ? 6.781 12.809 -15.874 1.00 85.25 379 ASP A N 1
ATOM 3040 C CA . ASP A 1 379 ? 6.983 14.046 -16.628 1.00 85.25 379 ASP A CA 1
ATOM 3041 C C . ASP A 1 379 ? 8.113 13.868 -17.646 1.00 85.25 379 ASP A C 1
ATOM 3043 O O . ASP A 1 379 ? 9.146 13.257 -17.361 1.00 85.25 379 ASP A O 1
ATOM 3047 N N . ALA A 1 380 ? 7.923 14.416 -18.841 1.00 85.62 380 ALA A N 1
ATOM 3048 C CA . ALA A 1 380 ? 8.937 14.375 -19.881 1.00 85.62 380 ALA A CA 1
ATOM 3049 C C . ALA A 1 380 ? 10.110 15.336 -19.561 1.00 85.62 380 ALA A C 1
ATOM 3051 O O . ALA A 1 380 ? 9.937 16.312 -18.826 1.00 85.62 380 ALA A O 1
ATOM 3052 N N . PRO A 1 381 ? 11.326 15.101 -20.089 1.00 84.56 381 PRO A N 1
ATOM 3053 C CA . PRO A 1 381 ? 12.518 15.825 -19.643 1.00 84.56 381 PRO A CA 1
ATOM 3054 C C . PRO A 1 381 ? 12.631 17.262 -20.177 1.00 84.56 381 PRO A C 1
ATOM 3056 O O . PRO A 1 381 ? 13.498 18.003 -19.713 1.00 84.56 381 PRO A O 1
ATOM 3059 N N . ILE A 1 382 ? 11.800 17.666 -21.144 1.00 85.81 382 ILE A N 1
ATOM 3060 C CA . ILE A 1 382 ? 11.898 18.972 -21.811 1.00 85.81 382 ILE A CA 1
ATOM 3061 C C . ILE A 1 382 ? 10.763 19.873 -21.324 1.00 85.81 382 ILE A C 1
ATOM 3063 O O . ILE A 1 382 ? 9.621 19.625 -21.701 1.00 85.81 382 ILE A O 1
ATOM 3067 N N . PRO A 1 383 ? 11.031 20.929 -20.537 1.00 85.06 383 PRO A N 1
ATOM 3068 C CA . PRO A 1 383 ? 10.005 21.885 -20.136 1.00 85.06 383 PRO A CA 1
ATOM 3069 C C . PRO A 1 383 ? 9.390 22.618 -21.330 1.00 85.06 383 PRO A C 1
ATOM 3071 O O . PRO A 1 383 ? 10.042 22.853 -22.350 1.00 85.06 383 PRO A O 1
ATOM 3074 N N . ALA A 1 384 ? 8.145 23.038 -21.166 1.00 80.56 384 ALA A N 1
ATOM 3075 C CA . ALA A 1 384 ? 7.415 23.842 -22.124 1.00 80.56 384 ALA A CA 1
ATOM 3076 C C . ALA A 1 384 ? 6.496 24.835 -21.411 1.00 80.56 384 ALA A C 1
ATOM 3078 O O . ALA A 1 384 ? 5.920 24.543 -20.362 1.00 80.56 384 ALA A O 1
ATOM 3079 N N . GLU A 1 385 ? 6.379 26.025 -21.993 1.00 67.25 385 GLU A N 1
ATOM 3080 C CA . GLU A 1 385 ? 5.732 27.166 -21.340 1.00 67.25 385 GLU A CA 1
ATOM 3081 C C . GLU A 1 385 ? 4.250 27.314 -21.711 1.00 67.25 385 GLU A C 1
ATOM 3083 O O . GLU A 1 385 ? 3.502 27.951 -20.973 1.00 67.25 385 GLU A O 1
ATOM 3088 N N . GLU A 1 386 ? 3.796 26.701 -22.811 1.00 69.88 386 GLU A N 1
ATOM 3089 C CA . GLU A 1 386 ? 2.449 26.925 -23.341 1.00 69.88 386 GLU A CA 1
ATOM 3090 C C . GLU A 1 386 ? 1.793 25.643 -23.876 1.00 69.88 386 GLU A C 1
ATOM 3092 O O . GLU A 1 386 ? 2.358 24.908 -24.693 1.00 69.88 386 GLU A O 1
ATOM 3097 N N . ASN A 1 387 ? 0.543 25.427 -23.459 1.00 70.12 387 ASN A N 1
ATOM 3098 C CA . ASN A 1 387 ? -0.400 24.534 -24.121 1.00 70.12 387 ASN A CA 1
ATOM 3099 C C . ASN A 1 387 ? -1.810 25.153 -24.065 1.00 70.12 387 ASN A C 1
ATOM 3101 O O . ASN A 1 387 ? -2.548 24.904 -23.108 1.00 70.12 387 ASN A O 1
ATOM 3105 N N . PRO A 1 388 ? -2.216 25.909 -25.101 1.00 70.12 388 PRO A N 1
ATOM 3106 C CA . PRO A 1 388 ? -3.516 26.576 -25.130 1.00 70.12 388 PRO A CA 1
ATOM 3107 C C . PRO A 1 388 ? -4.707 25.622 -24.989 1.00 70.12 388 PRO A C 1
ATOM 3109 O O . PRO A 1 388 ? -5.701 25.981 -24.373 1.00 70.12 388 PRO A O 1
ATOM 3112 N N . VAL A 1 389 ? -4.610 24.388 -25.501 1.00 68.56 389 VAL A N 1
ATOM 3113 C CA . VAL A 1 389 ? -5.705 23.403 -25.437 1.00 68.56 389 VAL A CA 1
ATOM 3114 C C . VAL A 1 389 ? -5.906 22.906 -24.010 1.00 68.56 389 VAL A C 1
ATOM 3116 O O . VAL A 1 389 ? -7.036 22.819 -23.534 1.00 68.56 389 VAL A O 1
ATOM 3119 N N . LEU A 1 390 ? -4.818 22.577 -23.316 1.00 71.31 390 LEU A N 1
ATOM 3120 C CA . LEU A 1 390 ? -4.892 22.150 -21.921 1.00 71.31 390 LEU A CA 1
ATOM 3121 C C . LEU A 1 390 ? -5.297 23.309 -21.010 1.00 71.31 390 LEU A C 1
ATOM 3123 O O . LEU A 1 390 ? -6.105 23.108 -20.108 1.00 71.31 390 LEU A O 1
ATOM 3127 N N . GLN A 1 391 ? -4.833 24.522 -21.302 1.00 76.38 391 GLN A N 1
ATOM 3128 C CA . GLN A 1 391 ? -5.248 25.731 -20.592 1.00 76.38 391 GLN A CA 1
ATOM 3129 C C . GLN A 1 391 ? -6.741 26.037 -20.792 1.00 76.38 391 GLN A C 1
ATOM 3131 O O . GLN A 1 391 ? -7.434 26.336 -19.823 1.00 76.38 391 GLN A O 1
ATOM 3136 N N . GLU A 1 392 ? -7.280 25.880 -22.006 1.00 76.31 392 GLU A N 1
ATOM 3137 C CA . GLU A 1 392 ? -8.727 25.965 -22.273 1.00 76.31 392 GLU A CA 1
ATOM 3138 C C . GLU A 1 392 ? -9.526 24.872 -21.546 1.00 76.31 392 GLU A C 1
ATOM 3140 O O . GLU A 1 392 ? -10.675 25.091 -21.162 1.00 76.31 392 GLU A O 1
ATOM 3145 N N . GLN A 1 393 ? -8.917 23.706 -21.313 1.00 73.31 393 GLN A N 1
ATOM 3146 C CA . GLN A 1 393 ? -9.481 22.622 -20.502 1.00 73.31 393 GLN A CA 1
ATOM 3147 C C . GLN A 1 393 ? -9.300 22.830 -18.986 1.00 73.31 393 GLN A C 1
ATOM 3149 O O . GLN A 1 393 ? -9.733 21.983 -18.205 1.00 73.31 393 GLN A O 1
ATOM 3154 N N . GLY A 1 394 ? -8.703 23.949 -18.560 1.00 79.81 394 GLY A N 1
ATOM 3155 C CA . GLY A 1 394 ? -8.515 24.304 -17.152 1.00 79.81 394 GLY A CA 1
ATOM 3156 C C . GLY A 1 394 ? -7.267 23.707 -16.496 1.00 79.81 394 GLY A C 1
ATOM 3157 O O . GLY A 1 394 ? -7.213 23.632 -15.270 1.00 79.81 394 GLY A O 1
ATOM 3158 N N . PHE A 1 395 ? -6.279 23.265 -17.276 1.00 79.38 395 PHE A N 1
ATOM 3159 C CA . PHE A 1 395 ? -4.995 22.789 -16.763 1.00 79.38 395 PHE A CA 1
ATOM 3160 C C . PHE A 1 395 ? -3.917 23.873 -16.838 1.00 79.38 395 PHE A C 1
ATOM 3162 O O . PHE A 1 395 ? -3.647 24.434 -17.900 1.00 79.38 395 PHE A O 1
ATOM 3169 N N . ASP A 1 396 ? -3.247 24.099 -15.710 1.00 82.00 396 ASP A N 1
ATOM 3170 C CA . ASP A 1 396 ? -2.150 25.057 -15.583 1.00 82.00 396 ASP A CA 1
ATOM 3171 C C . ASP A 1 396 ? -0.766 24.394 -15.780 1.00 82.00 396 ASP A C 1
ATOM 3173 O O . ASP A 1 396 ? -0.613 23.198 -15.502 1.00 82.00 396 ASP A O 1
ATOM 3177 N N . PRO A 1 397 ? 0.261 25.154 -16.223 1.00 80.06 397 PRO A N 1
ATOM 3178 C CA . PRO A 1 397 ? 1.653 24.691 -16.288 1.00 80.06 397 PRO A CA 1
ATOM 3179 C C . PRO A 1 397 ? 2.207 24.261 -14.905 1.00 80.06 397 PRO A C 1
ATOM 3181 O O . PRO A 1 397 ? 1.666 24.662 -13.870 1.00 80.06 397 PRO A O 1
ATOM 3184 N N . PRO A 1 398 ? 3.317 23.491 -14.842 1.00 84.50 398 PRO A N 1
ATOM 3185 C CA . PRO A 1 398 ? 4.274 23.224 -15.921 1.00 84.50 398 PRO A CA 1
ATOM 3186 C C . PRO A 1 398 ? 3.835 22.132 -16.902 1.00 84.50 398 PRO A C 1
ATOM 3188 O O . PRO A 1 398 ? 3.192 21.150 -16.527 1.00 84.50 398 PRO A O 1
ATOM 3191 N N . PHE A 1 399 ? 4.244 22.307 -18.159 1.00 82.69 399 PHE A N 1
ATOM 3192 C CA . PHE A 1 399 ? 4.095 21.326 -19.227 1.00 82.69 399 PHE A CA 1
ATOM 3193 C C . PHE A 1 399 ? 5.469 20.858 -19.723 1.00 82.69 399 PHE A C 1
ATOM 3195 O O . PHE A 1 399 ? 6.483 21.525 -19.509 1.00 82.69 399 PHE A O 1
ATOM 3202 N N . TYR A 1 400 ? 5.497 19.715 -20.402 1.00 83.81 400 TYR A N 1
ATOM 3203 C CA . TYR A 1 400 ? 6.701 19.021 -20.838 1.00 83.81 400 TYR A CA 1
ATOM 3204 C C . TYR A 1 400 ? 6.504 18.336 -22.201 1.00 83.81 400 TYR A C 1
ATOM 3206 O O . TYR A 1 400 ? 5.383 17.977 -22.558 1.00 83.81 400 TYR A O 1
ATOM 3214 N N . ASN A 1 401 ? 7.592 18.138 -22.950 1.00 83.75 401 ASN A N 1
ATOM 3215 C CA . ASN A 1 401 ? 7.644 17.361 -24.197 1.00 83.75 401 ASN A CA 1
ATOM 3216 C C . ASN A 1 401 ? 8.668 16.223 -24.077 1.00 83.75 401 ASN A C 1
ATOM 3218 O O . ASN A 1 401 ? 9.669 16.363 -23.364 1.00 83.75 401 ASN A O 1
ATOM 3222 N N . TRP A 1 402 ? 8.456 15.118 -24.795 1.00 83.06 402 TRP A N 1
ATOM 3223 C CA . TRP A 1 402 ? 9.437 14.031 -24.872 1.00 83.06 402 TRP A CA 1
ATOM 3224 C C . TRP A 1 402 ? 10.532 14.366 -25.866 1.00 83.06 402 TRP A C 1
ATOM 3226 O O . TRP A 1 402 ? 11.708 14.198 -25.567 1.00 83.06 402 TRP A O 1
ATOM 3236 N N . PHE A 1 403 ? 10.156 14.885 -27.024 1.00 85.12 403 PHE A N 1
ATOM 3237 C CA . PHE A 1 403 ? 11.077 15.338 -28.053 1.00 85.12 403 PHE A CA 1
ATOM 3238 C C . PHE A 1 403 ? 10.457 16.509 -28.812 1.00 85.12 403 PHE A C 1
ATOM 3240 O O . PHE A 1 403 ? 9.275 16.814 -28.682 1.00 85.12 403 PHE A O 1
ATOM 3247 N N . GLN A 1 404 ? 11.265 17.216 -29.592 1.00 85.25 404 GLN A N 1
ATOM 3248 C CA . GLN A 1 404 ? 10.768 18.274 -30.467 1.00 85.25 404 GLN A CA 1
ATOM 3249 C C . GLN A 1 404 ? 10.915 17.830 -31.911 1.00 85.25 404 GLN A C 1
ATOM 3251 O O . GLN A 1 404 ? 11.854 17.122 -32.258 1.00 85.25 404 GLN A O 1
ATOM 3256 N N . SER A 1 405 ? 9.995 18.260 -32.760 1.00 82.38 405 SER A N 1
ATOM 3257 C CA . SER A 1 405 ? 10.027 17.994 -34.194 1.00 82.38 405 SER A CA 1
ATOM 3258 C C . SER A 1 405 ? 10.071 19.297 -34.980 1.00 82.38 405 SER A C 1
ATOM 3260 O O . SER A 1 405 ? 9.495 20.308 -34.560 1.00 82.38 405 SER A O 1
ATOM 3262 N N . ASN A 1 406 ? 10.711 19.275 -36.145 1.00 79.31 406 ASN A N 1
ATOM 3263 C CA . ASN A 1 406 ? 10.616 20.376 -37.101 1.00 79.31 406 ASN A CA 1
ATOM 3264 C C . ASN A 1 406 ? 9.197 20.480 -37.709 1.00 79.31 406 ASN A C 1
ATOM 3266 O O . ASN A 1 406 ? 8.321 19.653 -37.452 1.00 79.31 406 ASN A O 1
ATOM 3270 N N . GLU A 1 407 ? 8.935 21.543 -38.476 1.00 72.00 407 GLU A N 1
ATOM 3271 C CA . GLU A 1 407 ? 7.572 21.887 -38.917 1.00 72.00 407 GLU A CA 1
ATOM 3272 C C . GLU A 1 407 ? 6.907 20.811 -39.778 1.00 72.00 407 GLU A C 1
ATOM 3274 O O . GLU A 1 407 ? 5.704 20.585 -39.655 1.00 72.00 407 GLU A O 1
ATOM 3279 N N . ASP A 1 408 ? 7.688 20.137 -40.619 1.00 77.06 408 ASP A N 1
ATOM 3280 C CA . ASP A 1 408 ? 7.227 19.066 -41.499 1.00 77.06 408 ASP A CA 1
ATOM 3281 C C . ASP A 1 408 ? 7.347 17.669 -40.865 1.00 77.06 408 ASP A C 1
ATOM 3283 O O . ASP A 1 408 ? 7.064 16.674 -41.532 1.00 77.06 408 ASP A O 1
ATOM 3287 N N . MET A 1 409 ? 7.707 17.592 -39.576 1.00 80.06 409 MET A N 1
ATOM 3288 C CA . MET A 1 409 ? 7.798 16.357 -38.787 1.00 80.06 409 MET A CA 1
ATOM 3289 C C . MET A 1 409 ? 8.816 15.346 -39.338 1.00 80.06 409 MET A C 1
ATOM 3291 O O . MET A 1 409 ? 8.693 14.145 -39.089 1.00 80.06 409 MET A O 1
ATOM 3295 N N . SER A 1 410 ? 9.807 15.812 -40.099 1.00 81.69 410 SER A N 1
ATOM 3296 C CA . SER A 1 410 ? 10.843 14.980 -40.714 1.00 81.69 410 SER A CA 1
ATOM 3297 C C . SER A 1 410 ? 12.058 14.749 -39.809 1.00 81.69 410 SER A C 1
ATOM 3299 O O . SER A 1 410 ? 12.698 13.698 -39.907 1.00 81.69 410 SER A O 1
ATOM 3301 N N . GLU A 1 411 ? 12.351 15.682 -38.900 1.00 84.44 411 GLU A N 1
ATOM 3302 C CA . GLU A 1 411 ? 13.494 15.639 -37.984 1.00 84.44 411 GLU A CA 1
ATOM 3303 C C . GLU A 1 411 ? 13.049 15.813 -36.533 1.00 84.44 411 GLU A C 1
ATOM 3305 O O . GLU A 1 411 ? 12.131 16.582 -36.241 1.00 84.44 411 GLU A O 1
ATOM 3310 N N . PHE A 1 412 ? 13.745 15.125 -35.623 1.00 87.12 412 PHE A N 1
ATOM 3311 C CA . PHE A 1 412 ? 13.454 15.123 -34.193 1.00 87.12 412 PHE A CA 1
ATOM 3312 C C . PHE A 1 412 ? 14.703 15.498 -33.397 1.00 87.12 412 PHE A C 1
ATOM 3314 O O . PHE A 1 412 ? 15.773 14.932 -33.618 1.00 87.12 412 PHE A O 1
ATOM 3321 N N . THR A 1 413 ? 14.568 16.436 -32.466 1.00 85.81 413 THR A N 1
ATOM 3322 C CA . THR A 1 413 ? 15.606 16.821 -31.506 1.00 85.81 413 THR A CA 1
ATOM 3323 C C . THR A 1 413 ? 15.228 16.338 -30.108 1.00 85.81 413 THR A C 1
ATOM 3325 O O . THR A 1 413 ? 14.047 16.203 -29.785 1.00 85.81 413 THR A O 1
ATOM 3328 N N . TYR A 1 414 ? 16.239 16.068 -29.276 1.00 87.62 414 TYR A N 1
ATOM 3329 C CA . TYR A 1 414 ? 16.108 15.536 -27.911 1.00 87.62 414 TYR A CA 1
ATOM 3330 C C . TYR A 1 414 ? 15.571 14.097 -27.785 1.00 87.62 414 TYR A C 1
ATOM 3332 O O . TYR A 1 414 ? 15.326 13.627 -26.673 1.00 87.62 414 TYR A O 1
ATOM 3340 N N . PHE A 1 415 ? 15.383 13.376 -28.896 1.00 90.56 415 PHE A N 1
ATOM 3341 C CA . PHE A 1 415 ? 14.840 12.015 -28.879 1.00 90.56 415 PHE A CA 1
ATOM 3342 C C . PHE A 1 415 ? 15.773 11.030 -28.157 1.00 90.56 415 PHE A C 1
ATOM 3344 O O . PHE A 1 415 ? 15.336 10.271 -27.293 1.00 90.56 415 PHE A O 1
ATOM 3351 N N . GLU A 1 416 ? 17.068 11.063 -28.460 1.00 92.75 416 GLU A N 1
ATOM 3352 C CA . GLU A 1 416 ? 18.085 10.235 -27.811 1.00 92.75 416 GLU A CA 1
ATOM 3353 C C . GLU A 1 416 ? 18.188 10.526 -26.303 1.00 92.75 416 GLU A C 1
ATOM 3355 O O . GLU A 1 416 ? 18.247 9.599 -25.491 1.00 92.75 416 GLU A O 1
ATOM 3360 N N . GLU A 1 417 ? 18.169 11.801 -25.914 1.00 92.44 417 GLU A N 1
ATOM 3361 C CA . GLU A 1 417 ? 18.185 12.249 -24.519 1.00 92.44 417 GLU A CA 1
ATOM 3362 C C . GLU A 1 417 ? 16.942 11.777 -23.762 1.00 92.44 417 GLU A C 1
ATOM 3364 O O . GLU A 1 417 ? 17.038 11.346 -22.613 1.00 92.44 417 GLU A O 1
ATOM 3369 N N . CYS A 1 418 ? 15.783 11.804 -24.416 1.00 90.50 418 CYS A N 1
ATOM 3370 C CA . CYS A 1 418 ? 14.536 11.282 -23.880 1.00 90.50 418 CYS A CA 1
ATOM 3371 C C . CYS A 1 418 ? 14.591 9.772 -23.628 1.00 90.50 418 CYS A C 1
ATOM 3373 O O . CYS A 1 418 ? 14.186 9.311 -22.557 1.00 90.50 418 CYS A O 1
ATOM 3375 N N . VAL A 1 419 ? 15.126 8.999 -24.573 1.00 94.12 419 VAL A N 1
ATOM 3376 C CA . VAL A 1 419 ? 15.297 7.550 -24.406 1.00 94.12 419 VAL A CA 1
ATOM 3377 C C . VAL A 1 419 ? 16.272 7.243 -23.265 1.00 94.12 419 VAL A C 1
ATOM 3379 O O . VAL A 1 419 ? 16.010 6.349 -22.457 1.00 94.12 419 VAL A O 1
ATOM 3382 N N . ALA A 1 420 ? 17.366 8.002 -23.150 1.00 93.12 420 ALA A N 1
ATOM 3383 C CA . ALA A 1 420 ? 18.317 7.865 -22.047 1.00 93.12 420 ALA A CA 1
ATOM 3384 C C . ALA A 1 420 ? 17.683 8.213 -20.689 1.00 93.12 420 ALA A C 1
ATOM 3386 O O . ALA A 1 420 ? 17.872 7.484 -19.715 1.00 93.12 420 ALA A O 1
ATOM 3387 N N . TYR A 1 421 ? 16.887 9.283 -20.632 1.00 92.12 421 TYR A N 1
ATOM 3388 C CA . TYR A 1 421 ? 16.126 9.672 -19.446 1.00 92.12 421 TYR A CA 1
ATOM 3389 C C . TYR A 1 421 ? 15.167 8.563 -18.990 1.00 92.12 421 TYR A C 1
ATOM 3391 O O . TYR A 1 421 ? 15.113 8.253 -17.798 1.00 92.12 421 TYR A O 1
ATOM 3399 N N . LEU A 1 422 ? 14.456 7.927 -19.927 1.00 89.81 422 LEU A N 1
ATOM 3400 C CA . LEU A 1 422 ? 13.581 6.794 -19.626 1.00 89.81 422 LEU A CA 1
ATOM 3401 C C . LEU A 1 422 ? 14.354 5.584 -19.092 1.00 89.81 422 LEU A C 1
ATOM 3403 O O . LEU A 1 422 ? 13.927 5.001 -18.098 1.00 89.81 422 LEU A O 1
ATOM 3407 N N . GLU A 1 423 ? 15.495 5.224 -19.694 1.00 90.62 423 GLU A N 1
ATOM 3408 C CA . GLU A 1 423 ? 16.338 4.128 -19.189 1.00 90.62 423 GLU A CA 1
ATOM 3409 C C . GLU A 1 423 ? 16.787 4.406 -17.747 1.00 90.62 423 GLU A C 1
ATOM 3411 O O . GLU A 1 423 ? 16.611 3.563 -16.867 1.00 90.62 423 GLU A O 1
ATOM 3416 N N . ASP A 1 424 ? 17.294 5.610 -17.478 1.00 86.19 424 ASP A N 1
ATOM 3417 C CA . ASP A 1 424 ? 17.730 6.032 -16.145 1.00 86.19 424 ASP A CA 1
ATOM 3418 C C . ASP A 1 424 ? 16.590 6.018 -15.123 1.00 86.19 424 ASP A C 1
ATOM 3420 O O . ASP A 1 424 ? 16.784 5.616 -13.970 1.00 86.19 424 ASP A O 1
ATOM 3424 N N . TYR A 1 425 ? 15.399 6.463 -15.525 1.00 83.50 425 TYR A N 1
ATOM 3425 C CA . TYR A 1 425 ? 14.220 6.426 -14.670 1.00 83.50 425 TYR A CA 1
ATOM 3426 C C . TYR A 1 425 ? 13.819 4.987 -14.346 1.00 83.50 425 TYR A C 1
ATOM 3428 O O . TYR A 1 425 ? 13.587 4.664 -13.179 1.00 83.50 425 TYR A O 1
ATOM 3436 N N . MET A 1 426 ? 13.780 4.115 -15.353 1.00 82.69 426 MET A N 1
ATOM 3437 C CA . MET A 1 426 ? 13.428 2.706 -15.192 1.00 82.69 426 MET A CA 1
ATOM 3438 C C . MET A 1 426 ? 14.455 1.931 -14.360 1.00 82.69 426 MET A C 1
ATOM 3440 O O . MET A 1 426 ? 14.066 1.057 -13.593 1.00 82.69 426 MET A O 1
ATOM 3444 N N . ILE A 1 427 ? 15.743 2.274 -14.434 1.00 77.69 427 ILE A N 1
ATOM 3445 C CA . ILE A 1 427 ? 16.773 1.708 -13.547 1.00 77.69 427 ILE A CA 1
ATOM 3446 C C . ILE A 1 427 ? 16.512 2.098 -12.088 1.00 77.69 427 ILE A C 1
ATOM 3448 O O . ILE A 1 427 ? 16.649 1.270 -11.191 1.00 77.69 427 ILE A O 1
ATOM 3452 N N . LYS A 1 428 ? 16.170 3.366 -11.840 1.00 74.56 428 LYS A N 1
ATOM 3453 C CA . LYS A 1 428 ? 16.013 3.905 -10.479 1.00 74.56 428 LYS A CA 1
ATOM 3454 C C . LYS A 1 428 ? 14.698 3.497 -9.819 1.00 74.56 428 LYS A C 1
ATOM 3456 O O . LYS A 1 428 ? 14.668 3.350 -8.601 1.00 74.56 428 LYS A O 1
ATOM 3461 N N . ASN A 1 429 ? 13.632 3.363 -10.606 1.00 72.06 429 ASN A N 1
ATOM 3462 C CA . ASN A 1 429 ? 12.263 3.237 -10.098 1.00 72.06 429 ASN A CA 1
ATOM 3463 C C . ASN A 1 429 ? 11.557 1.944 -10.529 1.00 72.06 429 ASN A C 1
ATOM 3465 O O . ASN A 1 429 ? 10.440 1.705 -10.083 1.00 72.06 429 ASN A O 1
ATOM 3469 N N . GLY A 1 430 ? 12.175 1.142 -11.400 1.00 68.31 430 GLY A N 1
ATOM 3470 C CA . GLY A 1 430 ? 11.617 -0.125 -11.863 1.00 68.31 430 GLY A CA 1
ATOM 3471 C C . GLY A 1 430 ? 11.787 -1.278 -10.863 1.00 68.31 430 GLY A C 1
ATOM 3472 O O . GLY A 1 430 ? 12.247 -1.072 -9.736 1.00 68.31 430 GLY A O 1
ATOM 3473 N N . PRO A 1 431 ? 11.459 -2.515 -11.277 1.00 72.25 431 PRO A N 1
ATOM 3474 C CA . PRO A 1 431 ? 11.137 -2.922 -12.647 1.00 72.25 431 PRO A CA 1
ATOM 3475 C C . PRO A 1 431 ? 9.745 -2.469 -13.109 1.00 72.25 431 PRO A C 1
ATOM 3477 O O . PRO A 1 431 ? 8.848 -2.268 -12.302 1.00 72.25 431 PRO A O 1
ATOM 3480 N N . PHE A 1 432 ? 9.577 -2.339 -14.426 1.00 80.25 432 PHE A N 1
ATOM 3481 C CA . PHE A 1 432 ? 8.296 -2.041 -15.064 1.00 80.25 432 PHE A CA 1
ATOM 3482 C C . PHE A 1 432 ? 8.018 -3.053 -16.173 1.00 80.25 432 PHE A C 1
ATOM 3484 O O . PHE A 1 432 ? 8.939 -3.439 -16.899 1.00 80.25 432 PHE A O 1
ATOM 3491 N N . ASP A 1 433 ? 6.760 -3.463 -16.317 1.00 84.12 433 ASP A N 1
ATOM 3492 C CA . ASP A 1 433 ? 6.351 -4.509 -17.256 1.00 84.12 433 ASP A CA 1
ATOM 3493 C C . ASP A 1 433 ? 5.962 -3.961 -18.631 1.00 84.12 433 ASP A C 1
ATOM 3495 O O . ASP A 1 433 ? 6.129 -4.642 -19.645 1.00 84.12 433 ASP A O 1
ATOM 3499 N N . GLY A 1 434 ? 5.447 -2.735 -18.692 1.00 89.75 434 GLY A N 1
ATOM 3500 C CA . GLY A 1 434 ? 4.910 -2.176 -19.925 1.00 89.75 434 GLY A CA 1
ATOM 3501 C C . GLY A 1 434 ? 4.846 -0.660 -19.939 1.00 89.75 434 GLY A C 1
ATOM 3502 O O . GLY A 1 434 ? 5.130 0.009 -18.940 1.00 89.75 434 GLY A O 1
ATOM 3503 N N . PHE A 1 435 ? 4.455 -0.141 -21.102 1.00 94.25 435 PHE A N 1
ATOM 3504 C CA . PHE A 1 435 ? 4.271 1.284 -21.333 1.00 94.25 435 PHE A CA 1
ATOM 3505 C C . PHE A 1 435 ? 2.822 1.623 -21.672 1.00 94.25 435 PHE A C 1
ATOM 3507 O O . PHE A 1 435 ? 2.206 0.944 -22.489 1.00 94.25 435 PHE A O 1
ATOM 3514 N N . LEU A 1 436 ? 2.298 2.712 -21.117 1.00 94.00 436 LEU A N 1
ATOM 3515 C CA . LEU A 1 436 ? 1.057 3.334 -21.582 1.00 94.00 436 LEU A CA 1
ATOM 3516 C C . LEU A 1 436 ? 1.387 4.703 -22.166 1.00 94.00 436 LEU A C 1
ATOM 3518 O O . LEU A 1 436 ? 1.894 5.549 -21.448 1.00 94.00 436 LEU A O 1
ATOM 3522 N N . GLY A 1 437 ? 1.097 4.915 -23.446 1.00 90.44 437 GLY A N 1
ATOM 3523 C CA . GLY A 1 437 ? 1.356 6.152 -24.169 1.00 90.44 437 GLY A CA 1
ATOM 3524 C C . GLY A 1 437 ? 0.086 6.861 -24.637 1.00 90.44 437 GLY A C 1
ATOM 3525 O O . GLY A 1 437 ? -0.844 6.203 -25.100 1.00 90.44 437 GLY A O 1
ATOM 3526 N N . PHE A 1 438 ? 0.065 8.199 -24.603 1.00 90.25 438 PHE A N 1
ATOM 3527 C CA . PHE A 1 438 ? -0.928 9.027 -25.312 1.00 90.25 438 PHE A CA 1
ATOM 3528 C C . PHE A 1 438 ? -0.235 10.034 -26.246 1.00 90.25 438 PHE A C 1
ATOM 3530 O O . PHE A 1 438 ? 0.708 10.710 -25.826 1.00 90.25 438 PHE A O 1
ATOM 3537 N N . SER A 1 439 ? -0.688 10.140 -27.502 1.00 88.44 439 SER A N 1
ATOM 3538 C CA . SER A 1 439 ? -0.133 11.051 -28.520 1.00 88.44 439 SER A CA 1
ATOM 3539 C C . SER A 1 439 ? 1.375 10.831 -28.746 1.00 88.44 439 SER A C 1
ATOM 3541 O O . SER A 1 439 ? 1.795 9.713 -29.042 1.00 88.44 439 SER A O 1
ATOM 3543 N N . GLU A 1 440 ? 2.221 11.847 -28.563 1.00 85.50 440 GLU A N 1
ATOM 3544 C CA . GLU A 1 440 ? 3.689 11.739 -28.602 1.00 85.50 440 GLU A CA 1
ATOM 3545 C C . GLU A 1 440 ? 4.243 10.669 -27.655 1.00 85.50 440 GLU A C 1
ATOM 3547 O O . GLU A 1 440 ? 5.141 9.916 -28.033 1.00 85.50 440 GLU A O 1
ATOM 3552 N N . GLY A 1 441 ? 3.635 10.510 -26.474 1.00 88.88 441 GLY A N 1
ATOM 3553 C CA . GLY A 1 441 ? 3.963 9.414 -25.564 1.00 88.88 441 GLY A CA 1
ATOM 3554 C C . GLY A 1 441 ? 3.676 8.046 -26.188 1.00 88.88 441 GLY A C 1
ATOM 3555 O O . GLY A 1 441 ? 4.481 7.135 -26.049 1.00 88.88 441 GLY A O 1
ATOM 3556 N N . ALA A 1 442 ? 2.589 7.901 -26.957 1.00 92.75 442 ALA A N 1
ATOM 3557 C CA . ALA A 1 442 ? 2.287 6.669 -27.692 1.00 92.75 442 ALA A CA 1
ATOM 3558 C C . ALA A 1 442 ? 3.257 6.424 -28.857 1.00 92.75 442 ALA A C 1
ATOM 3560 O O . ALA A 1 442 ? 3.636 5.279 -29.093 1.00 92.75 442 ALA A O 1
ATOM 3561 N N . ILE A 1 443 ? 3.699 7.475 -29.556 1.00 92.81 443 ILE A N 1
ATOM 3562 C CA . ILE A 1 443 ? 4.732 7.373 -30.603 1.00 92.81 443 ILE A CA 1
ATOM 3563 C C . ILE A 1 443 ? 6.034 6.829 -29.996 1.00 92.81 443 ILE A C 1
ATOM 3565 O O . ILE A 1 443 ? 6.604 5.853 -30.494 1.00 92.81 443 ILE A O 1
ATOM 3569 N N . LEU A 1 444 ? 6.469 7.416 -28.877 1.00 93.25 444 LEU A N 1
ATOM 3570 C CA . LEU A 1 444 ? 7.647 6.975 -28.140 1.00 93.25 444 LEU A CA 1
ATOM 3571 C C . LEU A 1 444 ? 7.484 5.532 -27.647 1.00 93.25 444 LEU A C 1
ATOM 3573 O O . LEU A 1 444 ? 8.262 4.665 -28.047 1.00 93.25 444 LEU A O 1
ATOM 3577 N N . SER A 1 445 ? 6.441 5.253 -26.856 1.00 94.94 445 SER A N 1
ATOM 3578 C CA . SER A 1 445 ? 6.163 3.933 -26.276 1.00 94.94 445 SER A CA 1
ATOM 3579 C C . SER A 1 445 ? 6.073 2.823 -27.317 1.00 94.94 445 SER A C 1
ATOM 3581 O O . SER A 1 445 ? 6.523 1.713 -27.047 1.00 94.94 445 SER A O 1
ATOM 3583 N N . ALA A 1 446 ? 5.541 3.098 -28.509 1.00 96.56 446 ALA A N 1
ATOM 3584 C CA . ALA A 1 446 ? 5.434 2.091 -29.557 1.00 96.56 446 ALA A CA 1
ATOM 3585 C C . ALA A 1 446 ? 6.778 1.756 -30.223 1.00 96.56 446 ALA A C 1
ATOM 3587 O O . ALA A 1 446 ? 6.951 0.650 -30.730 1.00 96.56 446 ALA A O 1
ATOM 3588 N N . SER A 1 447 ? 7.728 2.696 -30.234 1.00 96.25 447 SER A N 1
ATOM 3589 C CA . SER A 1 447 ? 9.043 2.501 -30.863 1.00 96.25 447 SER A CA 1
ATOM 3590 C C . SER A 1 447 ? 10.036 1.754 -29.963 1.00 96.25 447 SER A C 1
ATOM 3592 O O . SER A 1 447 ? 10.855 0.968 -30.451 1.00 96.25 447 SER A O 1
ATOM 3594 N N . LEU A 1 448 ? 9.918 1.931 -28.642 1.00 96.56 448 LEU A N 1
ATOM 3595 C CA . LEU A 1 448 ? 10.828 1.367 -27.642 1.00 96.56 448 LEU A CA 1
ATOM 3596 C C . LEU A 1 448 ? 10.973 -0.168 -27.693 1.00 96.56 448 LEU A C 1
ATOM 3598 O O . LEU A 1 448 ? 12.115 -0.621 -27.625 1.00 96.56 448 LEU A O 1
ATOM 3602 N N . PRO A 1 449 ? 9.915 -0.994 -27.862 1.00 96.50 449 PRO A N 1
ATOM 3603 C CA . PRO A 1 449 ? 10.072 -2.450 -27.940 1.00 96.50 449 PRO A CA 1
ATOM 3604 C C . PRO A 1 449 ? 10.963 -2.907 -29.097 1.00 96.50 449 PRO A C 1
ATOM 3606 O O . PRO A 1 449 ? 11.802 -3.791 -28.926 1.00 96.50 449 PRO A O 1
ATOM 3609 N N . GLY A 1 450 ? 10.818 -2.285 -30.269 1.00 96.81 450 GLY A N 1
ATOM 3610 C CA . GLY A 1 450 ? 11.648 -2.583 -31.433 1.00 96.81 450 GLY A CA 1
ATOM 3611 C C . GLY A 1 450 ? 13.096 -2.146 -31.238 1.00 96.81 450 GLY A C 1
ATOM 3612 O O . GLY A 1 450 ? 14.022 -2.900 -31.525 1.00 96.81 450 GLY A O 1
ATOM 3613 N N . MET A 1 451 ? 13.298 -0.956 -30.670 1.00 97.12 451 MET A N 1
ATOM 3614 C CA . MET A 1 451 ? 14.634 -0.454 -30.334 1.00 97.12 451 MET A CA 1
ATOM 3615 C C . MET A 1 451 ? 15.323 -1.320 -29.271 1.00 97.12 451 MET A C 1
ATOM 3617 O O . MET A 1 451 ? 16.521 -1.577 -29.371 1.00 97.12 451 MET A O 1
ATOM 3621 N N . GLN A 1 452 ? 14.577 -1.806 -28.276 1.00 96.06 452 GLN A N 1
ATOM 3622 C CA . GLN A 1 452 ? 15.095 -2.692 -27.235 1.00 96.06 452 GLN A CA 1
ATOM 3623 C C . GLN A 1 452 ? 15.433 -4.080 -27.783 1.00 96.06 452 GLN A C 1
ATOM 3625 O O . GLN A 1 452 ? 16.488 -4.621 -27.452 1.00 96.06 452 GLN A O 1
ATOM 3630 N N . ARG A 1 453 ? 14.594 -4.637 -28.671 1.00 95.50 453 ARG A N 1
ATOM 3631 C CA . ARG A 1 453 ? 14.887 -5.885 -29.401 1.00 95.50 453 ARG A CA 1
ATOM 3632 C C . ARG A 1 453 ? 16.238 -5.808 -30.114 1.00 95.50 453 ARG A C 1
ATOM 3634 O O . ARG A 1 453 ? 16.998 -6.771 -30.071 1.00 95.50 453 ARG A O 1
ATOM 3641 N N . ASP A 1 454 ? 16.531 -4.668 -30.730 1.00 94.75 454 ASP A N 1
ATOM 3642 C CA . ASP A 1 454 ? 17.746 -4.466 -31.525 1.00 94.75 454 ASP A CA 1
ATOM 3643 C C . ASP A 1 454 ? 18.950 -4.002 -30.678 1.00 94.75 454 ASP A C 1
ATOM 3645 O O . ASP A 1 454 ? 20.033 -3.766 -31.213 1.00 94.75 454 ASP A O 1
ATOM 3649 N N . GLY A 1 455 ? 18.785 -3.878 -29.354 1.00 95.38 455 GLY A N 1
ATOM 3650 C CA . GLY A 1 455 ? 19.843 -3.455 -28.433 1.00 95.38 455 GLY A CA 1
ATOM 3651 C C . GLY A 1 455 ? 20.220 -1.973 -28.539 1.00 95.38 455 GLY A C 1
ATOM 3652 O O . GLY A 1 455 ? 21.322 -1.598 -28.143 1.00 95.38 455 GLY A O 1
ATOM 3653 N N . LEU A 1 456 ? 19.335 -1.133 -29.084 1.00 95.56 456 LEU A N 1
ATOM 3654 C CA . LEU A 1 456 ? 19.566 0.301 -29.304 1.00 95.56 456 LEU A CA 1
ATOM 3655 C C . LEU A 1 456 ? 19.069 1.181 -28.150 1.00 95.56 456 LEU A C 1
ATOM 3657 O O . LEU A 1 456 ? 19.580 2.281 -27.957 1.00 95.56 456 LEU A O 1
ATOM 3661 N N . ALA A 1 457 ? 18.082 0.716 -27.385 1.00 94.31 457 ALA A N 1
ATOM 3662 C CA . ALA A 1 457 ? 17.486 1.445 -26.267 1.00 94.31 457 ALA A CA 1
ATOM 3663 C C . ALA A 1 457 ? 17.115 0.499 -25.126 1.00 94.31 457 ALA A C 1
ATOM 3665 O O . ALA A 1 457 ? 16.893 -0.686 -25.361 1.00 94.31 457 ALA A O 1
ATOM 3666 N N . LEU A 1 458 ? 17.005 1.031 -23.902 1.00 92.50 458 LEU A N 1
ATOM 3667 C CA . LEU A 1 458 ? 16.533 0.283 -22.727 1.00 92.50 458 LEU A CA 1
ATOM 3668 C C . LEU A 1 458 ? 17.285 -1.047 -22.514 1.00 92.50 458 LEU A C 1
ATOM 3670 O O . LEU A 1 458 ? 16.711 -2.072 -22.149 1.00 92.50 458 LEU A O 1
ATOM 3674 N N . THR A 1 459 ? 18.591 -1.024 -22.761 1.00 94.00 459 THR A N 1
ATOM 3675 C CA . THR A 1 459 ? 19.499 -2.179 -22.708 1.00 94.00 459 THR A CA 1
ATOM 3676 C C . THR A 1 459 ? 19.822 -2.621 -21.283 1.00 94.00 459 THR A C 1
ATOM 3678 O O . THR A 1 459 ? 20.260 -3.751 -21.069 1.00 94.00 459 THR A O 1
ATOM 3681 N N . LYS A 1 460 ? 19.620 -1.733 -20.304 1.00 88.69 460 LYS A N 1
ATOM 3682 C CA . LYS A 1 460 ? 19.932 -1.967 -18.884 1.00 88.69 460 LYS A CA 1
ATOM 3683 C C . LYS A 1 460 ? 18.712 -2.313 -18.030 1.00 88.69 460 LYS A C 1
ATOM 3685 O O . LYS A 1 460 ? 18.844 -2.434 -16.815 1.00 88.69 460 LYS A O 1
ATOM 3690 N N . VAL A 1 461 ? 17.536 -2.441 -18.638 1.00 83.88 461 VAL A N 1
ATOM 3691 C CA . VAL A 1 461 ? 16.270 -2.695 -17.937 1.00 83.88 461 VAL A CA 1
ATOM 3692 C C . VAL A 1 461 ? 15.593 -3.949 -18.492 1.00 83.88 461 VAL A C 1
ATOM 3694 O O . VAL A 1 461 ? 15.932 -4.381 -19.598 1.00 83.88 461 VAL A O 1
ATOM 3697 N N . PRO A 1 462 ? 14.665 -4.575 -17.742 1.00 85.31 462 PRO A N 1
ATOM 3698 C CA . PRO A 1 462 ? 13.918 -5.728 -18.233 1.00 85.31 462 PRO A CA 1
ATOM 3699 C C . PRO A 1 462 ? 13.210 -5.465 -19.570 1.00 85.31 462 PRO A C 1
ATOM 3701 O O . PRO A 1 462 ? 12.912 -4.324 -19.933 1.00 85.31 462 PRO A O 1
ATOM 3704 N N . LYS A 1 463 ? 12.938 -6.547 -20.308 1.00 89.44 463 LYS A N 1
ATOM 3705 C CA . LYS A 1 463 ? 12.242 -6.476 -21.595 1.00 89.44 463 LYS A CA 1
ATOM 3706 C C . LYS A 1 463 ? 10.833 -5.908 -21.405 1.00 89.44 463 LYS A C 1
ATOM 3708 O O . LYS A 1 463 ? 10.113 -6.363 -20.520 1.00 89.44 463 LYS A O 1
ATOM 3713 N N . ILE A 1 464 ? 10.433 -4.983 -22.274 1.00 92.00 464 ILE A N 1
ATOM 3714 C CA . ILE A 1 464 ? 9.053 -4.493 -22.350 1.00 92.00 464 ILE A CA 1
ATOM 3715 C C . ILE A 1 464 ? 8.145 -5.654 -22.751 1.00 92.00 464 ILE A C 1
ATOM 3717 O O . ILE A 1 464 ? 8.355 -6.286 -23.792 1.00 92.00 464 ILE A O 1
ATOM 3721 N N . LYS A 1 465 ? 7.132 -5.925 -21.931 1.00 91.19 465 LYS A N 1
ATOM 3722 C CA . LYS A 1 465 ? 6.220 -7.056 -22.114 1.00 91.19 465 LYS A CA 1
ATOM 3723 C C . LYS A 1 465 ? 4.934 -6.665 -22.829 1.00 91.19 465 LYS A C 1
ATOM 3725 O O . LYS A 1 465 ? 4.363 -7.515 -23.497 1.00 91.19 465 LYS A O 1
ATOM 3730 N N . PHE A 1 466 ? 4.477 -5.416 -22.715 1.00 95.38 466 PHE A N 1
ATOM 3731 C CA . PHE A 1 466 ? 3.268 -4.938 -23.393 1.00 95.38 466 PHE A CA 1
ATOM 3732 C C . PHE A 1 466 ? 3.237 -3.413 -23.566 1.00 95.38 466 PHE A C 1
ATOM 3734 O O . PHE A 1 466 ? 3.985 -2.686 -22.904 1.00 95.38 466 PHE A O 1
ATOM 3741 N N . VAL A 1 467 ? 2.345 -2.928 -24.437 1.00 96.81 467 VAL A N 1
ATOM 3742 C CA . VAL A 1 467 ? 2.079 -1.491 -24.618 1.00 96.81 467 VAL A CA 1
ATOM 3743 C C . VAL A 1 467 ? 0.582 -1.172 -24.699 1.00 96.81 467 VAL A C 1
ATOM 3745 O O . VAL A 1 467 ? -0.195 -1.927 -25.276 1.00 96.81 467 VAL A O 1
ATOM 3748 N N . ILE A 1 468 ? 0.173 -0.027 -24.157 1.00 97.00 468 ILE A N 1
ATOM 3749 C CA . ILE A 1 468 ? -1.150 0.580 -24.353 1.00 97.00 468 ILE A CA 1
ATOM 3750 C C . ILE A 1 468 ? -0.927 1.907 -25.077 1.00 97.00 468 ILE A C 1
ATOM 3752 O O . ILE A 1 468 ? -0.180 2.753 -24.602 1.00 97.00 468 ILE A O 1
ATOM 3756 N N . LEU A 1 469 ? -1.542 2.092 -26.237 1.00 97.25 469 LEU A N 1
ATOM 3757 C CA . LEU A 1 469 ? -1.252 3.176 -27.168 1.00 97.25 469 LEU A CA 1
ATOM 3758 C C . LEU A 1 469 ? -2.543 3.918 -27.503 1.00 97.25 469 LEU A C 1
ATOM 3760 O O . LEU A 1 469 ? -3.410 3.404 -28.208 1.00 97.25 469 LEU A O 1
ATOM 3764 N N . ILE A 1 470 ? -2.666 5.144 -27.009 1.00 95.31 470 ILE A N 1
ATOM 3765 C CA . ILE A 1 470 ? -3.817 6.014 -27.243 1.00 95.31 470 ILE A CA 1
ATOM 3766 C C . ILE A 1 470 ? -3.399 7.071 -28.260 1.00 95.31 470 ILE A C 1
ATOM 3768 O O . ILE A 1 470 ? -2.452 7.819 -28.015 1.00 95.31 470 ILE A O 1
ATOM 3772 N N . ALA A 1 471 ? -4.088 7.132 -29.399 1.00 92.38 471 ALA A N 1
ATOM 3773 C CA . ALA A 1 471 ? -3.806 8.116 -30.446 1.00 92.38 471 ALA A CA 1
ATOM 3774 C C . ALA A 1 471 ? -2.305 8.160 -30.843 1.00 92.38 471 ALA A C 1
ATOM 3776 O O . ALA A 1 471 ? -1.665 9.208 -30.844 1.00 92.38 471 ALA A O 1
ATOM 3777 N N . GLY A 1 472 ? -1.704 6.995 -31.107 1.00 91.62 472 GLY A N 1
ATOM 3778 C CA . GLY A 1 472 ? -0.292 6.882 -31.492 1.00 91.62 472 GLY A CA 1
ATOM 3779 C C . GLY A 1 472 ? -0.055 7.001 -32.997 1.00 91.62 472 GLY A C 1
ATOM 3780 O O . GLY A 1 472 ? -0.983 6.889 -33.797 1.00 91.62 472 GLY A O 1
ATOM 3781 N N . ALA A 1 473 ? 1.207 7.177 -33.383 1.00 92.81 473 ALA A N 1
ATOM 3782 C CA . ALA A 1 473 ? 1.664 7.126 -34.769 1.00 92.81 473 ALA A CA 1
ATOM 3783 C C . ALA A 1 473 ? 3.035 6.434 -34.876 1.00 92.81 473 ALA A C 1
ATOM 3785 O O . ALA A 1 473 ? 3.771 6.312 -33.897 1.00 92.81 473 ALA A O 1
ATOM 3786 N N . LYS A 1 474 ? 3.365 5.954 -36.074 1.00 94.12 474 LYS A N 1
ATOM 3787 C CA . LYS A 1 474 ? 4.585 5.192 -36.359 1.00 94.12 474 LYS A CA 1
ATOM 3788 C C . LYS A 1 474 ? 5.692 6.102 -36.894 1.00 94.12 474 LYS A C 1
ATOM 3790 O O . LYS A 1 474 ? 5.485 6.776 -37.901 1.00 94.12 474 LYS A O 1
ATOM 3795 N N . PHE A 1 475 ? 6.878 6.084 -36.278 1.00 93.62 475 PHE A N 1
ATOM 3796 C CA . PHE A 1 475 ? 8.072 6.702 -36.875 1.00 93.62 475 PHE A CA 1
ATOM 3797 C C . PHE A 1 475 ? 8.407 6.054 -38.224 1.00 93.62 475 PHE A C 1
ATOM 3799 O O . PHE A 1 475 ? 8.410 4.827 -38.346 1.00 93.62 475 PHE A O 1
ATOM 3806 N N . GLY A 1 476 ? 8.700 6.878 -39.232 1.00 91.50 476 GLY A N 1
ATOM 3807 C CA . GLY A 1 476 ? 8.877 6.436 -40.617 1.00 91.50 476 GLY A CA 1
ATOM 3808 C C . GLY A 1 476 ? 7.577 6.022 -41.322 1.00 91.50 476 GLY A C 1
ATOM 3809 O O . GLY A 1 476 ? 7.647 5.336 -42.341 1.00 91.50 476 GLY A O 1
ATOM 3810 N N . GLY A 1 477 ? 6.414 6.372 -40.762 1.00 89.38 477 GLY A N 1
ATOM 3811 C CA . GLY A 1 477 ? 5.092 6.148 -41.355 1.00 89.38 477 GLY A CA 1
ATOM 3812 C C . GLY A 1 477 ? 4.619 7.296 -42.257 1.00 89.38 477 GLY A C 1
ATOM 3813 O O . GLY A 1 477 ? 5.405 8.136 -42.692 1.00 89.38 477 GLY A O 1
ATOM 3814 N N . ILE A 1 478 ? 3.307 7.376 -42.495 1.00 83.06 478 ILE A N 1
ATOM 3815 C CA . ILE A 1 478 ? 2.648 8.306 -43.436 1.00 83.06 478 ILE A CA 1
ATOM 3816 C C . ILE A 1 478 ? 3.032 9.780 -43.215 1.00 83.06 478 ILE A C 1
ATOM 3818 O O . ILE A 1 478 ? 3.093 10.543 -44.178 1.00 83.06 478 ILE A O 1
ATOM 3822 N N . LYS A 1 479 ? 3.235 10.204 -41.959 1.00 81.56 479 LYS A N 1
ATOM 3823 C CA . LYS A 1 479 ? 3.450 11.621 -41.600 1.00 81.56 479 LYS A CA 1
ATOM 3824 C C . LYS A 1 479 ? 4.705 11.887 -40.761 1.00 81.56 479 LYS A C 1
ATOM 3826 O O . LYS A 1 479 ? 5.116 13.035 -40.661 1.00 81.56 479 LYS A O 1
ATOM 3831 N N . LEU A 1 480 ? 5.296 10.865 -40.145 1.00 86.06 480 LEU A N 1
ATOM 3832 C CA . LEU A 1 480 ? 6.431 11.041 -39.241 1.00 86.06 480 LEU A CA 1
ATOM 3833 C C . LEU A 1 480 ? 7.724 10.605 -39.917 1.00 86.06 480 LEU A C 1
ATOM 3835 O O . LEU A 1 480 ? 7.814 9.488 -40.430 1.00 86.06 480 LEU A O 1
ATOM 3839 N N . GLY A 1 481 ? 8.745 11.451 -39.825 1.00 89.06 481 GLY A N 1
ATOM 3840 C CA . GLY A 1 481 ? 10.120 11.081 -40.118 1.00 89.06 481 GLY A CA 1
ATOM 3841 C C . GLY A 1 481 ? 10.607 9.934 -39.230 1.00 89.06 481 GLY A C 1
ATOM 3842 O O . GLY A 1 481 ? 9.907 9.437 -38.343 1.00 89.06 481 GLY A O 1
ATOM 3843 N N . LEU A 1 482 ? 11.841 9.506 -39.466 1.00 92.00 482 LEU A N 1
ATOM 3844 C CA . LEU A 1 482 ? 12.433 8.362 -38.785 1.00 92.00 482 LEU A CA 1
ATOM 3845 C C . LEU A 1 482 ? 13.690 8.805 -38.023 1.00 92.00 482 LEU A C 1
ATOM 3847 O O . LEU A 1 482 ? 14.733 8.993 -38.657 1.00 92.00 482 LEU A O 1
ATOM 3851 N N . PRO A 1 483 ? 13.627 8.965 -36.685 1.00 91.88 483 PRO A N 1
ATOM 3852 C CA . PRO A 1 483 ? 14.812 9.221 -35.877 1.00 91.88 483 PRO A CA 1
ATOM 3853 C C . PRO A 1 483 ? 15.868 8.143 -36.110 1.00 91.88 483 PRO A C 1
ATOM 3855 O O . PRO A 1 483 ? 15.547 6.956 -36.222 1.00 91.88 483 PRO A O 1
ATOM 3858 N N . LYS A 1 484 ? 17.147 8.530 -36.126 1.00 91.81 484 LYS A N 1
ATOM 3859 C CA . LYS A 1 484 ? 18.250 7.592 -36.378 1.00 91.81 484 LYS A CA 1
ATOM 3860 C C . LYS A 1 484 ? 18.254 6.441 -35.370 1.00 91.81 484 LYS A C 1
ATOM 3862 O O . LYS A 1 484 ? 18.412 5.285 -35.771 1.00 91.81 484 LYS A O 1
ATOM 3867 N N . LEU A 1 485 ? 18.034 6.748 -34.090 1.00 92.31 485 LEU A N 1
ATOM 3868 C CA . LEU A 1 485 ? 17.965 5.752 -33.021 1.00 92.31 485 LEU A CA 1
ATOM 3869 C C . LEU A 1 485 ? 16.773 4.783 -33.179 1.00 92.31 485 LEU A C 1
ATOM 3871 O O . LEU A 1 485 ? 16.885 3.618 -32.813 1.00 92.31 485 LEU A O 1
ATOM 3875 N N . ALA A 1 486 ? 15.666 5.232 -33.780 1.00 93.38 486 ALA A N 1
ATOM 3876 C CA . ALA A 1 486 ? 14.462 4.430 -34.016 1.00 93.38 486 ALA A CA 1
ATOM 3877 C C . ALA A 1 486 ? 14.423 3.761 -35.405 1.00 93.38 486 ALA A C 1
ATOM 3879 O O . ALA A 1 486 ? 13.414 3.156 -35.768 1.00 93.38 486 ALA A O 1
ATOM 3880 N N . SER A 1 487 ? 15.505 3.846 -36.187 1.00 92.81 487 SER A N 1
ATOM 3881 C CA . SER A 1 487 ? 15.525 3.447 -37.604 1.00 92.81 487 SER A CA 1
ATOM 3882 C C . SER A 1 487 ? 15.124 1.994 -37.881 1.00 92.81 487 SER A C 1
ATOM 3884 O O . SER A 1 487 ? 14.615 1.695 -38.961 1.00 92.81 487 SER A O 1
ATOM 3886 N N . THR A 1 488 ? 15.301 1.097 -36.912 1.00 93.50 488 THR A N 1
ATOM 3887 C CA . THR A 1 488 ? 14.947 -0.324 -37.025 1.00 93.50 488 THR A CA 1
ATOM 3888 C C . THR A 1 488 ? 13.739 -0.725 -36.175 1.00 93.50 488 THR A C 1
ATOM 3890 O O . THR A 1 488 ? 13.309 -1.881 -36.249 1.00 93.50 488 THR A O 1
ATOM 3893 N N . ALA A 1 489 ? 13.135 0.213 -35.431 1.00 94.88 489 ALA A N 1
ATOM 3894 C CA . ALA A 1 489 ? 12.068 -0.059 -34.463 1.00 94.88 489 ALA A CA 1
ATOM 3895 C C . ALA A 1 489 ? 10.916 -0.873 -35.075 1.00 94.88 489 ALA A C 1
ATOM 3897 O O . ALA A 1 489 ? 10.472 -1.863 -34.502 1.00 94.88 489 ALA A O 1
ATOM 3898 N N . PHE A 1 490 ? 10.515 -0.527 -36.299 1.00 96.62 490 PHE A N 1
ATOM 3899 C CA . PHE A 1 490 ? 9.426 -1.183 -37.027 1.00 96.62 490 PHE A CA 1
ATOM 3900 C C . PHE A 1 490 ? 9.901 -1.947 -38.275 1.00 96.62 490 PHE A C 1
ATOM 3902 O O . PHE A 1 490 ? 9.141 -2.104 -39.230 1.00 96.62 490 PHE A O 1
ATOM 3909 N N . SER A 1 491 ? 11.167 -2.385 -38.299 1.00 93.38 491 SER A N 1
ATOM 3910 C CA . SER A 1 491 ? 11.743 -3.147 -39.424 1.00 93.38 491 SER A CA 1
ATOM 3911 C C . SER A 1 491 ? 11.149 -4.553 -39.579 1.00 93.38 491 SER A C 1
ATOM 3913 O O . SER A 1 491 ? 11.125 -5.094 -40.683 1.00 93.38 491 SER A O 1
ATOM 3915 N N . VAL A 1 492 ? 10.630 -5.120 -38.488 1.00 94.38 492 VAL A N 1
ATOM 3916 C CA . VAL A 1 492 ? 9.801 -6.331 -38.462 1.00 94.38 492 VAL A CA 1
ATOM 3917 C C . VAL A 1 492 ? 8.599 -6.098 -37.538 1.00 94.38 492 VAL A C 1
ATOM 3919 O O . VAL A 1 492 ? 8.715 -5.262 -36.631 1.00 94.38 492 VAL A O 1
ATOM 3922 N N . PRO A 1 493 ? 7.469 -6.808 -37.741 1.00 96.19 493 PRO A N 1
ATOM 3923 C CA . PRO A 1 493 ? 6.309 -6.709 -36.858 1.00 96.19 493 PRO A CA 1
ATOM 3924 C C . PRO A 1 493 ? 6.672 -6.943 -35.387 1.00 96.19 493 PRO A C 1
ATOM 3926 O O . PRO A 1 493 ? 7.523 -7.776 -35.067 1.00 96.19 493 PRO A O 1
ATOM 3929 N N . LEU A 1 494 ? 6.043 -6.187 -34.489 1.00 97.00 494 LEU A N 1
ATOM 3930 C CA . LEU A 1 494 ? 6.302 -6.255 -33.054 1.00 97.00 494 LEU A CA 1
ATOM 3931 C C . LEU A 1 494 ? 5.481 -7.375 -32.401 1.00 97.00 494 LEU A C 1
ATOM 3933 O O . LEU A 1 494 ? 4.253 -7.347 -32.405 1.00 97.00 494 LEU A O 1
ATOM 3937 N N . GLU A 1 495 ? 6.185 -8.348 -31.819 1.00 94.75 495 GLU A N 1
ATOM 3938 C CA . GLU A 1 495 ? 5.623 -9.529 -31.149 1.00 94.75 495 GLU A CA 1
ATOM 3939 C C . GLU A 1 495 ? 5.494 -9.308 -29.632 1.00 94.75 495 GLU A C 1
ATOM 3941 O O . GLU A 1 495 ? 6.217 -9.897 -28.823 1.00 94.75 495 GLU A O 1
ATOM 3946 N N . LEU A 1 496 ? 4.591 -8.415 -29.237 1.00 94.44 496 LEU A N 1
ATOM 3947 C CA . LEU A 1 496 ? 4.161 -8.241 -27.850 1.00 94.44 496 LEU A CA 1
ATOM 3948 C C . LEU A 1 496 ? 2.680 -7.843 -27.816 1.00 94.44 496 LEU A C 1
ATOM 3950 O O . LEU A 1 496 ? 2.223 -7.193 -28.756 1.00 94.44 496 LEU A O 1
ATOM 3954 N N . PRO A 1 497 ? 1.937 -8.172 -26.744 1.00 96.81 497 PRO A N 1
ATOM 3955 C CA . PRO A 1 497 ? 0.595 -7.643 -26.551 1.00 96.81 497 PRO A CA 1
ATOM 3956 C C . PRO A 1 497 ? 0.567 -6.113 -26.658 1.00 96.81 497 PRO A C 1
ATOM 3958 O O . PRO A 1 497 ? 1.276 -5.411 -25.929 1.00 96.81 497 PRO A O 1
ATOM 3961 N N . SER A 1 498 ? -0.293 -5.598 -27.536 1.00 98.12 498 SER A N 1
ATOM 3962 C CA . SER A 1 498 ? -0.578 -4.171 -27.648 1.00 98.12 498 SER A CA 1
ATOM 3963 C C . SER A 1 498 ? -2.077 -3.893 -27.587 1.00 98.12 498 SER A C 1
ATOM 3965 O O . SER A 1 498 ? -2.887 -4.649 -28.125 1.00 98.12 498 SER A O 1
ATOM 3967 N N . LEU A 1 499 ? -2.447 -2.797 -26.927 1.00 98.31 499 LEU A N 1
ATOM 3968 C CA . LEU A 1 499 ? -3.797 -2.242 -26.946 1.00 98.31 499 LEU A CA 1
ATOM 3969 C C . LEU A 1 499 ? -3.769 -0.883 -27.637 1.00 98.31 499 LEU A C 1
ATOM 3971 O O . LEU A 1 499 ? -3.079 0.021 -27.179 1.00 98.31 499 LEU A O 1
ATOM 3975 N N . HIS A 1 500 ? -4.541 -0.723 -28.704 1.00 98.44 500 HIS A N 1
ATOM 3976 C CA . HIS A 1 500 ? -4.661 0.517 -29.461 1.00 98.44 500 HIS A CA 1
ATOM 3977 C C . HIS A 1 500 ? -6.023 1.158 -29.202 1.00 98.44 500 HIS A C 1
ATOM 3979 O O . HIS A 1 500 ? -7.057 0.542 -29.451 1.00 98.44 500 HIS A O 1
ATOM 3985 N N . ILE A 1 501 ? -6.034 2.401 -28.727 1.00 97.94 501 ILE A N 1
ATOM 3986 C CA . ILE A 1 501 ? -7.254 3.182 -28.501 1.00 97.94 501 ILE A CA 1
ATOM 3987 C C . ILE A 1 501 ? -7.287 4.318 -29.528 1.00 97.94 501 ILE A C 1
ATOM 3989 O O . ILE A 1 501 ? -6.414 5.190 -29.526 1.00 97.94 501 ILE A O 1
ATOM 3993 N N . ILE A 1 502 ? -8.261 4.267 -30.441 1.00 97.75 502 ILE A N 1
ATOM 3994 C CA . ILE A 1 502 ? -8.308 5.093 -31.655 1.00 97.75 502 ILE A CA 1
ATOM 3995 C C . ILE A 1 502 ? -9.641 5.848 -31.739 1.00 97.75 502 ILE A C 1
ATOM 3997 O O . ILE A 1 502 ? -10.712 5.239 -31.780 1.00 97.75 502 ILE A O 1
ATOM 4001 N N . GLY A 1 503 ? -9.570 7.178 -31.823 1.00 96.25 503 GLY A N 1
ATOM 4002 C CA . GLY A 1 503 ? -10.740 8.042 -31.979 1.00 96.25 503 GLY A CA 1
ATOM 4003 C C . GLY A 1 503 ? -11.223 8.119 -33.424 1.00 96.25 503 GLY A C 1
ATOM 4004 O O . GLY A 1 503 ? -10.442 8.375 -34.340 1.00 96.25 503 GLY A O 1
ATOM 4005 N N . ASP A 1 504 ? -12.521 7.936 -33.652 1.00 95.12 504 ASP A N 1
ATOM 4006 C CA . ASP A 1 504 ? -13.131 7.994 -34.982 1.00 95.12 504 ASP A CA 1
ATOM 4007 C C . ASP A 1 504 ? -13.093 9.393 -35.596 1.00 95.12 504 ASP A C 1
ATOM 4009 O O . ASP A 1 504 ? -12.997 9.520 -36.819 1.00 95.12 504 ASP A O 1
ATOM 4013 N N . LEU A 1 505 ? -13.140 10.426 -34.750 1.00 93.00 505 LEU A N 1
ATOM 4014 C CA . LEU A 1 505 ? -13.022 11.829 -35.146 1.00 93.00 505 LEU A CA 1
ATOM 4015 C C . LEU A 1 505 ? -11.589 12.359 -35.006 1.00 93.00 505 LEU A C 1
ATOM 4017 O O . LEU A 1 505 ? -11.354 13.555 -35.203 1.00 93.00 505 LEU A O 1
ATOM 4021 N N . ASP A 1 506 ? -10.631 11.504 -34.642 1.00 91.25 506 ASP A N 1
ATOM 4022 C CA . ASP A 1 506 ? -9.240 11.913 -34.522 1.00 91.25 506 ASP A CA 1
ATOM 4023 C C . ASP A 1 506 ? -8.618 12.124 -35.910 1.00 91.25 506 ASP A C 1
ATOM 4025 O O . ASP A 1 506 ? -8.660 11.261 -36.790 1.00 91.25 506 ASP A O 1
ATOM 4029 N N . ARG A 1 507 ? -7.990 13.287 -36.104 1.00 88.75 507 ARG A N 1
ATOM 4030 C CA . ARG A 1 507 ? -7.293 13.636 -37.347 1.00 88.75 507 ARG A CA 1
ATOM 4031 C C . ARG A 1 507 ? -6.092 12.729 -37.603 1.00 88.75 507 ARG A C 1
ATOM 4033 O O . ARG A 1 507 ? -5.681 12.616 -38.756 1.00 88.75 507 ARG A O 1
ATOM 4040 N N . ILE A 1 508 ? -5.544 12.107 -36.557 1.00 86.62 508 ILE A N 1
ATOM 4041 C CA . ILE A 1 508 ? -4.398 11.199 -36.667 1.00 86.62 508 ILE A CA 1
ATOM 4042 C C . ILE A 1 508 ? -4.798 9.720 -36.776 1.00 86.62 508 ILE A C 1
ATOM 4044 O O . ILE A 1 508 ? -3.936 8.842 -36.785 1.00 86.62 508 ILE A O 1
ATOM 4048 N N . LYS A 1 509 ? -6.100 9.424 -36.901 1.00 94.06 509 LYS A N 1
ATOM 4049 C CA . LYS A 1 509 ? -6.614 8.059 -37.076 1.00 94.06 509 LYS A CA 1
ATOM 4050 C C . LYS A 1 509 ? -5.901 7.269 -38.187 1.00 94.06 509 LYS A C 1
ATOM 4052 O O . LYS A 1 509 ? -5.575 6.111 -37.927 1.00 94.06 509 LYS A O 1
ATOM 4057 N N . PRO A 1 510 ? -5.608 7.826 -39.385 1.00 94.94 510 PRO A N 1
ATOM 4058 C CA . PRO A 1 510 ? -4.855 7.094 -40.407 1.00 94.94 510 PRO A CA 1
ATOM 4059 C C . PRO A 1 510 ? -3.477 6.623 -39.921 1.00 94.94 510 PRO A C 1
ATOM 4061 O O . PRO A 1 510 ? -3.089 5.488 -40.179 1.00 94.94 510 PRO A O 1
ATOM 4064 N N . GLN A 1 511 ? -2.766 7.463 -39.168 1.00 95.12 511 GLN A N 1
ATOM 4065 C CA . GLN A 1 511 ? -1.458 7.153 -38.593 1.00 95.12 511 GLN A CA 1
ATOM 4066 C C . GLN A 1 511 ? -1.567 6.142 -37.445 1.00 95.12 511 GLN A C 1
ATOM 4068 O O . GLN A 1 511 ? -0.693 5.291 -37.294 1.00 95.12 511 GLN A O 1
ATOM 4073 N N . SER A 1 512 ? -2.642 6.196 -36.652 1.00 95.50 512 SER A N 1
ATOM 4074 C CA . SER A 1 512 ? -2.900 5.204 -35.603 1.00 95.50 512 SER A CA 1
ATOM 4075 C C . SER A 1 512 ? -3.237 3.824 -36.165 1.00 95.50 512 SER A C 1
ATOM 4077 O O . SER A 1 512 ? -2.806 2.825 -35.593 1.00 95.50 512 SER A O 1
ATOM 4079 N N . ILE A 1 513 ? -3.956 3.758 -37.291 1.00 97.62 513 ILE A N 1
ATOM 4080 C CA . ILE A 1 513 ? -4.217 2.501 -38.011 1.00 97.62 513 ILE A CA 1
ATOM 4081 C C . ILE A 1 513 ? -2.909 1.935 -38.576 1.00 97.62 513 ILE A C 1
ATOM 4083 O O . ILE A 1 513 ? -2.616 0.764 -38.358 1.00 97.62 513 ILE A O 1
ATOM 4087 N N . GLU A 1 514 ? -2.082 2.762 -39.220 1.00 97.44 514 GLU A N 1
ATOM 4088 C CA . GLU A 1 514 ? -0.766 2.328 -39.712 1.00 97.44 514 GLU A CA 1
ATOM 4089 C C . GLU A 1 514 ? 0.142 1.826 -38.575 1.00 97.44 514 GLU A C 1
ATOM 4091 O O . GLU A 1 514 ? 0.858 0.835 -38.728 1.00 97.44 514 GLU A O 1
ATOM 4096 N N . LEU A 1 515 ? 0.117 2.490 -37.414 1.00 97.62 515 LEU A N 1
ATOM 4097 C CA . LEU A 1 515 ? 0.858 2.032 -36.243 1.00 97.62 515 LEU A CA 1
ATOM 4098 C C . LEU A 1 515 ? 0.343 0.682 -35.738 1.00 97.62 515 LEU A C 1
ATOM 4100 O O . LEU A 1 515 ? 1.149 -0.185 -35.416 1.00 97.62 515 LEU A O 1
ATOM 4104 N N . MET A 1 516 ? -0.975 0.504 -35.665 1.00 97.75 516 MET A N 1
ATOM 4105 C CA . MET A 1 516 ? -1.614 -0.747 -35.248 1.00 97.75 516 MET A CA 1
ATOM 4106 C C . MET A 1 516 ? -1.185 -1.925 -36.129 1.00 97.75 516 MET A C 1
ATOM 4108 O O . MET A 1 516 ? -0.871 -2.989 -35.606 1.00 97.75 516 MET A O 1
ATOM 4112 N N . GLU A 1 517 ? -1.080 -1.727 -37.443 1.00 97.31 517 GLU A N 1
ATOM 4113 C CA . GLU A 1 517 ? -0.619 -2.755 -38.389 1.00 97.31 517 GLU A CA 1
ATOM 4114 C C . GLU A 1 517 ? 0.851 -3.174 -38.186 1.00 97.31 517 GLU A C 1
ATOM 4116 O O . GLU A 1 517 ? 1.282 -4.200 -38.712 1.00 97.31 517 GLU A O 1
ATOM 4121 N N . ALA A 1 518 ? 1.637 -2.414 -37.413 1.00 97.56 518 ALA A N 1
ATOM 4122 C CA . ALA A 1 518 ? 3.012 -2.774 -37.072 1.00 97.56 518 ALA A CA 1
ATOM 4123 C C . ALA A 1 518 ? 3.120 -3.786 -35.912 1.00 97.56 518 ALA A C 1
ATOM 4125 O O . ALA A 1 518 ? 4.223 -4.269 -35.641 1.00 97.56 518 ALA A O 1
ATOM 4126 N N . PHE A 1 519 ? 2.014 -4.107 -35.234 1.00 98.12 519 PHE A N 1
ATOM 4127 C CA . PHE A 1 519 ? 1.955 -5.066 -34.128 1.00 98.12 519 PHE A CA 1
ATOM 4128 C C . PHE A 1 519 ? 1.274 -6.367 -34.559 1.00 98.12 519 PHE A C 1
ATOM 4130 O O . PHE A 1 519 ? 0.360 -6.368 -35.383 1.00 98.12 519 PHE A O 1
ATOM 4137 N N . VAL A 1 520 ? 1.719 -7.488 -33.993 1.00 97.19 520 VAL A N 1
ATOM 4138 C CA . VAL A 1 520 ? 1.089 -8.797 -34.202 1.00 97.19 520 VAL A CA 1
ATOM 4139 C C . VAL A 1 520 ? -0.097 -8.946 -33.249 1.00 97.19 520 VAL A C 1
ATOM 4141 O O . VAL A 1 520 ? 0.057 -8.752 -32.047 1.00 97.19 520 VAL A O 1
ATOM 4144 N N . ASP A 1 521 ? -1.264 -9.305 -33.790 1.00 96.44 521 ASP A N 1
ATOM 4145 C CA . ASP A 1 521 ? -2.516 -9.541 -33.051 1.00 96.44 521 ASP A CA 1
ATOM 4146 C C . ASP A 1 521 ? -2.902 -8.424 -32.044 1.00 96.44 521 ASP A C 1
ATOM 4148 O O . ASP A 1 521 ? -3.126 -8.707 -30.860 1.00 96.44 521 ASP A O 1
ATOM 4152 N N . PRO A 1 522 ? -2.996 -7.147 -32.475 1.00 97.69 522 PRO A N 1
ATOM 4153 C CA . PRO A 1 522 ? -3.300 -6.036 -31.577 1.00 97.69 522 PRO A CA 1
ATOM 4154 C C . PRO A 1 522 ? -4.747 -6.082 -31.066 1.00 97.69 522 PRO A C 1
ATOM 4156 O O . PRO A 1 522 ? -5.689 -6.364 -31.811 1.00 97.69 522 PRO A O 1
ATOM 4159 N N . PHE A 1 523 ? -4.943 -5.702 -29.804 1.00 98.44 523 PHE A N 1
ATOM 4160 C CA . PHE A 1 523 ? -6.259 -5.356 -29.269 1.00 98.44 523 PHE A CA 1
ATOM 4161 C C . PHE A 1 523 ? -6.608 -3.929 -29.687 1.00 98.44 523 PHE A C 1
ATOM 4163 O O . PHE A 1 523 ? -5.747 -3.050 -29.676 1.00 98.44 523 PHE A O 1
ATOM 4170 N N . VAL A 1 524 ? -7.870 -3.677 -30.043 1.00 98.38 524 VAL A N 1
ATOM 4171 C CA . VAL A 1 524 ? -8.281 -2.376 -30.590 1.00 98.38 524 VAL A CA 1
ATOM 4172 C C . VAL A 1 524 ? -9.597 -1.912 -29.983 1.00 98.38 524 VAL A C 1
ATOM 4174 O O . VAL A 1 524 ? -10.600 -2.625 -30.022 1.00 98.38 524 VAL A O 1
ATOM 4177 N N . ILE A 1 525 ? -9.596 -0.685 -29.471 1.00 98.44 525 ILE A N 1
ATOM 4178 C CA . ILE A 1 525 ? -10.773 0.042 -29.003 1.00 98.44 525 ILE A CA 1
ATOM 4179 C C . ILE A 1 525 ? -10.973 1.247 -29.921 1.00 98.44 525 ILE A C 1
ATOM 4181 O O . ILE A 1 525 ? -10.098 2.105 -30.032 1.00 98.44 525 ILE A O 1
ATOM 4185 N N . TYR A 1 526 ? -12.144 1.325 -30.551 1.00 97.75 526 TYR A N 1
ATOM 4186 C CA . TYR A 1 526 ? -12.587 2.519 -31.267 1.00 97.75 526 TYR A CA 1
ATOM 4187 C C . TYR A 1 526 ? -13.546 3.318 -30.393 1.00 97.75 526 TYR A C 1
ATOM 4189 O O . TYR A 1 526 ? -14.410 2.734 -29.740 1.00 97.75 526 TYR A O 1
ATOM 4197 N N . HIS A 1 527 ? -13.418 4.642 -30.402 1.00 96.31 527 HIS A N 1
ATOM 4198 C CA . HIS A 1 527 ? -14.318 5.536 -29.674 1.00 96.31 527 HIS A CA 1
ATOM 4199 C C . HIS A 1 527 ? -14.764 6.711 -30.557 1.00 96.31 527 HIS A C 1
ATOM 4201 O O . HIS A 1 527 ? -14.024 7.121 -31.448 1.00 96.31 527 HIS A O 1
ATOM 4207 N N . PRO A 1 528 ? -15.949 7.304 -30.319 1.00 94.81 528 PRO A N 1
ATOM 4208 C CA . PRO A 1 528 ? -16.511 8.327 -31.206 1.00 94.81 528 PRO A CA 1
ATOM 4209 C C . PRO A 1 528 ? -15.870 9.715 -31.044 1.00 94.81 528 PRO A C 1
ATOM 4211 O O . PRO A 1 528 ? -16.171 10.623 -31.812 1.00 94.81 528 PRO A O 1
ATOM 4214 N N . GLU A 1 529 ? -15.043 9.916 -30.015 1.00 90.69 529 GLU A N 1
ATOM 4215 C CA . GLU A 1 529 ? -14.405 11.206 -29.724 1.00 90.69 529 GLU A CA 1
ATOM 4216 C C . GLU A 1 529 ? -13.189 11.472 -30.646 1.00 90.69 529 GLU A C 1
ATOM 4218 O O . GLU A 1 529 ? -12.782 10.628 -31.446 1.00 90.69 529 GLU A O 1
ATOM 4223 N N . GLY A 1 530 ? -12.635 12.686 -30.562 1.00 88.81 530 GLY A N 1
ATOM 4224 C CA . GLY A 1 530 ? -11.422 13.083 -31.283 1.00 88.81 530 GLY A CA 1
ATOM 4225 C C . GLY A 1 530 ? -10.137 12.659 -30.565 1.00 88.81 530 GLY A C 1
ATOM 4226 O O . GLY A 1 530 ? -10.080 11.610 -29.935 1.00 88.81 530 GLY A O 1
ATOM 4227 N N . HIS A 1 531 ? -9.111 13.506 -30.627 1.00 86.44 531 HIS A N 1
ATOM 4228 C CA . HIS A 1 531 ? -7.806 13.266 -30.005 1.00 86.44 531 HIS A CA 1
ATOM 4229 C C . HIS A 1 531 ? -7.861 13.404 -28.472 1.00 86.44 531 HIS A C 1
ATOM 4231 O O . HIS A 1 531 ? -7.591 14.470 -27.915 1.00 86.44 531 HIS A O 1
ATOM 4237 N N . THR A 1 532 ? -8.297 12.353 -27.779 1.00 87.31 532 THR A N 1
ATOM 4238 C CA . THR A 1 532 ? -8.526 12.362 -26.327 1.00 87.31 532 THR A CA 1
ATOM 4239 C C . THR A 1 532 ? -8.403 10.963 -25.726 1.00 87.31 532 THR A C 1
ATOM 4241 O O . THR A 1 532 ? -8.490 9.967 -26.439 1.00 87.31 532 THR A O 1
ATOM 4244 N N . ILE A 1 533 ? -8.255 10.888 -24.401 1.00 89.94 533 ILE A N 1
ATOM 4245 C CA . ILE A 1 533 ? -8.437 9.646 -23.643 1.00 89.94 533 ILE A CA 1
ATOM 4246 C C . ILE A 1 533 ? -9.941 9.446 -23.430 1.00 89.94 533 ILE A C 1
ATOM 4248 O O . ILE A 1 533 ? -10.554 10.262 -22.732 1.00 89.94 533 ILE A O 1
ATOM 4252 N N . PRO A 1 534 ? -10.560 8.407 -24.015 1.00 93.00 534 PRO A N 1
ATOM 4253 C CA . PRO A 1 534 ? -12.004 8.243 -23.961 1.00 93.00 534 PRO A CA 1
ATOM 4254 C C . PRO A 1 534 ? -12.471 7.700 -22.611 1.00 93.00 534 PRO A C 1
ATOM 4256 O O . PRO A 1 534 ? -11.717 7.059 -21.873 1.00 93.00 534 PRO A O 1
ATOM 4259 N N . LYS A 1 535 ? -13.764 7.880 -22.327 1.00 92.19 535 LYS A N 1
ATOM 4260 C CA . LYS A 1 535 ? -14.457 6.978 -21.395 1.00 92.19 535 LYS A CA 1
ATOM 4261 C C . LYS A 1 535 ? -14.627 5.616 -22.069 1.00 92.19 535 LYS A C 1
ATOM 4263 O O . LYS A 1 535 ? -14.901 5.559 -23.265 1.00 92.19 535 LYS A O 1
ATOM 4268 N N . LEU A 1 536 ? -14.493 4.537 -21.306 1.00 91.88 536 LEU A N 1
ATOM 4269 C CA . LEU A 1 536 ? -14.689 3.184 -21.826 1.00 91.88 536 LEU A CA 1
ATOM 4270 C C . LEU A 1 536 ? -16.165 2.798 -21.698 1.00 91.88 536 LEU A C 1
ATOM 4272 O O . LEU A 1 536 ? -16.711 2.806 -20.594 1.00 91.88 536 LEU A O 1
ATOM 4276 N N . ASP A 1 537 ? -16.803 2.487 -22.825 1.00 92.25 537 ASP A N 1
ATOM 4277 C CA . ASP A 1 537 ? -18.127 1.861 -22.840 1.00 92.25 537 ASP A CA 1
ATOM 4278 C C . ASP A 1 537 ? -18.030 0.350 -22.555 1.00 92.25 537 ASP A C 1
ATOM 4280 O O . ASP A 1 537 ? -16.936 -0.204 -22.437 1.00 92.25 537 ASP A O 1
ATOM 4284 N N . GLU A 1 538 ? -19.170 -0.333 -22.429 1.00 92.00 538 GLU A N 1
ATOM 4285 C CA . GLU A 1 538 ? -19.214 -1.766 -22.091 1.00 92.00 538 GLU A CA 1
ATOM 4286 C C . GLU A 1 538 ? -18.384 -2.623 -23.059 1.00 92.00 538 GLU A C 1
ATOM 4288 O O . GLU A 1 538 ? -17.603 -3.471 -22.629 1.00 92.00 538 GLU A O 1
ATOM 4293 N N . LYS A 1 539 ? -18.469 -2.342 -24.363 1.00 94.69 539 LYS A N 1
ATOM 4294 C CA . LYS A 1 539 ? -17.712 -3.065 -25.390 1.00 94.69 539 LYS A CA 1
ATOM 4295 C C . LYS A 1 539 ? -16.210 -2.787 -25.295 1.00 94.69 539 LYS A C 1
ATOM 4297 O O . LYS A 1 539 ? -15.394 -3.690 -25.461 1.00 94.69 539 LYS A O 1
ATOM 4302 N N . SER A 1 540 ? -15.832 -1.542 -25.022 1.00 95.56 540 SER A N 1
ATOM 4303 C CA . SER A 1 540 ? -14.438 -1.149 -24.806 1.00 95.56 540 SER A CA 1
ATOM 4304 C C . SER A 1 540 ? -13.862 -1.820 -23.561 1.00 95.56 540 SER A C 1
ATOM 4306 O O . SER A 1 540 ? -12.695 -2.207 -23.559 1.00 95.56 540 SER A O 1
ATOM 4308 N N . LEU A 1 541 ? -14.676 -1.998 -22.517 1.00 93.38 541 LEU A N 1
ATOM 4309 C CA . LEU A 1 541 ? -14.281 -2.704 -21.301 1.00 93.38 541 LEU A CA 1
ATOM 4310 C C . LEU A 1 541 ? -14.041 -4.192 -21.547 1.00 93.38 541 LEU A C 1
ATOM 4312 O O . LEU A 1 541 ? -13.059 -4.718 -21.032 1.00 93.38 541 LEU A O 1
ATOM 4316 N N . GLU A 1 542 ? -14.858 -4.859 -22.365 1.00 93.94 542 GLU A N 1
ATOM 4317 C CA . GLU A 1 542 ? -14.607 -6.255 -22.758 1.00 93.94 542 GLU A CA 1
ATOM 4318 C C . GLU A 1 542 ? -13.230 -6.413 -23.420 1.00 93.94 542 GLU A C 1
ATOM 4320 O O . GLU A 1 542 ? -12.455 -7.296 -23.047 1.00 93.94 542 GLU A O 1
ATOM 4325 N N . VAL A 1 543 ? -12.886 -5.518 -24.353 1.00 97.19 543 VAL A N 1
ATOM 4326 C CA . VAL A 1 543 ? -11.574 -5.524 -25.023 1.00 97.19 543 VAL A CA 1
ATOM 4327 C C . VAL A 1 543 ? -10.445 -5.209 -24.039 1.00 97.19 543 VAL A C 1
ATOM 4329 O O . VAL A 1 543 ? -9.421 -5.892 -24.051 1.00 97.19 543 VAL A O 1
ATOM 4332 N N . MET A 1 544 ? -10.629 -4.209 -23.171 1.00 95.31 544 MET A N 1
ATOM 4333 C CA . MET A 1 544 ? -9.654 -3.840 -22.140 1.00 95.31 544 MET A CA 1
ATOM 4334 C C . MET A 1 544 ? -9.376 -5.009 -21.188 1.00 95.31 544 MET A C 1
ATOM 4336 O O . MET A 1 544 ? -8.219 -5.318 -20.918 1.00 95.31 544 MET A O 1
ATOM 4340 N N . PHE A 1 545 ? -10.409 -5.699 -20.701 1.00 91.38 545 PHE A N 1
ATOM 4341 C CA . PHE A 1 545 ? -10.223 -6.838 -19.803 1.00 91.38 545 PHE A CA 1
ATOM 4342 C C . PHE A 1 545 ? -9.591 -8.035 -20.508 1.00 91.38 545 PHE A C 1
ATOM 4344 O O . PHE A 1 545 ? -8.682 -8.634 -19.940 1.00 91.38 545 PHE A O 1
ATOM 4351 N N . ALA A 1 546 ? -9.972 -8.329 -21.753 1.00 92.44 546 ALA A N 1
ATOM 4352 C CA . ALA A 1 546 ? -9.318 -9.375 -22.538 1.00 92.44 546 ALA A CA 1
ATOM 4353 C C . ALA A 1 546 ? -7.826 -9.070 -22.781 1.00 92.44 546 ALA A C 1
ATOM 4355 O O . ALA A 1 546 ? -6.982 -9.968 -22.728 1.00 92.44 546 ALA A O 1
ATOM 4356 N N . PHE A 1 547 ? -7.478 -7.796 -22.992 1.00 95.81 547 PHE A N 1
ATOM 4357 C CA . PHE A 1 547 ? -6.086 -7.357 -23.061 1.00 95.81 547 PHE A CA 1
ATOM 4358 C C . PHE A 1 547 ? -5.361 -7.541 -21.719 1.00 95.81 547 PHE A C 1
ATOM 4360 O O . PHE A 1 547 ? -4.261 -8.094 -21.692 1.00 95.81 547 PHE A O 1
ATOM 4367 N N . ILE A 1 548 ? -5.979 -7.139 -20.602 1.00 87.94 548 ILE A N 1
ATOM 4368 C CA . ILE A 1 548 ? -5.412 -7.310 -19.254 1.00 87.94 548 ILE A CA 1
ATOM 4369 C C . ILE A 1 548 ? -5.177 -8.796 -18.934 1.00 87.94 548 ILE A C 1
ATOM 4371 O O . ILE A 1 548 ? -4.140 -9.163 -18.382 1.00 87.94 548 ILE A O 1
ATOM 4375 N N . GLU A 1 549 ? -6.099 -9.676 -19.311 1.00 84.50 549 GLU A N 1
ATOM 4376 C CA . GLU A 1 549 ? -5.923 -11.123 -19.159 1.00 84.50 549 GLU A CA 1
ATOM 4377 C C . GLU A 1 549 ? -4.739 -11.636 -19.988 1.00 84.50 549 GLU A C 1
ATOM 4379 O O . GLU A 1 549 ? -3.907 -12.395 -19.480 1.00 84.50 549 GLU A O 1
ATOM 4384 N N . ARG A 1 550 ? -4.602 -11.168 -21.237 1.00 89.25 550 ARG A N 1
ATOM 4385 C CA . ARG A 1 550 ? -3.481 -11.539 -22.110 1.00 89.25 550 ARG A CA 1
ATOM 4386 C C . ARG A 1 550 ? -2.133 -11.143 -21.512 1.00 89.25 550 ARG A C 1
ATOM 4388 O O . ARG A 1 550 ? -1.217 -11.964 -21.505 1.00 89.25 550 ARG A O 1
ATOM 4395 N N . ILE A 1 551 ? -1.989 -9.915 -21.012 1.00 88.75 551 ILE A N 1
ATOM 4396 C CA . ILE A 1 551 ? -0.711 -9.461 -20.436 1.00 88.75 551 ILE A CA 1
ATOM 4397 C C . ILE A 1 551 ? -0.361 -10.237 -19.163 1.00 88.75 551 ILE A C 1
ATOM 4399 O O . ILE A 1 551 ? 0.802 -10.587 -18.967 1.00 88.75 551 ILE A O 1
ATOM 4403 N N . GLN A 1 552 ? -1.355 -10.590 -18.341 1.00 80.00 552 GLN A N 1
ATOM 4404 C CA . GLN A 1 552 ? -1.143 -11.422 -17.154 1.00 80.00 552 GLN A CA 1
ATOM 4405 C C . GLN A 1 552 ? -0.623 -12.814 -17.530 1.00 80.00 552 GLN A C 1
ATOM 4407 O O . GLN A 1 552 ? 0.266 -13.343 -16.864 1.00 80.00 552 GLN A O 1
ATOM 4412 N N . GLU A 1 553 ? -1.136 -13.408 -18.607 1.00 79.25 553 GLU A N 1
ATOM 4413 C CA . GLU A 1 553 ? -0.652 -14.695 -19.112 1.00 79.25 553 GLU A CA 1
ATOM 4414 C C . GLU A 1 553 ? 0.780 -14.607 -19.666 1.00 79.25 553 GLU A C 1
ATOM 4416 O O . GLU A 1 553 ? 1.618 -15.467 -19.363 1.00 79.25 553 GLU A O 1
ATOM 4421 N N . THR A 1 554 ? 1.093 -13.555 -20.430 1.00 77.25 554 THR A N 1
ATOM 4422 C CA . THR A 1 554 ? 2.445 -13.303 -20.954 1.00 77.25 554 THR A CA 1
ATOM 4423 C C . THR A 1 554 ? 3.462 -13.174 -19.822 1.00 77.25 554 THR A C 1
ATOM 4425 O O . THR A 1 554 ? 4.491 -13.852 -19.845 1.00 77.25 554 THR A O 1
ATOM 4428 N N . ILE A 1 555 ? 3.148 -12.378 -18.798 1.00 72.81 555 ILE A N 1
ATOM 4429 C CA . ILE A 1 555 ? 4.015 -12.168 -17.632 1.00 72.81 555 ILE A CA 1
ATOM 4430 C C . ILE A 1 555 ? 4.280 -13.489 -16.902 1.00 72.81 555 ILE A C 1
ATOM 4432 O O . ILE A 1 555 ? 5.440 -13.84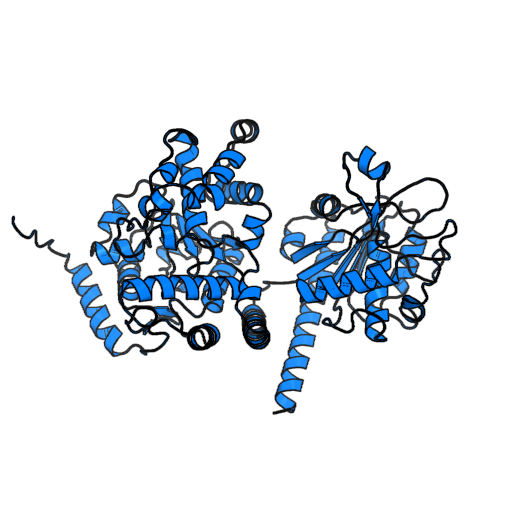6 -16.697 1.00 72.81 555 ILE A O 1
ATOM 4436 N N . ARG A 1 556 ? 3.232 -14.274 -16.613 1.00 70.44 556 ARG A N 1
ATOM 4437 C CA . ARG A 1 556 ? 3.370 -15.598 -15.974 1.00 70.44 556 ARG A CA 1
ATOM 4438 C C . ARG A 1 556 ? 4.258 -16.552 -16.780 1.00 70.44 556 ARG A C 1
ATOM 4440 O O . ARG A 1 556 ? 5.032 -17.321 -16.210 1.00 70.44 556 ARG A O 1
ATOM 4447 N N . THR A 1 557 ? 4.142 -16.528 -18.108 1.00 70.94 557 THR A N 1
ATOM 4448 C CA . THR A 1 557 ? 4.877 -17.445 -18.995 1.00 70.94 557 THR A CA 1
ATOM 4449 C C . THR A 1 557 ? 6.362 -17.099 -19.084 1.00 70.94 557 THR A C 1
ATOM 4451 O O . THR A 1 557 ? 7.207 -18.000 -19.053 1.00 70.94 557 THR A O 1
ATOM 4454 N N . ASP A 1 558 ? 6.700 -15.813 -19.179 1.00 64.00 558 ASP A N 1
ATOM 4455 C CA . ASP A 1 558 ? 8.095 -15.362 -19.209 1.00 64.00 558 ASP A CA 1
ATOM 4456 C C . ASP A 1 558 ? 8.814 -15.675 -17.891 1.00 64.00 558 ASP A C 1
ATOM 4458 O O . ASP A 1 558 ? 9.949 -16.158 -17.899 1.00 64.00 558 ASP A O 1
ATOM 4462 N N . GLU A 1 559 ? 8.125 -15.517 -16.763 1.00 59.47 559 GLU A N 1
ATOM 4463 C CA . GLU A 1 559 ? 8.642 -15.885 -15.443 1.00 59.47 559 GLU A CA 1
ATOM 4464 C C . GLU A 1 559 ? 8.910 -17.390 -15.322 1.00 59.47 559 GLU A C 1
ATOM 4466 O O . GLU A 1 559 ? 9.990 -17.802 -14.890 1.00 59.47 559 GLU A O 1
ATOM 4471 N N . ALA A 1 560 ? 7.985 -18.233 -15.793 1.00 54.12 560 ALA A N 1
ATOM 4472 C CA . ALA A 1 560 ? 8.171 -19.684 -15.801 1.00 54.12 560 ALA A CA 1
ATOM 4473 C C . ALA A 1 560 ? 9.396 -20.117 -16.632 1.00 54.12 560 ALA A C 1
ATOM 4475 O O . ALA A 1 560 ? 10.120 -21.044 -16.251 1.00 54.12 560 ALA A O 1
ATOM 4476 N N . ARG A 1 561 ? 9.667 -19.438 -17.755 1.00 58.19 561 ARG A N 1
ATOM 4477 C CA . ARG A 1 561 ? 10.844 -19.701 -18.603 1.00 58.19 561 ARG A CA 1
ATOM 4478 C C . ARG A 1 561 ? 12.152 -19.303 -17.926 1.00 58.19 561 ARG A C 1
ATOM 4480 O O . ARG A 1 561 ? 13.135 -20.034 -18.055 1.00 58.19 561 ARG A O 1
ATOM 4487 N N . ILE A 1 562 ? 12.177 -18.184 -17.202 1.00 60.53 562 ILE A N 1
ATOM 4488 C CA . ILE A 1 562 ? 13.355 -17.748 -16.436 1.00 60.53 562 ILE A CA 1
ATOM 4489 C C . ILE A 1 562 ? 13.700 -18.798 -15.371 1.00 60.53 562 ILE A C 1
ATOM 4491 O O . ILE A 1 562 ? 14.838 -19.269 -15.330 1.00 60.53 562 ILE A O 1
ATOM 4495 N N . ILE A 1 563 ? 12.706 -19.262 -14.608 1.00 49.22 563 ILE A N 1
ATOM 4496 C CA . ILE A 1 563 ? 12.884 -20.279 -13.557 1.00 49.22 563 ILE A CA 1
ATOM 4497 C C . ILE A 1 563 ? 13.416 -21.604 -14.131 1.00 49.22 563 ILE A C 1
ATOM 4499 O O . ILE A 1 563 ? 14.313 -22.224 -13.554 1.00 49.22 563 ILE A O 1
ATOM 4503 N N . LEU A 1 564 ? 12.890 -22.056 -15.275 1.00 44.69 564 LEU A N 1
ATOM 4504 C CA . LEU A 1 564 ? 13.363 -23.279 -15.941 1.00 44.69 564 LEU A CA 1
ATOM 4505 C C . LEU A 1 564 ? 14.816 -23.153 -16.422 1.00 44.69 564 LEU A C 1
ATOM 4507 O O . LEU A 1 564 ? 15.605 -24.085 -16.252 1.00 44.69 564 LEU A O 1
ATOM 4511 N N . ASN A 1 565 ? 15.187 -21.997 -16.973 1.00 43.97 565 ASN A N 1
ATOM 4512 C CA . ASN A 1 565 ? 16.546 -21.742 -17.442 1.00 43.97 565 ASN A CA 1
ATOM 4513 C C . ASN A 1 565 ? 17.553 -21.665 -16.285 1.00 43.97 565 ASN A C 1
ATOM 4515 O O . ASN A 1 565 ? 18.671 -22.162 -16.426 1.00 43.97 565 ASN A O 1
ATOM 4519 N N . GLU A 1 566 ? 17.176 -21.104 -15.135 1.00 49.41 566 GLU A N 1
ATOM 4520 C CA . GLU A 1 566 ? 18.035 -21.070 -13.943 1.00 49.41 566 GLU A CA 1
ATOM 4521 C C . GLU A 1 566 ? 18.211 -22.460 -13.314 1.00 49.41 566 GLU A C 1
ATOM 4523 O O . GLU A 1 566 ? 19.332 -22.830 -12.967 1.00 49.41 566 GLU A O 1
ATOM 4528 N N . LYS A 1 567 ? 17.157 -23.288 -13.280 1.00 45.09 567 LYS A N 1
ATOM 4529 C CA . LYS A 1 567 ? 17.250 -24.691 -12.829 1.00 45.09 567 LYS A CA 1
ATOM 4530 C C . LYS A 1 567 ? 18.089 -25.586 -13.739 1.00 45.09 567 LYS A C 1
ATOM 4532 O O . LYS A 1 567 ? 18.601 -26.588 -13.268 1.00 45.09 567 LYS A O 1
ATOM 4537 N N . SER A 1 568 ? 18.225 -25.250 -15.022 1.00 44.84 568 SER A N 1
ATOM 4538 C CA . SER A 1 568 ? 19.062 -26.005 -15.969 1.00 44.84 568 SER A CA 1
ATOM 4539 C C . SER A 1 568 ? 20.558 -25.656 -15.905 1.00 44.84 568 SER A C 1
ATOM 4541 O O . SER A 1 568 ? 21.372 -26.326 -16.538 1.00 44.84 568 SER A O 1
ATOM 4543 N N . LYS A 1 569 ? 20.913 -24.586 -15.177 1.00 45.66 569 LYS A N 1
ATOM 4544 C CA . LYS A 1 569 ? 22.295 -24.110 -14.979 1.00 45.66 569 LYS A CA 1
ATOM 4545 C C . LYS A 1 569 ? 22.898 -24.529 -13.630 1.00 45.66 569 LYS A C 1
ATOM 4547 O O . LYS A 1 569 ? 24.087 -24.292 -13.421 1.00 45.66 569 LYS A O 1
ATOM 4552 N N . LEU A 1 570 ? 22.088 -25.112 -12.746 1.00 39.38 570 LEU A N 1
ATOM 4553 C CA . LEU A 1 570 ? 22.487 -25.803 -11.514 1.00 39.38 570 LEU A CA 1
ATOM 4554 C C . LEU A 1 570 ? 22.584 -27.303 -11.794 1.00 39.38 570 LEU A C 1
ATOM 4556 O O . LEU A 1 570 ? 23.485 -27.938 -11.203 1.00 39.38 570 LEU A O 1
#